Protein AF-A0A285IDX9-F1 (afdb_monomer_lite)

Structure (mmCIF, N/CA/C/O backbone):
data_AF-A0A285IDX9-F1
#
_entry.id   AF-A0A285IDX9-F1
#
loop_
_atom_site.group_PDB
_atom_site.id
_atom_site.type_symbol
_atom_site.label_atom_id
_atom_site.label_alt_id
_atom_site.label_comp_id
_atom_site.label_asym_id
_atom_site.label_entity_id
_atom_site.label_seq_id
_atom_site.pdbx_PDB_ins_code
_atom_site.Cartn_x
_atom_site.Cartn_y
_atom_site.Cartn_z
_atom_site.occupancy
_atom_site.B_iso_or_equiv
_atom_site.auth_seq_id
_atom_site.auth_comp_id
_atom_site.auth_asym_id
_atom_site.auth_atom_id
_atom_site.pdbx_PDB_model_num
ATOM 1 N N . MET A 1 1 ? 6.218 -55.349 55.625 1.00 54.25 1 MET A N 1
ATOM 2 C CA . MET A 1 1 ? 5.734 -53.947 55.551 1.00 54.25 1 MET A CA 1
ATOM 3 C C . MET A 1 1 ? 6.251 -53.168 54.339 1.00 54.25 1 MET A C 1
ATOM 5 O O . MET A 1 1 ? 5.419 -52.663 53.601 1.00 54.25 1 MET A O 1
ATOM 9 N N . LYS A 1 2 ? 7.565 -53.104 54.052 1.00 49.31 2 LYS A N 1
ATOM 10 C CA . LYS A 1 2 ? 8.119 -52.258 52.963 1.00 49.31 2 LYS A CA 1
ATOM 11 C C . LYS A 1 2 ? 7.536 -52.499 51.550 1.00 49.31 2 LYS A C 1
ATOM 13 O O . LYS A 1 2 ? 7.241 -51.537 50.855 1.00 49.31 2 LYS A O 1
ATOM 18 N N . LYS A 1 3 ? 7.269 -53.751 51.144 1.00 48.25 3 LYS A N 1
ATOM 19 C CA . LYS A 1 3 ? 6.671 -54.062 49.820 1.00 48.25 3 LYS A CA 1
ATOM 20 C C . LYS A 1 3 ? 5.210 -53.603 49.656 1.00 48.25 3 LYS A C 1
ATOM 22 O O . LYS A 1 3 ? 4.783 -53.334 48.542 1.00 48.25 3 LYS A O 1
ATOM 27 N N . SER A 1 4 ? 4.448 -53.512 50.750 1.00 48.97 4 SER A N 1
ATOM 28 C CA . SER A 1 4 ? 3.059 -53.026 50.725 1.00 48.97 4 SER A CA 1
ATOM 29 C C . SER A 1 4 ? 2.997 -51.502 50.633 1.00 48.97 4 SER A C 1
ATOM 31 O O . SER A 1 4 ? 2.094 -50.981 49.984 1.00 48.97 4 SER A O 1
ATOM 33 N N . LEU A 1 5 ? 3.962 -50.808 51.244 1.00 49.91 5 LEU A N 1
ATOM 34 C CA . LEU A 1 5 ? 4.073 -49.356 51.164 1.00 49.91 5 LEU A CA 1
ATOM 35 C C . LEU A 1 5 ? 4.472 -48.918 49.748 1.00 49.91 5 LEU A C 1
ATOM 37 O O . LEU A 1 5 ? 3.820 -48.047 49.191 1.00 49.91 5 LEU A O 1
ATOM 41 N N . LEU A 1 6 ? 5.448 -49.595 49.122 1.00 49.50 6 LEU A N 1
ATOM 42 C CA . LEU A 1 6 ? 5.852 -49.293 47.741 1.00 49.50 6 LEU A CA 1
ATOM 43 C C . LEU A 1 6 ? 4.711 -49.468 46.730 1.00 49.50 6 LEU A C 1
ATOM 45 O O . LEU A 1 6 ? 4.564 -48.639 45.844 1.00 49.50 6 LEU A O 1
ATOM 49 N N . LYS A 1 7 ? 3.874 -50.507 46.870 1.00 50.00 7 LYS A N 1
ATOM 50 C CA . LYS A 1 7 ? 2.715 -50.697 45.980 1.00 50.00 7 LYS A CA 1
ATOM 51 C C . LYS A 1 7 ? 1.658 -49.604 46.147 1.00 50.00 7 LYS A C 1
ATOM 53 O O . LYS A 1 7 ? 1.078 -49.184 45.156 1.00 50.00 7 LYS A O 1
ATOM 58 N N . LYS A 1 8 ? 1.423 -49.131 47.377 1.00 46.38 8 LYS A N 1
ATOM 59 C CA . LYS A 1 8 ? 0.486 -48.027 47.640 1.00 46.38 8 LYS A CA 1
ATOM 60 C C . LYS A 1 8 ? 1.027 -46.690 47.131 1.00 46.38 8 LYS A C 1
ATOM 62 O O . LYS A 1 8 ? 0.274 -45.945 46.524 1.00 46.38 8 LYS A O 1
ATOM 67 N N . VAL A 1 9 ? 2.323 -46.425 47.309 1.00 51.09 9 VAL A N 1
ATOM 68 C CA . VAL A 1 9 ? 2.972 -45.209 46.793 1.00 51.09 9 VAL A CA 1
ATOM 69 C C . VAL A 1 9 ? 2.972 -45.198 45.265 1.00 51.09 9 VAL A C 1
ATOM 71 O O . VAL A 1 9 ? 2.568 -44.194 44.692 1.00 51.09 9 VAL A O 1
ATOM 74 N N . ALA A 1 10 ? 3.320 -46.316 44.615 1.00 47.75 10 ALA A N 1
ATOM 75 C CA . ALA A 1 10 ? 3.286 -46.452 43.155 1.00 47.75 10 ALA A CA 1
ATOM 76 C C . ALA A 1 10 ? 1.867 -46.290 42.583 1.00 47.75 10 ALA A C 1
ATOM 78 O O . ALA A 1 10 ? 1.675 -45.652 41.556 1.00 47.75 10 ALA A O 1
ATOM 79 N N . MET A 1 11 ? 0.851 -46.825 43.267 1.00 51.09 11 MET A N 1
ATOM 80 C CA . MET A 1 11 ? -0.544 -46.686 42.843 1.00 51.09 11 MET A CA 1
ATOM 81 C C . MET A 1 11 ? -1.051 -45.242 42.986 1.00 51.09 11 MET A C 1
ATOM 83 O O . MET A 1 11 ? -1.779 -44.777 42.119 1.00 51.09 11 MET A O 1
ATOM 87 N N . VAL A 1 12 ? -0.630 -44.512 44.027 1.00 51.47 12 VAL A N 1
ATOM 88 C CA . VAL A 1 12 ? -0.957 -43.084 44.202 1.00 51.47 12 VAL A CA 1
ATOM 89 C C . VAL A 1 12 ? -0.229 -42.208 43.178 1.00 51.47 12 VAL A C 1
ATOM 91 O O . VAL A 1 12 ? -0.829 -41.272 42.664 1.00 51.47 12 VAL A O 1
ATOM 94 N N . THR A 1 13 ? 1.018 -42.527 42.815 1.00 48.66 13 THR A N 1
ATOM 95 C CA . THR A 1 13 ? 1.752 -41.781 41.771 1.00 48.66 13 THR A CA 1
ATOM 96 C C . THR A 1 13 ? 1.167 -42.006 40.381 1.00 48.66 13 THR A C 1
ATOM 98 O O . THR A 1 13 ? 1.034 -41.050 39.628 1.00 48.66 13 THR A O 1
ATOM 101 N N . VAL A 1 14 ? 0.742 -43.232 40.056 1.00 55.53 14 VAL A N 1
ATOM 102 C CA . VAL A 1 14 ? 0.039 -43.514 38.792 1.00 55.53 14 VAL A CA 1
ATOM 103 C C . VAL A 1 14 ? -1.331 -42.830 38.756 1.00 55.53 14 VAL A C 1
ATOM 105 O O . VAL A 1 14 ? -1.701 -42.280 37.727 1.00 55.53 14 VAL A O 1
ATOM 108 N N . LEU A 1 15 ? -2.067 -42.800 39.874 1.00 46.84 15 LEU A N 1
ATOM 109 C CA . LEU A 1 15 ? -3.360 -42.112 39.942 1.00 46.84 15 LEU A CA 1
ATOM 110 C C . LEU A 1 15 ? -3.209 -40.587 39.799 1.00 46.84 15 LEU A C 1
ATOM 112 O O . LEU A 1 15 ? -3.995 -39.971 39.093 1.00 46.84 15 LEU A O 1
ATOM 116 N N . LEU A 1 16 ? -2.181 -39.987 40.409 1.00 42.69 16 LEU A N 1
ATOM 117 C CA . LEU A 1 16 ? -1.871 -38.559 40.257 1.00 42.69 16 LEU A CA 1
ATOM 118 C C . LEU A 1 16 ? -1.424 -38.209 38.830 1.00 42.69 16 LEU A C 1
ATOM 120 O O . LEU A 1 16 ? -1.845 -37.183 38.312 1.00 42.69 16 LEU A O 1
ATOM 124 N N . ALA A 1 17 ? -0.645 -39.074 38.173 1.00 43.31 17 ALA A N 1
ATOM 125 C CA . ALA A 1 17 ? -0.250 -38.888 36.775 1.00 43.31 17 ALA A CA 1
ATOM 126 C C . ALA A 1 17 ? -1.436 -39.029 35.802 1.00 43.31 17 ALA A C 1
ATOM 128 O O . ALA A 1 17 ? -1.509 -38.313 34.807 1.00 43.31 17 ALA A O 1
ATOM 129 N N . LEU A 1 18 ? -2.394 -39.915 36.100 1.00 44.12 18 LEU A N 1
ATOM 130 C CA . LEU A 1 18 ? -3.635 -40.054 35.328 1.00 44.12 18 LEU A CA 1
ATOM 131 C C . LEU A 1 18 ? -4.586 -38.867 35.537 1.00 44.12 18 LEU A C 1
ATOM 133 O O . LEU A 1 18 ? -5.267 -38.462 34.603 1.00 44.12 18 LEU A O 1
ATOM 137 N N . ILE A 1 19 ? -4.609 -38.280 36.738 1.00 50.59 19 ILE A N 1
ATOM 138 C CA . ILE A 1 19 ? -5.363 -37.049 37.007 1.00 50.59 19 ILE A CA 1
ATOM 139 C C . ILE A 1 19 ? -4.692 -35.852 36.322 1.00 50.59 19 ILE A C 1
ATOM 141 O O . ILE A 1 19 ? -5.399 -35.053 35.725 1.00 50.59 19 ILE A O 1
ATOM 145 N N . SER A 1 20 ? -3.357 -35.739 36.327 1.00 47.72 20 SER A N 1
ATOM 146 C CA . SER A 1 20 ? -2.678 -34.623 35.648 1.00 47.72 20 SER A CA 1
ATOM 147 C C . SER A 1 20 ? -2.801 -34.707 34.127 1.00 47.72 20 SER A C 1
ATOM 149 O O . SER A 1 20 ? -2.985 -33.685 33.481 1.00 47.72 20 SER A O 1
ATOM 151 N N . THR A 1 21 ? -2.767 -35.912 33.550 1.00 45.94 21 THR A N 1
ATOM 152 C CA . THR A 1 21 ? -3.026 -36.106 32.113 1.00 45.94 21 THR A CA 1
ATOM 153 C C . THR A 1 21 ? -4.494 -35.884 31.761 1.00 45.94 21 THR A C 1
ATOM 155 O O . THR A 1 21 ? -4.767 -35.273 30.739 1.00 45.94 21 THR A O 1
ATOM 158 N N . ALA A 1 22 ? -5.447 -36.279 32.611 1.00 45.72 22 ALA A N 1
ATOM 159 C CA . ALA A 1 22 ? -6.861 -35.957 32.404 1.00 45.72 22 ALA A CA 1
ATOM 160 C C . ALA A 1 22 ? -7.156 -34.451 32.540 1.00 45.72 22 ALA A C 1
ATOM 162 O O . ALA A 1 22 ? -7.975 -33.938 31.787 1.00 45.72 22 ALA A O 1
ATOM 163 N N . VAL A 1 23 ? -6.477 -33.737 33.448 1.00 45.19 23 VAL A N 1
ATOM 164 C CA . VAL A 1 23 ? -6.557 -32.270 33.578 1.00 45.19 23 VAL A CA 1
ATOM 165 C C . VAL A 1 23 ? -5.896 -31.578 32.385 1.00 45.19 23 VAL A C 1
ATOM 167 O O . VAL A 1 23 ? -6.488 -30.647 31.865 1.00 45.19 23 VAL A O 1
ATOM 170 N N . MET A 1 24 ? -4.760 -32.071 31.878 1.00 41.41 24 MET A N 1
ATOM 171 C CA . MET A 1 24 ? -4.147 -31.559 30.641 1.00 41.41 24 MET A CA 1
ATOM 172 C C . MET A 1 24 ? -4.995 -31.839 29.396 1.00 41.41 24 MET A C 1
ATOM 174 O O . MET A 1 24 ? -5.008 -31.020 28.490 1.00 41.41 24 MET A O 1
ATOM 178 N N . ILE A 1 25 ? -5.722 -32.961 29.340 1.00 41.41 25 ILE A N 1
ATOM 179 C CA . ILE A 1 25 ? -6.653 -33.251 28.238 1.00 41.41 25 ILE A CA 1
ATOM 180 C C . ILE A 1 25 ? -7.906 -32.376 28.354 1.00 41.41 25 ILE A C 1
ATOM 182 O O . ILE A 1 25 ? -8.351 -31.867 27.338 1.00 41.41 25 ILE A O 1
ATOM 186 N N . LEU A 1 26 ? -8.438 -32.152 29.565 1.00 34.66 26 LEU A N 1
ATOM 187 C CA . LEU A 1 26 ? -9.581 -31.258 29.805 1.00 34.66 26 LEU A CA 1
ATOM 188 C C . LEU A 1 26 ? -9.234 -29.785 29.557 1.00 34.66 26 LEU A C 1
ATOM 190 O O . LEU A 1 26 ? -10.037 -29.093 28.940 1.00 34.66 26 LEU A O 1
ATOM 194 N N . GLN A 1 27 ? -8.044 -29.341 29.975 1.00 37.31 27 GLN A N 1
ATOM 195 C CA . GLN A 1 27 ? -7.498 -28.027 29.641 1.00 37.31 27 GLN A CA 1
ATOM 196 C C . GLN A 1 27 ? -7.237 -27.938 28.133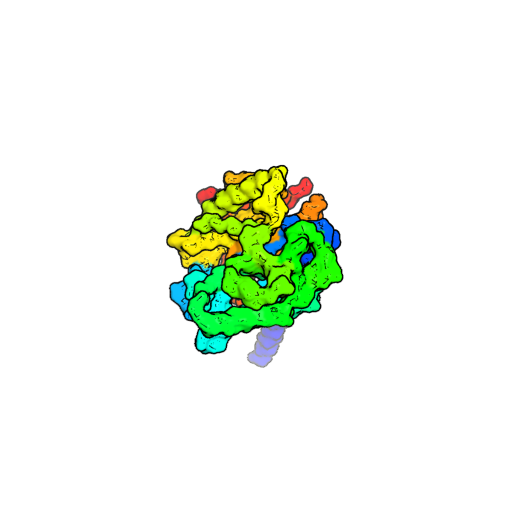 1.00 37.31 27 GLN A C 1
ATOM 198 O O . GLN A 1 27 ? -7.764 -27.052 27.484 1.00 37.31 27 GLN A O 1
ATOM 203 N N . GLY A 1 28 ? -6.559 -28.912 27.525 1.00 32.12 28 GLY A N 1
ATOM 204 C CA . GLY A 1 28 ? -6.325 -28.946 26.075 1.00 32.12 28 GLY A CA 1
ATOM 205 C C . GLY A 1 28 ? -7.604 -28.974 25.227 1.00 32.12 28 GLY A C 1
ATOM 206 O O . GLY A 1 28 ? -7.612 -28.432 24.131 1.00 32.12 28 GLY A O 1
ATOM 207 N N . SER A 1 29 ? -8.703 -29.543 25.736 1.00 32.09 29 SER A N 1
ATOM 208 C CA . SER A 1 29 ? -10.019 -29.495 25.083 1.00 32.09 29 SER A CA 1
ATOM 209 C C . SER A 1 29 ? -10.841 -28.242 25.404 1.00 32.09 29 SER A C 1
ATOM 211 O O . SER A 1 29 ? -11.819 -27.997 24.711 1.00 32.09 29 SER A O 1
ATOM 213 N N . CYS A 1 30 ? -10.477 -27.456 26.425 1.00 28.72 30 CYS A N 1
ATOM 214 C CA . CYS A 1 30 ? -11.030 -26.110 26.631 1.00 28.72 30 CYS A CA 1
ATOM 215 C C . CYS A 1 30 ? -10.152 -25.000 26.026 1.00 28.72 30 CYS A C 1
ATOM 217 O O . CYS A 1 30 ? -10.606 -23.869 25.943 1.00 28.72 30 CYS A O 1
ATOM 219 N N . TYR A 1 31 ? -8.938 -25.330 25.571 1.00 29.55 31 TYR A N 1
ATOM 220 C CA . TYR A 1 31 ? -8.055 -24.470 24.770 1.00 29.55 31 TYR A CA 1
ATOM 221 C C . TYR A 1 31 ? -8.248 -24.646 23.253 1.00 29.55 31 TYR A C 1
ATOM 223 O O . TYR A 1 31 ? -7.585 -23.981 22.469 1.00 29.55 31 TYR A O 1
ATOM 231 N N . ALA A 1 32 ? -9.149 -25.530 22.820 1.00 34.12 32 ALA A N 1
ATOM 232 C CA . ALA A 1 32 ? -9.407 -25.808 21.410 1.00 34.12 32 ALA A CA 1
ATOM 233 C C . ALA A 1 32 ? -10.856 -25.463 21.041 1.00 34.12 32 ALA A C 1
ATOM 235 O O . ALA A 1 32 ? -11.662 -26.361 20.831 1.00 34.12 32 ALA A O 1
ATOM 236 N N . GLU A 1 33 ? -11.173 -24.166 21.035 1.00 31.17 33 GLU A N 1
ATOM 237 C CA . GLU A 1 33 ? -12.187 -23.508 20.183 1.00 31.17 33 GLU A CA 1
ATOM 238 C C . GLU A 1 33 ? -12.220 -21.994 20.494 1.00 31.17 33 GLU A C 1
ATOM 240 O O . GLU A 1 33 ? -13.270 -21.404 20.720 1.00 31.17 33 GLU A O 1
ATOM 245 N N . TYR A 1 34 ? -11.061 -21.330 20.511 1.00 30.77 34 TYR A N 1
ATOM 246 C CA . TYR A 1 34 ? -11.048 -19.971 19.976 1.00 30.77 34 TYR A CA 1
ATOM 247 C C . TYR A 1 34 ? -10.793 -20.182 18.491 1.00 30.77 34 TYR A C 1
ATOM 249 O O . TYR A 1 34 ? -9.709 -20.595 18.083 1.00 30.77 34 TYR A O 1
ATOM 257 N N . VAL A 1 35 ? -11.860 -20.088 17.702 1.00 28.03 35 VAL A N 1
ATOM 258 C CA . VAL A 1 35 ? -11.729 -20.029 16.253 1.00 28.03 35 VAL A CA 1
ATOM 259 C C . VAL A 1 35 ? -10.982 -18.731 16.008 1.00 28.03 35 VAL A C 1
ATOM 261 O O . VAL A 1 35 ? -11.584 -17.663 16.057 1.00 28.03 35 VAL A O 1
ATOM 264 N N . GLU A 1 36 ? -9.669 -18.819 15.810 1.00 31.83 36 GLU A N 1
ATOM 265 C CA . GLU A 1 36 ? -8.950 -17.823 15.035 1.00 31.83 36 GLU A CA 1
ATOM 266 C C . GLU A 1 36 ? -9.712 -17.790 13.713 1.00 31.83 36 GLU A C 1
ATOM 268 O O . GLU A 1 36 ? -9.671 -18.729 12.908 1.00 31.83 36 GLU A O 1
ATOM 273 N N . GLN A 1 37 ? -10.595 -16.807 13.581 1.00 31.00 37 GLN A N 1
ATOM 274 C CA . GLN A 1 37 ? -11.294 -16.563 12.344 1.00 31.00 37 GLN A CA 1
ATOM 275 C C . GLN A 1 37 ? -10.170 -16.123 11.417 1.00 31.00 37 GLN A C 1
ATOM 277 O O . GLN A 1 37 ? -9.758 -14.973 11.443 1.00 31.00 37 GLN A O 1
ATOM 282 N N . THR A 1 38 ? -9.579 -17.084 10.709 1.00 35.41 38 THR A N 1
ATOM 283 C CA . THR A 1 38 ? -8.553 -16.854 9.700 1.00 35.41 38 THR A CA 1
ATOM 284 C C . THR A 1 38 ? -9.264 -16.108 8.585 1.00 35.41 38 THR A C 1
ATOM 286 O O . THR A 1 38 ? -9.835 -16.700 7.669 1.00 35.41 38 THR A O 1
ATOM 289 N N . TYR A 1 39 ? -9.362 -14.788 8.752 1.00 49.09 39 TYR A N 1
ATOM 290 C CA . TYR A 1 39 ? -9.803 -13.878 7.718 1.00 49.09 39 TYR A CA 1
ATOM 291 C C . TYR A 1 39 ? -8.837 -14.097 6.562 1.00 49.09 39 TYR A C 1
ATOM 293 O O . TYR A 1 39 ? -7.645 -13.828 6.682 1.00 49.09 39 TYR A O 1
ATOM 301 N N . ASN A 1 40 ? -9.331 -14.683 5.473 1.00 63.50 40 ASN A N 1
ATOM 302 C CA . ASN A 1 40 ? -8.515 -14.886 4.290 1.00 63.50 40 ASN A CA 1
ATOM 303 C C . ASN A 1 40 ? -8.306 -13.531 3.603 1.00 63.50 40 ASN A C 1
ATOM 305 O O . ASN A 1 40 ? -9.046 -13.158 2.699 1.00 63.50 40 ASN A O 1
ATOM 309 N N . VAL A 1 41 ? -7.322 -12.770 4.074 1.00 80.75 41 VAL A N 1
ATOM 310 C CA . VAL A 1 41 ? -6.956 -11.468 3.503 1.00 80.75 41 VAL A CA 1
ATOM 311 C C . VAL A 1 41 ? -6.246 -11.609 2.152 1.00 80.75 41 VAL A C 1
ATOM 313 O O . VAL A 1 41 ? -6.221 -10.658 1.370 1.00 80.75 41 VAL A O 1
ATOM 316 N N . GLU A 1 42 ? -5.748 -12.808 1.823 1.00 87.75 42 GLU A N 1
ATOM 317 C CA . GLU A 1 42 ? -5.032 -13.101 0.576 1.00 87.75 42 GLU A CA 1
ATOM 318 C C . GLU A 1 42 ? -5.880 -12.822 -0.672 1.00 87.75 42 GLU A C 1
ATOM 320 O O . GLU A 1 42 ? -5.323 -12.457 -1.704 1.00 87.75 42 GLU A O 1
ATOM 325 N N . SER A 1 43 ? -7.208 -12.946 -0.595 1.00 91.62 43 SER A N 1
ATOM 326 C CA . SER A 1 43 ? -8.125 -12.790 -1.739 1.00 91.62 43 SER A CA 1
ATOM 327 C C . SER A 1 43 ? -9.255 -11.791 -1.452 1.00 91.62 43 SER A C 1
ATOM 329 O O . SER A 1 43 ? -10.395 -11.981 -1.879 1.00 91.62 43 SER A O 1
ATOM 331 N N . TRP A 1 44 ? -8.975 -10.730 -0.687 1.00 89.31 44 TRP A N 1
ATOM 332 C CA . TRP A 1 44 ? -10.030 -9.842 -0.191 1.00 89.31 44 TRP A CA 1
ATOM 333 C C . TRP A 1 44 ? -10.830 -9.134 -1.297 1.00 89.31 44 TRP A C 1
ATOM 335 O O . TRP A 1 44 ? -12.014 -8.870 -1.088 1.00 89.31 44 TRP A O 1
ATOM 345 N N . MET A 1 45 ? -10.234 -8.824 -2.459 1.00 94.69 45 MET A N 1
ATOM 346 C CA . MET A 1 45 ? -10.968 -8.207 -3.573 1.00 94.69 45 MET A CA 1
ATOM 347 C C . MET A 1 45 ? -11.908 -9.212 -4.242 1.00 94.69 45 MET A C 1
ATOM 349 O O . MET A 1 45 ? -12.988 -8.835 -4.698 1.00 94.69 45 MET A O 1
ATOM 353 N N . GLU A 1 46 ? -11.520 -10.489 -4.295 1.00 92.75 46 GLU A N 1
ATOM 354 C CA . GLU A 1 46 ? -12.378 -11.584 -4.739 1.00 92.75 46 GLU A CA 1
ATOM 355 C C . GLU A 1 46 ? -13.583 -11.775 -3.817 1.00 92.75 46 GLU A C 1
ATOM 357 O O . GLU A 1 46 ? -14.703 -11.948 -4.317 1.00 92.75 46 GLU A O 1
ATOM 362 N N . ASP A 1 47 ? -13.357 -11.689 -2.505 1.00 86.00 47 ASP A N 1
ATOM 363 C CA . ASP A 1 47 ? -14.388 -11.836 -1.477 1.00 86.00 47 ASP A CA 1
ATOM 364 C C . ASP A 1 47 ? -15.469 -10.753 -1.569 1.00 86.00 47 ASP A C 1
ATOM 366 O O . ASP A 1 47 ? -16.644 -11.046 -1.354 1.00 86.00 47 ASP A O 1
ATOM 370 N N . ILE A 1 48 ? -15.086 -9.519 -1.920 1.00 85.06 48 ILE A N 1
ATOM 371 C CA . ILE A 1 48 ? -16.004 -8.371 -2.048 1.00 85.06 48 ILE A CA 1
ATOM 372 C C . ILE A 1 48 ? -16.285 -7.992 -3.510 1.00 85.06 48 ILE A C 1
ATOM 374 O O . ILE A 1 48 ? -16.610 -6.847 -3.849 1.00 85.06 48 ILE A O 1
ATOM 378 N N . ALA A 1 49 ? -16.090 -8.948 -4.421 1.00 88.06 49 ALA A N 1
ATOM 379 C CA . ALA A 1 49 ? -16.086 -8.666 -5.847 1.00 88.06 49 ALA A CA 1
ATOM 380 C C . ALA A 1 49 ? -17.415 -8.086 -6.350 1.00 88.06 49 ALA A C 1
ATOM 382 O O . ALA A 1 49 ? -17.410 -7.243 -7.248 1.00 88.06 49 ALA A O 1
ATOM 383 N N . ASP A 1 50 ? -18.543 -8.524 -5.789 1.00 82.69 50 ASP A N 1
ATOM 384 C CA . ASP A 1 50 ? -19.872 -8.066 -6.198 1.00 82.69 50 ASP A CA 1
ATOM 385 C C . ASP A 1 50 ? -20.096 -6.586 -5.827 1.00 82.69 50 ASP A C 1
ATOM 387 O O . ASP A 1 50 ? -20.749 -5.844 -6.570 1.00 82.69 50 ASP A O 1
ATOM 391 N N . GLU A 1 51 ? -19.496 -6.134 -4.726 1.00 83.19 51 GLU A N 1
ATOM 392 C CA . GLU A 1 51 ? -19.563 -4.771 -4.204 1.00 83.19 51 GLU A CA 1
ATOM 393 C C . GLU A 1 51 ? -18.642 -3.813 -4.967 1.00 83.19 51 GLU A C 1
ATOM 395 O O . GLU A 1 51 ? -18.995 -2.647 -5.187 1.00 83.19 51 GLU A O 1
ATOM 400 N N . ILE A 1 52 ? -17.470 -4.291 -5.400 1.00 88.94 52 ILE A N 1
ATOM 401 C CA . ILE A 1 52 ? -16.458 -3.437 -6.038 1.00 88.94 52 ILE A CA 1
ATOM 402 C C . ILE A 1 52 ? -16.432 -3.516 -7.564 1.00 88.94 52 ILE A C 1
ATOM 404 O O . ILE A 1 52 ? -15.879 -2.621 -8.198 1.00 88.94 52 ILE A O 1
ATOM 408 N N . ALA A 1 53 ? -17.074 -4.515 -8.183 1.00 85.88 53 ALA A N 1
ATOM 409 C CA . ALA A 1 53 ? -17.060 -4.736 -9.635 1.00 85.88 53 ALA A CA 1
ATOM 410 C C . ALA A 1 53 ? -17.311 -3.459 -10.458 1.00 85.88 53 ALA A C 1
ATOM 412 O O . ALA A 1 53 ? -16.636 -3.211 -11.457 1.00 85.88 53 ALA A O 1
ATOM 413 N N . ASN A 1 54 ? -18.297 -2.651 -10.050 1.00 82.75 54 ASN A N 1
ATOM 414 C CA . ASN A 1 54 ? -18.728 -1.440 -10.758 1.00 82.75 54 ASN A CA 1
ATOM 415 C C . ASN A 1 54 ? -18.064 -0.145 -10.258 1.00 82.75 54 ASN A C 1
ATOM 417 O O . ASN A 1 54 ? -18.431 0.937 -10.731 1.00 82.75 54 ASN A O 1
ATOM 421 N N . ARG A 1 55 ? -17.119 -0.226 -9.316 1.00 87.50 55 ARG A N 1
ATOM 422 C CA . ARG A 1 55 ? -16.321 0.927 -8.879 1.00 87.50 55 ARG A CA 1
ATOM 423 C C . ARG A 1 55 ? -15.275 1.274 -9.931 1.00 87.50 55 ARG A C 1
ATOM 425 O O . ARG A 1 55 ? -14.908 0.431 -10.750 1.00 87.50 55 ARG A O 1
ATOM 432 N N . GLU A 1 56 ? -14.852 2.531 -9.958 1.00 91.12 56 GLU A N 1
ATOM 433 C CA . GLU A 1 56 ? -13.674 2.945 -10.727 1.00 91.12 56 GLU A CA 1
ATOM 434 C C . GLU A 1 56 ? -12.417 2.604 -9.939 1.00 91.12 56 GLU A C 1
ATOM 436 O O . GLU A 1 56 ? -12.456 2.548 -8.713 1.00 91.12 56 GLU A O 1
ATOM 441 N N . LEU A 1 57 ? -11.300 2.414 -10.634 1.00 95.38 57 LEU A N 1
ATOM 442 C CA . LEU A 1 57 ? -9.999 2.182 -10.010 1.00 95.38 57 LEU A CA 1
ATOM 443 C C . LEU A 1 57 ? -9.631 3.260 -8.975 1.00 95.38 57 LEU A C 1
ATOM 445 O O . LEU A 1 57 ? -9.122 2.924 -7.910 1.00 95.38 57 LEU A O 1
ATOM 449 N N . ARG A 1 58 ? -9.934 4.533 -9.254 1.00 91.75 58 ARG A N 1
ATOM 450 C CA . ARG A 1 58 ? -9.732 5.651 -8.309 1.00 91.75 58 ARG A CA 1
ATOM 451 C C . ARG A 1 58 ? -10.653 5.632 -7.081 1.00 91.75 58 ARG A C 1
ATOM 453 O O . ARG A 1 58 ? -10.349 6.296 -6.103 1.00 91.75 58 ARG A O 1
ATOM 460 N N . ASP A 1 59 ? -11.776 4.913 -7.149 1.00 89.19 59 ASP A N 1
ATOM 461 C CA . ASP A 1 59 ? -12.777 4.835 -6.072 1.00 89.19 59 ASP A CA 1
ATOM 462 C C . ASP A 1 59 ? -12.587 3.572 -5.200 1.00 89.19 59 ASP A C 1
ATOM 464 O O . ASP A 1 59 ? -13.404 3.282 -4.319 1.00 89.19 59 ASP A O 1
ATOM 468 N N . LEU A 1 60 ? -11.548 2.777 -5.479 1.00 94.25 60 LEU A N 1
ATOM 469 C CA . LEU A 1 60 ? -11.114 1.684 -4.615 1.00 94.25 60 LEU A CA 1
ATOM 470 C C . LEU A 1 60 ? -10.157 2.207 -3.559 1.00 94.25 60 LEU A C 1
ATOM 472 O O . LEU A 1 60 ? -9.230 2.930 -3.901 1.00 94.25 60 LEU A O 1
ATOM 476 N N . VAL A 1 61 ? -10.318 1.760 -2.318 1.00 95.69 61 VAL A N 1
ATOM 477 C CA . VAL A 1 61 ? -9.319 1.954 -1.262 1.00 95.69 61 VAL A CA 1
ATOM 478 C C . VAL A 1 61 ? -8.390 0.738 -1.229 1.00 95.69 61 VAL A C 1
ATOM 480 O O . VAL A 1 61 ? -8.856 -0.386 -1.078 1.00 95.69 61 VAL A O 1
ATOM 483 N N . ILE A 1 62 ? -7.093 0.925 -1.431 1.00 98.19 62 ILE A N 1
ATOM 484 C CA . ILE A 1 62 ? -6.126 -0.130 -1.732 1.00 98.19 62 ILE A CA 1
ATOM 485 C C . ILE A 1 62 ? -4.983 -0.054 -0.711 1.00 98.19 62 ILE A C 1
ATOM 487 O O . ILE A 1 62 ? -4.351 1.002 -0.604 1.00 98.19 62 ILE A O 1
ATOM 491 N N . PRO A 1 63 ? -4.689 -1.156 0.003 1.00 98.00 63 PRO A N 1
ATOM 492 C CA . PRO A 1 63 ? -3.573 -1.212 0.931 1.00 98.00 63 PRO A CA 1
ATOM 493 C C . PRO A 1 63 ? -2.257 -1.368 0.163 1.00 98.00 63 PRO A C 1
ATOM 495 O O . PRO A 1 63 ? -2.145 -2.173 -0.776 1.00 98.00 63 PRO A O 1
ATOM 498 N N . GLY A 1 64 ? -1.256 -0.603 0.574 1.00 98.44 64 GLY A N 1
ATOM 499 C CA . GLY A 1 64 ? 0.069 -0.601 -0.014 1.00 98.44 64 GLY A CA 1
ATOM 500 C C . GLY A 1 64 ? 1.180 -0.534 1.021 1.00 98.44 64 GLY A C 1
ATOM 501 O O . GLY A 1 64 ? 0.954 -0.220 2.187 1.00 98.44 64 GLY A O 1
ATOM 502 N N . THR A 1 65 ? 2.395 -0.815 0.571 1.00 98.44 65 THR A N 1
ATOM 503 C CA . THR A 1 65 ? 3.608 -0.729 1.389 1.00 98.44 65 THR A CA 1
ATOM 504 C C . THR A 1 65 ? 4.566 0.290 0.789 1.00 98.44 65 THR A C 1
ATOM 506 O O . THR A 1 65 ? 4.779 0.312 -0.427 1.00 98.44 65 THR A O 1
ATOM 509 N N . HIS A 1 66 ? 5.123 1.154 1.634 1.00 97.38 66 HIS A N 1
ATOM 510 C CA . HIS A 1 66 ? 6.193 2.071 1.249 1.00 97.38 66 HIS A CA 1
ATOM 511 C C . HIS A 1 66 ? 7.531 1.321 1.211 1.00 97.38 66 HIS A C 1
ATOM 513 O O . HIS A 1 66 ? 7.776 0.436 2.037 1.00 97.38 66 HIS A O 1
ATOM 519 N N . ASP A 1 67 ? 8.378 1.635 0.221 1.00 96.50 67 ASP A N 1
ATOM 520 C CA . ASP A 1 67 ? 9.665 0.960 0.018 1.00 96.50 67 ASP A CA 1
ATOM 521 C C . ASP A 1 67 ? 9.537 -0.578 0.098 1.00 96.50 67 ASP A C 1
ATOM 523 O O . ASP A 1 67 ? 10.259 -1.250 0.829 1.00 96.50 67 ASP A O 1
ATOM 527 N N . SER A 1 68 ? 8.576 -1.163 -0.625 1.00 97.94 68 SER A N 1
ATOM 528 C CA . SER A 1 68 ? 8.061 -2.518 -0.373 1.00 97.94 68 SER A CA 1
ATOM 529 C C . SER A 1 68 ? 9.121 -3.620 -0.309 1.00 97.94 68 SER A C 1
ATOM 531 O O . SER A 1 68 ? 8.906 -4.642 0.333 1.00 97.94 68 SER A O 1
ATOM 533 N N . GLY A 1 69 ? 10.241 -3.470 -1.012 1.00 95.94 69 GLY A N 1
ATOM 534 C CA . GLY A 1 69 ? 11.322 -4.457 -1.027 1.00 95.94 69 GLY A CA 1
ATOM 535 C C . GLY A 1 69 ? 12.406 -4.258 0.035 1.00 95.94 69 GLY A C 1
ATOM 536 O O . GLY A 1 69 ? 13.387 -5.005 0.043 1.00 95.94 69 GLY A O 1
ATOM 537 N N . SER A 1 70 ? 12.253 -3.275 0.919 1.00 93.75 70 SER A N 1
ATOM 538 C CA . SER A 1 70 ? 13.251 -2.882 1.917 1.00 93.75 70 SER A CA 1
ATOM 539 C C . SER A 1 70 ? 13.069 -3.644 3.221 1.00 93.75 70 SER A C 1
ATOM 541 O O . SER A 1 70 ? 12.844 -3.075 4.286 1.00 93.75 70 SER A O 1
ATOM 543 N N . ARG A 1 71 ? 13.145 -4.975 3.110 1.00 89.88 71 ARG A N 1
ATOM 544 C CA . ARG A 1 71 ? 13.009 -5.896 4.241 1.00 89.88 71 ARG A CA 1
ATOM 545 C C . ARG A 1 71 ? 14.315 -6.167 4.967 1.00 89.88 71 ARG A C 1
ATOM 547 O O . ARG A 1 71 ? 14.351 -6.303 6.178 1.00 89.88 71 ARG A O 1
ATOM 554 N N . GLU A 1 72 ? 15.389 -6.351 4.218 1.00 85.81 72 GLU A N 1
ATOM 555 C CA . GLU A 1 72 ? 16.645 -6.829 4.782 1.00 85.81 72 GLU A CA 1
ATOM 556 C C . GLU A 1 72 ? 17.806 -6.215 4.012 1.00 85.81 72 GLU A C 1
ATOM 558 O O . GLU A 1 72 ? 17.808 -6.220 2.778 1.00 85.81 72 GLU A O 1
ATOM 563 N N . LEU A 1 73 ? 18.802 -5.714 4.741 1.00 82.81 73 LEU A N 1
ATOM 564 C CA . LEU A 1 73 ? 20.018 -5.134 4.180 1.00 82.81 73 LEU A CA 1
ATOM 565 C C . LEU A 1 73 ? 21.223 -6.048 4.353 1.00 82.81 73 LEU A C 1
ATOM 567 O O . LEU A 1 73 ? 21.314 -6.831 5.298 1.00 82.81 73 LEU A O 1
ATOM 571 N N . ASP A 1 74 ? 22.218 -5.855 3.490 1.00 68.50 74 ASP A N 1
ATOM 572 C CA . ASP A 1 74 ? 23.551 -6.438 3.661 1.00 68.50 74 ASP A CA 1
ATOM 573 C C . ASP A 1 74 ? 24.340 -5.683 4.762 1.00 68.50 74 ASP A C 1
ATOM 575 O O . ASP A 1 74 ? 25.270 -4.920 4.491 1.00 68.50 74 ASP A O 1
ATOM 579 N N . GLY A 1 75 ? 23.935 -5.835 6.031 1.00 65.31 75 GLY A N 1
ATOM 580 C CA . GLY A 1 75 ? 24.616 -5.259 7.200 1.00 65.31 75 GLY A CA 1
ATOM 581 C C . GLY A 1 75 ? 23.691 -4.616 8.243 1.00 65.31 75 GLY A C 1
ATOM 582 O O . GLY A 1 75 ? 22.544 -4.298 7.970 1.00 65.31 75 GLY A O 1
ATOM 583 N N . TRP A 1 76 ? 24.211 -4.411 9.461 1.00 61.28 76 TRP A N 1
ATOM 584 C CA . TRP A 1 76 ? 23.400 -4.043 10.638 1.00 61.28 76 TRP A CA 1
ATOM 585 C C . TRP A 1 76 ? 23.408 -2.552 11.008 1.00 61.28 76 TRP A C 1
ATOM 587 O O . TRP A 1 76 ? 22.546 -2.107 11.748 1.00 61.28 76 TRP A O 1
ATOM 597 N N . LEU A 1 77 ? 24.392 -1.769 10.546 1.00 60.16 77 LEU A N 1
ATOM 598 C CA . LEU A 1 77 ? 24.683 -0.453 11.142 1.00 60.16 77 LEU A CA 1
ATOM 599 C C . LEU A 1 77 ? 23.626 0.628 10.834 1.00 60.16 77 LEU A C 1
ATOM 601 O O . LEU A 1 77 ? 23.662 1.686 11.452 1.00 60.16 77 LEU A O 1
ATOM 605 N N . LEU A 1 78 ? 22.730 0.388 9.873 1.00 72.19 78 LEU A N 1
ATOM 606 C CA . LEU A 1 78 ? 21.708 1.347 9.434 1.00 72.19 78 LEU A CA 1
ATOM 607 C C . LEU A 1 78 ? 20.327 0.706 9.233 1.00 72.19 78 LEU A C 1
ATOM 609 O O . LEU A 1 78 ? 19.439 1.378 8.713 1.00 72.19 78 LEU A O 1
ATOM 613 N N . ALA A 1 79 ? 20.151 -0.563 9.626 1.00 73.44 79 ALA A N 1
ATOM 614 C CA . ALA A 1 79 ? 18.907 -1.307 9.413 1.00 73.44 79 ALA A CA 1
ATOM 615 C C . ALA A 1 79 ? 17.696 -0.562 9.984 1.00 73.44 79 ALA A C 1
ATOM 617 O O . ALA A 1 79 ? 16.729 -0.342 9.263 1.00 73.44 79 ALA A O 1
ATOM 618 N N . ASP A 1 80 ? 17.844 -0.020 11.191 1.00 81.75 80 ASP A N 1
ATOM 619 C CA . ASP A 1 80 ? 16.818 0.747 11.903 1.00 81.75 80 ASP A CA 1
ATOM 620 C C . ASP A 1 80 ? 16.272 1.952 11.112 1.00 81.75 80 ASP A C 1
ATOM 622 O O . ASP A 1 80 ? 15.152 2.384 11.351 1.00 81.75 80 ASP A O 1
ATOM 626 N N . PHE A 1 81 ? 17.024 2.490 10.144 1.00 83.81 81 PHE A N 1
ATOM 627 C CA . PHE A 1 81 ? 16.624 3.656 9.340 1.00 83.81 81 PHE A CA 1
ATOM 628 C C . PHE A 1 81 ? 16.490 3.367 7.843 1.00 83.81 81 PHE A C 1
ATOM 630 O O . PHE A 1 81 ? 16.372 4.293 7.040 1.00 83.81 81 PHE A O 1
ATOM 637 N N . THR A 1 82 ? 16.570 2.100 7.445 1.00 85.56 82 THR A N 1
ATOM 638 C CA . THR A 1 82 ? 16.523 1.693 6.032 1.00 85.56 82 THR A CA 1
ATOM 639 C C . THR A 1 82 ? 15.622 0.491 5.784 1.00 85.56 82 THR A C 1
ATOM 641 O O . THR A 1 82 ? 15.190 0.287 4.653 1.00 85.56 82 THR A O 1
ATOM 644 N N . GLN A 1 83 ? 15.292 -0.286 6.809 1.00 91.50 83 GLN A N 1
ATOM 645 C CA . GLN A 1 83 ? 14.246 -1.288 6.732 1.00 91.50 83 GLN A CA 1
ATOM 646 C C . GLN A 1 83 ? 12.881 -0.614 6.896 1.00 91.50 83 GLN A C 1
ATOM 648 O O . GLN A 1 83 ? 12.691 0.178 7.815 1.00 91.50 83 GLN A O 1
ATOM 653 N N . THR A 1 84 ? 11.940 -0.937 6.013 1.00 93.62 84 THR A N 1
ATOM 654 C CA . THR A 1 84 ? 10.561 -0.424 6.062 1.00 93.62 84 THR A CA 1
ATOM 655 C C . THR A 1 84 ? 9.520 -1.530 6.118 1.00 93.62 84 THR A C 1
ATOM 657 O O . THR A 1 84 ? 8.349 -1.244 6.321 1.00 93.62 84 THR A O 1
ATOM 660 N N . GLN A 1 85 ? 9.908 -2.792 5.916 1.00 94.75 85 GLN A N 1
ATOM 661 C CA . GLN A 1 85 ? 9.002 -3.942 5.937 1.00 94.75 85 GLN A CA 1
ATOM 662 C C . GLN A 1 85 ? 9.673 -5.134 6.640 1.00 94.75 85 GLN A C 1
ATOM 664 O O . GLN A 1 85 ? 10.893 -5.263 6.608 1.00 94.75 85 GLN A O 1
ATOM 669 N N . ASN A 1 86 ? 8.903 -6.062 7.214 1.00 90.50 86 ASN A N 1
ATOM 670 C CA . ASN A 1 86 ? 9.418 -7.377 7.653 1.00 90.50 86 ASN A CA 1
ATOM 671 C C . ASN A 1 86 ? 9.167 -8.486 6.624 1.00 90.50 86 ASN A C 1
ATOM 673 O O . ASN A 1 86 ? 9.646 -9.613 6.746 1.00 90.50 86 ASN A O 1
ATOM 677 N N . HIS A 1 87 ? 8.475 -8.141 5.540 1.00 91.19 87 HIS A N 1
ATOM 678 C CA . HIS A 1 87 ? 7.846 -9.092 4.641 1.00 91.19 87 HIS A CA 1
ATOM 679 C C . HIS A 1 87 ? 8.441 -9.107 3.250 1.00 91.19 87 HIS A C 1
ATOM 681 O O . HIS A 1 87 ? 8.653 -8.064 2.639 1.00 91.19 87 HIS A O 1
ATOM 687 N N . THR A 1 88 ? 8.633 -10.303 2.692 1.00 95.69 88 THR A N 1
ATOM 688 C CA . THR A 1 88 ? 8.925 -10.428 1.254 1.00 95.69 88 THR A CA 1
ATOM 689 C C . THR A 1 88 ? 7.709 -9.986 0.437 1.00 95.69 88 THR A C 1
ATOM 691 O O . THR A 1 88 ? 6.578 -10.122 0.899 1.00 95.69 88 THR A O 1
ATOM 694 N N . ILE A 1 89 ? 7.895 -9.577 -0.823 1.00 98.25 89 ILE A N 1
ATOM 695 C CA . ILE A 1 89 ? 6.769 -9.234 -1.722 1.00 98.25 89 ILE A CA 1
ATOM 696 C C . ILE A 1 89 ? 5.719 -10.355 -1.807 1.00 98.25 89 ILE A C 1
ATOM 698 O O . ILE A 1 89 ? 4.524 -10.083 -1.875 1.00 98.25 89 ILE A O 1
ATOM 702 N N . LYS A 1 90 ? 6.147 -11.626 -1.771 1.00 97.50 90 LYS A N 1
ATOM 703 C CA . LYS A 1 90 ? 5.224 -12.769 -1.741 1.00 97.50 90 LYS A CA 1
ATOM 704 C C . LYS A 1 90 ? 4.350 -12.739 -0.488 1.00 97.50 90 LYS A C 1
ATOM 706 O O . LYS A 1 90 ? 3.138 -12.835 -0.607 1.00 97.50 90 LYS A O 1
ATOM 711 N N . SER A 1 91 ? 4.979 -12.577 0.674 1.00 95.25 91 SER A N 1
ATOM 712 C CA . SER A 1 91 ? 4.272 -12.499 1.952 1.00 95.25 91 SER A CA 1
ATOM 713 C C . SER A 1 91 ? 3.323 -11.303 1.979 1.00 95.25 91 SER A C 1
ATOM 715 O O . SER A 1 91 ? 2.173 -11.444 2.365 1.00 95.25 91 SER A O 1
ATOM 717 N N . GLN A 1 92 ? 3.738 -10.144 1.462 1.00 97.50 92 GLN A N 1
ATOM 718 C CA . GLN A 1 92 ? 2.869 -8.967 1.391 1.00 97.50 92 GLN A CA 1
ATOM 719 C C . GLN A 1 92 ? 1.614 -9.206 0.535 1.00 97.50 92 GLN A C 1
ATOM 721 O O . GLN A 1 92 ? 0.517 -8.812 0.925 1.00 97.50 92 GLN A O 1
ATOM 726 N N . LEU A 1 93 ? 1.745 -9.894 -0.608 1.00 98.06 93 LEU A N 1
ATOM 727 C CA . LEU A 1 93 ? 0.590 -10.310 -1.416 1.00 98.06 93 LEU A CA 1
ATOM 728 C C . LEU A 1 93 ? -0.339 -11.246 -0.631 1.00 98.06 93 LEU A C 1
ATOM 730 O O . LEU A 1 93 ? -1.556 -11.052 -0.650 1.00 98.06 93 LEU A O 1
ATOM 734 N N . GLU A 1 94 ? 0.239 -12.229 0.062 1.00 93.06 94 GLU A N 1
ATOM 735 C CA . GLU A 1 94 ? -0.480 -13.207 0.890 1.00 93.06 94 GLU A CA 1
ATOM 736 C C . GLU A 1 94 ? -1.225 -12.535 2.058 1.00 93.06 94 GLU A C 1
ATOM 738 O O . GLU A 1 94 ? -2.325 -12.953 2.404 1.00 93.06 94 GLU A O 1
ATOM 743 N N . HIS A 1 95 ? -0.705 -11.415 2.565 1.00 91.50 95 HIS A N 1
ATOM 744 C CA . HIS A 1 95 ? -1.355 -10.588 3.584 1.00 91.50 95 HIS A CA 1
ATOM 745 C C . HIS A 1 95 ? -2.317 -9.533 3.018 1.00 91.50 95 HIS A C 1
ATOM 747 O O . HIS A 1 95 ? -2.925 -8.802 3.785 1.00 91.50 95 HIS A O 1
ATOM 753 N N . GLY A 1 96 ? -2.522 -9.466 1.698 1.00 95.75 96 GLY A N 1
ATOM 754 C CA . GLY A 1 96 ? -3.555 -8.624 1.080 1.00 95.75 96 GLY A CA 1
ATOM 755 C C . GLY A 1 96 ? -3.086 -7.272 0.528 1.00 95.75 96 GLY A C 1
ATOM 756 O O . GLY A 1 96 ? -3.912 -6.521 0.000 1.00 95.75 96 GLY A O 1
ATOM 757 N N . ILE A 1 97 ? -1.782 -6.974 0.565 1.00 98.50 97 ILE A N 1
ATOM 758 C CA . ILE A 1 97 ? -1.193 -5.779 -0.063 1.00 98.50 97 ILE A CA 1
ATOM 759 C C . ILE A 1 97 ? -1.336 -5.857 -1.587 1.00 98.50 97 ILE A C 1
ATOM 761 O O . ILE A 1 97 ? -1.097 -6.906 -2.197 1.00 98.50 97 ILE A O 1
ATOM 765 N N . ARG A 1 98 ? -1.731 -4.744 -2.219 1.00 98.75 98 ARG A N 1
ATOM 766 C CA . ARG A 1 98 ? -1.944 -4.655 -3.679 1.00 98.75 98 ARG A CA 1
ATOM 767 C C . ARG A 1 98 ? -1.253 -3.475 -4.350 1.00 98.75 98 ARG A C 1
ATOM 769 O O . ARG A 1 98 ? -1.210 -3.452 -5.578 1.00 98.75 98 ARG A O 1
ATOM 776 N N . TYR A 1 99 ? -0.703 -2.535 -3.589 1.00 98.88 99 TYR A N 1
ATOM 777 C CA . TYR A 1 99 ? 0.165 -1.482 -4.108 1.00 98.88 99 TYR A CA 1
ATOM 778 C C . TYR A 1 99 ? 1.583 -1.656 -3.573 1.00 98.88 99 TYR A C 1
ATOM 780 O O . TYR A 1 99 ? 1.772 -1.788 -2.366 1.00 98.88 99 TYR A O 1
ATOM 788 N N . PHE A 1 100 ? 2.568 -1.622 -4.465 1.00 98.81 100 PHE A N 1
ATOM 789 C CA . PHE A 1 100 ? 3.965 -1.797 -4.100 1.00 98.81 100 PHE A CA 1
ATOM 790 C C . PHE A 1 100 ? 4.834 -0.650 -4.615 1.00 98.81 100 PHE A C 1
ATOM 792 O O . PHE A 1 100 ? 4.888 -0.421 -5.823 1.00 98.81 100 PHE A O 1
ATOM 799 N N . ASP A 1 101 ? 5.547 0.021 -3.712 1.00 98.44 101 ASP A N 1
ATOM 800 C CA . ASP A 1 101 ? 6.612 0.973 -4.032 1.00 98.44 101 ASP A CA 1
ATOM 801 C C . ASP A 1 101 ? 7.918 0.210 -4.308 1.00 98.44 101 ASP A C 1
ATOM 803 O O . ASP A 1 101 ? 8.602 -0.267 -3.400 1.00 98.44 101 ASP A O 1
ATOM 807 N N . PHE A 1 102 ? 8.241 0.027 -5.587 1.00 98.06 102 PHE A N 1
ATOM 808 C CA . PHE A 1 102 ? 9.419 -0.701 -6.045 1.00 98.06 102 PHE A CA 1
ATOM 809 C C . PHE A 1 102 ? 10.552 0.266 -6.374 1.00 98.06 102 PHE A C 1
ATOM 811 O O . PHE A 1 102 ? 10.540 0.945 -7.399 1.00 98.06 102 PHE A O 1
ATOM 818 N N . ARG A 1 103 ? 11.607 0.239 -5.563 1.00 95.94 103 ARG A N 1
ATOM 819 C CA . ARG A 1 103 ? 12.853 0.960 -5.837 1.00 95.94 103 ARG A CA 1
ATOM 820 C C . ARG A 1 103 ? 13.930 -0.029 -6.233 1.00 95.94 103 ARG A C 1
ATOM 822 O O . ARG A 1 103 ? 14.321 -0.872 -5.432 1.00 95.94 103 ARG A O 1
ATOM 829 N N . ALA A 1 104 ? 14.323 0.000 -7.502 1.00 94.62 104 ALA A N 1
ATOM 830 C CA . ALA A 1 104 ? 15.144 -1.037 -8.114 1.00 94.62 104 ALA A CA 1
ATOM 831 C C . ALA A 1 104 ? 16.530 -0.509 -8.496 1.00 94.62 104 ALA A C 1
ATOM 833 O O . ALA A 1 104 ? 16.658 0.540 -9.126 1.00 94.62 104 ALA A O 1
ATOM 834 N N . THR A 1 105 ? 17.563 -1.292 -8.187 1.00 93.12 105 THR A N 1
ATOM 835 C CA . THR A 1 105 ? 18.943 -1.048 -8.620 1.00 93.12 105 THR A CA 1
ATOM 836 C C . THR A 1 105 ? 19.578 -2.334 -9.144 1.00 93.12 105 THR A C 1
ATOM 838 O O . THR A 1 105 ? 19.114 -3.439 -8.846 1.00 93.12 105 THR A O 1
ATOM 841 N N . TYR A 1 106 ? 20.639 -2.200 -9.935 1.00 92.88 106 TYR A N 1
ATOM 842 C CA . TYR A 1 106 ? 21.402 -3.328 -10.455 1.00 92.88 106 TYR A CA 1
ATOM 843 C C . TYR A 1 106 ? 22.768 -3.417 -9.772 1.00 92.88 106 TYR A C 1
ATOM 845 O O . TYR A 1 106 ? 23.483 -2.421 -9.676 1.00 92.88 106 TYR A O 1
ATOM 853 N N . THR A 1 107 ? 23.170 -4.621 -9.352 1.00 89.00 107 THR A N 1
ATOM 854 C CA . THR A 1 107 ? 24.498 -4.862 -8.772 1.00 89.00 107 THR A CA 1
ATOM 855 C C . THR A 1 107 ? 25.375 -5.756 -9.649 1.00 89.00 107 THR A C 1
ATOM 857 O O . THR A 1 107 ? 24.987 -6.834 -10.113 1.00 89.00 107 THR A O 1
ATOM 860 N N . SER A 1 108 ? 26.639 -5.355 -9.809 1.00 83.62 108 SER A N 1
ATOM 861 C CA . SER A 1 108 ? 27.647 -6.111 -10.568 1.00 83.62 108 SER A CA 1
ATOM 862 C C . SER A 1 108 ? 28.293 -7.260 -9.773 1.00 83.62 108 SER A C 1
ATOM 864 O O . SER A 1 108 ? 29.116 -7.997 -10.315 1.00 83.62 108 SER A O 1
ATOM 866 N N . ASP A 1 109 ? 27.940 -7.440 -8.494 1.00 82.00 109 ASP A N 1
ATOM 867 C CA . ASP A 1 109 ? 28.456 -8.499 -7.607 1.00 82.00 109 ASP A CA 1
ATOM 868 C C . ASP A 1 109 ? 27.829 -9.887 -7.865 1.00 82.00 109 ASP A C 1
ATOM 870 O O . ASP A 1 109 ? 28.157 -10.870 -7.196 1.00 82.00 109 ASP A O 1
ATOM 874 N N . GLY A 1 110 ? 26.951 -9.980 -8.869 1.00 79.94 110 GLY A N 1
ATOM 875 C CA . GLY A 1 110 ? 26.275 -11.205 -9.285 1.00 79.94 110 GLY A CA 1
ATOM 876 C C . GLY A 1 110 ? 24.901 -11.420 -8.646 1.00 79.94 110 GLY A C 1
ATOM 877 O O . GLY A 1 110 ? 24.279 -12.453 -8.916 1.00 79.94 110 GLY A O 1
ATOM 878 N N . LYS A 1 111 ? 24.400 -10.484 -7.822 1.00 84.94 111 LYS A N 1
ATOM 879 C CA . LYS A 1 111 ? 23.007 -10.518 -7.339 1.00 84.94 111 LYS A CA 1
ATOM 880 C C . LYS A 1 111 ? 22.015 -10.045 -8.415 1.00 84.94 111 LYS A C 1
ATOM 882 O O . LYS A 1 111 ? 20.921 -10.613 -8.477 1.00 84.94 111 LYS A O 1
ATOM 887 N N . GLY A 1 112 ? 22.426 -9.129 -9.299 1.00 92.94 112 GLY A N 1
ATOM 888 C CA . GLY A 1 112 ? 21.620 -8.610 -10.409 1.00 92.94 112 GLY A CA 1
ATOM 889 C C . GLY A 1 112 ? 20.669 -7.504 -9.949 1.00 92.94 112 GLY A C 1
ATOM 890 O O . GLY A 1 112 ? 21.055 -6.662 -9.146 1.00 92.94 112 GLY A O 1
ATOM 891 N N . TRP A 1 113 ? 19.425 -7.512 -10.437 1.00 95.62 113 TRP A N 1
ATOM 892 C CA . TRP A 1 113 ? 18.398 -6.554 -10.014 1.00 95.62 113 TRP A CA 1
ATOM 893 C C . TRP A 1 113 ? 17.875 -6.844 -8.599 1.00 95.62 113 TRP A C 1
ATOM 895 O O . TRP A 1 113 ? 17.224 -7.871 -8.356 1.00 95.62 113 TRP A O 1
ATOM 905 N N . ILE A 1 114 ? 18.112 -5.903 -7.691 1.00 95.44 114 ILE A N 1
ATOM 906 C CA . ILE A 1 114 ? 17.699 -5.928 -6.283 1.00 95.44 114 ILE A CA 1
ATOM 907 C C . ILE A 1 114 ? 16.872 -4.690 -5.934 1.00 95.44 114 ILE A C 1
ATOM 909 O O . ILE A 1 114 ? 16.794 -3.743 -6.721 1.00 95.44 114 ILE A O 1
ATOM 913 N N . PHE A 1 115 ? 16.260 -4.705 -4.754 1.00 95.75 115 PHE A N 1
ATOM 914 C CA . PHE A 1 115 ? 15.666 -3.498 -4.191 1.00 95.75 115 PHE A CA 1
ATOM 915 C C . PHE A 1 115 ? 16.730 -2.569 -3.591 1.00 95.75 115 PHE A C 1
ATOM 917 O O . PHE A 1 115 ? 17.808 -3.020 -3.197 1.00 95.75 115 PHE A O 1
ATOM 924 N N . SER A 1 116 ? 16.425 -1.276 -3.506 1.00 92.94 116 SER A N 1
ATOM 925 C CA . SER A 1 116 ? 17.252 -0.281 -2.825 1.00 92.94 116 SER A CA 1
ATOM 926 C C . SER A 1 116 ? 16.417 0.703 -2.014 1.00 92.94 116 SER A C 1
ATOM 928 O O . SER A 1 116 ? 15.288 1.011 -2.370 1.00 92.94 116 SER A O 1
ATOM 930 N N . HIS A 1 117 ? 16.994 1.248 -0.947 1.00 91.62 117 HIS A N 1
ATOM 931 C CA . HIS A 1 117 ? 16.379 2.319 -0.164 1.00 91.62 117 HIS A CA 1
ATOM 932 C C . HIS A 1 117 ? 17.462 3.257 0.352 1.00 91.62 117 HIS A C 1
ATOM 934 O O . HIS A 1 117 ? 18.477 2.813 0.884 1.00 91.62 117 HIS A O 1
ATOM 940 N N . GLY A 1 118 ? 17.311 4.561 0.103 1.00 83.62 118 GLY A N 1
ATOM 941 C CA . GLY A 1 118 ? 18.302 5.566 0.505 1.00 83.62 118 GLY A CA 1
ATOM 942 C C . GLY A 1 118 ? 19.698 5.367 -0.108 1.00 83.62 118 GLY A C 1
ATOM 943 O O . GLY A 1 118 ? 20.680 5.855 0.445 1.00 83.62 118 GLY A O 1
ATOM 944 N N . GLY A 1 119 ? 19.802 4.638 -1.227 1.00 84.62 119 GLY A N 1
ATOM 945 C CA . GLY A 1 119 ? 21.075 4.264 -1.856 1.00 84.62 119 GLY A CA 1
ATOM 946 C C . GLY A 1 119 ? 21.750 3.021 -1.262 1.00 84.62 119 GLY A C 1
ATOM 947 O O . GLY A 1 119 ? 22.877 2.714 -1.643 1.00 84.62 119 GLY A O 1
ATOM 948 N N . PHE A 1 120 ? 21.087 2.312 -0.347 1.00 88.44 120 PHE A N 1
ATOM 949 C CA . PHE A 1 120 ? 21.554 1.036 0.188 1.00 88.44 120 PHE A CA 1
ATOM 950 C C . PHE A 1 120 ? 20.963 -0.138 -0.588 1.00 88.44 120 PHE A C 1
ATOM 952 O O . PHE A 1 120 ? 19.803 -0.099 -0.993 1.00 88.44 120 PHE A O 1
ATOM 959 N N . ASP A 1 121 ? 21.765 -1.186 -0.755 1.00 91.31 121 ASP A N 1
ATOM 960 C CA . ASP A 1 121 ? 21.386 -2.427 -1.426 1.00 91.31 121 ASP A CA 1
ATOM 961 C C . ASP A 1 121 ? 20.589 -3.330 -0.475 1.00 91.31 121 ASP A C 1
ATOM 963 O O . ASP A 1 121 ? 21.085 -3.723 0.588 1.00 91.31 121 ASP A O 1
ATOM 967 N N . MET A 1 122 ? 19.369 -3.695 -0.871 1.00 92.38 122 MET A N 1
ATOM 968 C CA . MET A 1 122 ? 18.564 -4.688 -0.158 1.00 92.38 122 MET A CA 1
ATOM 969 C C . MET A 1 122 ? 18.935 -6.110 -0.596 1.00 92.38 122 MET A C 1
ATOM 971 O O . MET A 1 122 ? 19.457 -6.355 -1.686 1.00 92.38 122 MET A O 1
ATOM 975 N N . MET A 1 123 ? 18.641 -7.090 0.253 1.00 91.12 123 MET A N 1
ATOM 976 C CA . MET A 1 123 ? 18.877 -8.509 -0.032 1.00 91.12 123 MET A CA 1
ATOM 977 C C . MET A 1 123 ? 17.862 -9.087 -1.029 1.00 91.12 123 MET A C 1
ATOM 979 O O . MET A 1 123 ? 18.191 -9.999 -1.800 1.00 91.12 123 MET A O 1
ATOM 983 N N . ASP A 1 124 ? 16.632 -8.571 -1.014 1.00 93.31 124 ASP A N 1
ATOM 984 C CA . ASP A 1 124 ? 15.535 -9.076 -1.832 1.00 93.31 124 ASP A CA 1
ATOM 985 C C . ASP A 1 124 ? 15.710 -8.670 -3.309 1.00 93.31 124 ASP A C 1
ATOM 987 O O . ASP A 1 124 ? 16.209 -7.596 -3.654 1.00 93.31 124 ASP A O 1
ATOM 991 N N . ARG A 1 125 ? 15.308 -9.570 -4.214 1.00 95.94 125 ARG A N 1
ATOM 992 C CA . ARG A 1 125 ? 15.545 -9.444 -5.661 1.00 95.94 125 ARG A CA 1
ATOM 993 C C . ARG A 1 125 ? 14.268 -9.100 -6.421 1.00 95.94 125 ARG A C 1
ATOM 995 O O . ARG A 1 125 ? 13.229 -9.724 -6.195 1.00 95.94 125 ARG A O 1
ATOM 1002 N N . ILE A 1 126 ? 14.382 -8.224 -7.422 1.00 97.88 126 ILE A N 1
ATOM 1003 C CA . ILE A 1 126 ? 13.249 -7.775 -8.252 1.00 97.88 126 ILE A CA 1
ATOM 1004 C C . ILE A 1 126 ? 12.640 -8.938 -9.042 1.00 97.88 126 ILE A C 1
ATOM 1006 O O . ILE A 1 126 ? 11.427 -9.107 -9.099 1.00 97.88 126 ILE A O 1
ATOM 1010 N N . PHE A 1 127 ? 13.472 -9.777 -9.659 1.00 98.00 127 PHE A N 1
ATOM 1011 C CA . PHE A 1 127 ? 12.987 -10.795 -10.598 1.00 98.00 127 PHE A CA 1
ATOM 1012 C C . PHE A 1 127 ? 12.118 -11.872 -9.924 1.00 98.00 127 PHE A C 1
ATOM 1014 O O . PHE A 1 127 ? 11.024 -12.129 -10.430 1.00 98.00 127 PHE A O 1
ATOM 1021 N N . PRO A 1 128 ? 12.529 -12.458 -8.779 1.00 98.00 128 PRO A N 1
ATOM 1022 C CA . PRO A 1 128 ? 11.651 -13.303 -7.975 1.00 98.00 128 PRO A CA 1
ATOM 1023 C C . PRO A 1 128 ? 10.373 -12.599 -7.512 1.00 98.00 128 PRO A C 1
ATOM 1025 O O . PRO A 1 128 ? 9.322 -13.231 -7.502 1.00 98.00 128 PRO A O 1
ATOM 1028 N N . ALA A 1 129 ? 10.423 -11.308 -7.163 1.00 98.50 129 ALA A N 1
ATOM 1029 C CA . ALA A 1 129 ? 9.223 -10.559 -6.789 1.00 98.50 129 ALA A CA 1
ATOM 1030 C C . ALA A 1 129 ? 8.203 -10.493 -7.942 1.00 98.50 129 ALA A C 1
ATOM 1032 O O . ALA A 1 129 ? 7.029 -10.796 -7.735 1.00 98.50 129 ALA A O 1
ATOM 1033 N N . LEU A 1 130 ? 8.650 -10.211 -9.172 1.00 98.81 130 LEU A N 1
ATOM 1034 C CA . LEU A 1 130 ? 7.789 -10.233 -10.364 1.00 98.81 130 LEU A CA 1
ATOM 1035 C C . LEU A 1 130 ? 7.203 -11.633 -10.633 1.00 98.81 130 LEU A C 1
ATOM 1037 O O . LEU A 1 130 ? 6.027 -11.755 -10.980 1.00 98.81 130 LEU A O 1
ATOM 1041 N N . ASP A 1 131 ? 7.994 -12.695 -10.443 1.00 98.81 131 ASP A N 1
ATOM 1042 C CA . ASP A 1 131 ? 7.522 -14.082 -10.585 1.00 98.81 131 ASP A CA 1
ATOM 1043 C C . ASP A 1 131 ? 6.474 -14.451 -9.520 1.00 98.81 131 ASP A C 1
ATOM 1045 O O . ASP A 1 131 ? 5.493 -15.142 -9.820 1.00 98.81 131 ASP A O 1
ATOM 1049 N N . ASN A 1 132 ? 6.648 -13.966 -8.288 1.00 98.69 132 ASN A N 1
ATOM 1050 C CA . ASN A 1 132 ? 5.685 -14.147 -7.203 1.00 98.69 132 ASN A CA 1
ATOM 1051 C C . ASN A 1 132 ? 4.372 -13.411 -7.497 1.00 98.69 132 ASN A C 1
ATOM 1053 O O . ASN A 1 132 ? 3.314 -14.016 -7.355 1.00 98.69 132 ASN A O 1
ATOM 1057 N N . ILE A 1 133 ? 4.424 -12.169 -7.998 1.00 98.88 133 ILE A N 1
ATOM 1058 C CA . ILE A 1 133 ? 3.231 -11.416 -8.430 1.00 98.88 133 ILE A CA 1
ATOM 1059 C C . ILE A 1 133 ? 2.484 -12.171 -9.531 1.00 98.88 133 ILE A C 1
ATOM 1061 O O . ILE A 1 133 ? 1.268 -12.342 -9.458 1.00 98.88 133 ILE A O 1
ATOM 1065 N N . LYS A 1 134 ? 3.200 -12.685 -10.538 1.00 98.75 134 LYS A N 1
ATOM 1066 C CA . LYS A 1 134 ? 2.579 -13.492 -11.595 1.00 98.75 134 LYS A CA 1
ATOM 1067 C C . LYS A 1 134 ? 1.889 -14.734 -11.022 1.00 98.75 134 LYS A C 1
ATOM 1069 O O . LYS A 1 134 ? 0.746 -15.018 -11.371 1.00 98.75 134 LYS A O 1
ATOM 1074 N N . THR A 1 135 ? 2.585 -15.466 -10.153 1.00 98.75 135 THR A N 1
ATOM 1075 C CA . THR A 1 135 ? 2.062 -16.687 -9.520 1.00 98.75 135 THR A CA 1
ATOM 1076 C C . THR A 1 135 ? 0.823 -16.387 -8.678 1.00 98.75 135 THR A C 1
ATOM 1078 O O . THR A 1 135 ? -0.150 -17.134 -8.726 1.00 98.75 135 THR A O 1
ATOM 1081 N N . PHE A 1 136 ? 0.832 -15.275 -7.947 1.00 98.69 136 PHE A N 1
ATOM 1082 C CA . PHE A 1 136 ? -0.312 -14.796 -7.186 1.00 98.69 136 PHE A CA 1
ATOM 1083 C C . PHE A 1 136 ? -1.514 -14.520 -8.104 1.00 98.69 136 PHE A C 1
ATOM 1085 O O . PHE A 1 136 ? -2.588 -15.084 -7.910 1.00 98.69 136 PHE A O 1
ATOM 1092 N N . LEU A 1 137 ? -1.326 -13.757 -9.184 1.00 98.56 137 LEU A N 1
ATOM 1093 C CA . LEU A 1 137 ? -2.402 -13.440 -10.132 1.00 98.56 137 LEU A CA 1
ATOM 1094 C C . LEU A 1 137 ? -2.947 -14.668 -10.874 1.00 98.56 137 LEU A C 1
ATOM 1096 O O . LEU A 1 137 ? -4.125 -14.681 -11.235 1.00 98.56 137 LEU A O 1
ATOM 1100 N N . ASP A 1 138 ? -2.117 -15.687 -11.111 1.00 98.25 138 ASP A N 1
ATOM 1101 C CA . ASP A 1 138 ? -2.550 -16.971 -11.676 1.00 98.25 138 ASP A CA 1
ATOM 1102 C C . ASP A 1 138 ? -3.531 -17.710 -10.756 1.00 98.25 138 ASP A C 1
ATOM 1104 O O . ASP A 1 138 ? -4.455 -18.365 -11.245 1.00 98.25 138 ASP A O 1
ATOM 1108 N N . ASN A 1 139 ? -3.339 -17.599 -9.440 1.00 97.56 139 ASN A N 1
ATOM 1109 C CA . ASN A 1 139 ? -4.154 -18.285 -8.439 1.00 97.56 139 ASN A CA 1
ATOM 1110 C C . ASN A 1 139 ? -5.365 -17.463 -7.979 1.00 97.56 139 ASN A C 1
ATOM 1112 O O . ASN A 1 139 ? -6.350 -18.051 -7.542 1.00 97.56 139 ASN A O 1
ATOM 1116 N N . HIS A 1 140 ? -5.317 -16.138 -8.140 1.00 97.00 140 HIS A N 1
ATOM 1117 C CA . HIS A 1 140 ? -6.323 -15.209 -7.622 1.00 97.00 140 HIS A CA 1
ATOM 1118 C C . HIS A 1 140 ? -6.886 -14.322 -8.740 1.00 97.00 140 HIS A C 1
ATOM 1120 O O . HIS A 1 140 ? -6.413 -13.201 -8.939 1.00 97.00 140 HIS A O 1
ATOM 1126 N N . PRO A 1 141 ? -7.859 -14.802 -9.541 1.00 96.81 141 PRO A N 1
ATOM 1127 C CA . PRO A 1 141 ? -8.289 -14.168 -10.793 1.00 96.81 141 PRO A CA 1
ATOM 1128 C C . PRO A 1 141 ? -9.021 -12.826 -10.633 1.00 96.81 141 PRO A C 1
ATOM 1130 O O . PRO A 1 141 ? -9.187 -12.114 -11.629 1.00 96.81 141 PRO A O 1
ATOM 1133 N N . LYS A 1 142 ? -9.457 -12.468 -9.419 1.00 96.69 142 LYS A N 1
ATOM 1134 C CA . LYS A 1 142 ? -10.104 -11.175 -9.136 1.00 96.69 142 LYS A CA 1
ATOM 1135 C C . LYS A 1 142 ? -9.236 -10.191 -8.349 1.00 96.69 142 LYS A C 1
ATOM 1137 O O . LYS A 1 142 ? -9.676 -9.082 -8.066 1.00 96.69 142 LYS A O 1
ATOM 1142 N N . GLU A 1 143 ? -7.985 -10.531 -8.082 1.00 98.25 143 GLU A N 1
ATOM 1143 C CA . GLU A 1 143 ? -7.047 -9.595 -7.465 1.00 98.25 143 GLU A CA 1
ATOM 1144 C C . GLU A 1 143 ? -6.364 -8.736 -8.538 1.00 98.25 143 GLU A C 1
ATOM 1146 O O . GLU A 1 143 ? -6.175 -9.184 -9.678 1.00 98.25 143 GLU A O 1
ATOM 1151 N N . LEU A 1 144 ? -6.006 -7.501 -8.181 1.00 97.88 144 LEU A N 1
ATOM 1152 C CA . LEU A 1 144 ? -5.245 -6.567 -9.019 1.00 97.88 144 LEU A CA 1
ATOM 1153 C C . LEU A 1 144 ? -3.976 -6.125 -8.297 1.00 97.88 144 LEU A C 1
ATOM 1155 O O . LEU A 1 144 ? -3.996 -5.990 -7.085 1.00 97.88 144 LEU A O 1
ATOM 1159 N N . VAL A 1 145 ? -2.896 -5.847 -9.019 1.00 98.88 145 VAL A N 1
ATOM 1160 C CA . VAL A 1 145 ? -1.636 -5.370 -8.429 1.00 98.88 145 VAL A CA 1
ATOM 1161 C C . VAL A 1 145 ? -1.191 -4.083 -9.115 1.00 98.88 145 VAL A C 1
ATOM 1163 O O . VAL A 1 145 ? -1.191 -3.992 -10.342 1.00 98.88 145 VAL A O 1
ATOM 1166 N N . ILE A 1 146 ? -0.793 -3.090 -8.327 1.00 98.94 146 ILE A N 1
ATOM 1167 C CA . ILE A 1 146 ? -0.172 -1.851 -8.789 1.00 98.94 146 ILE A CA 1
ATOM 1168 C C . ILE A 1 146 ? 1.292 -1.883 -8.352 1.00 98.94 146 ILE A C 1
ATOM 1170 O O . ILE A 1 146 ? 1.584 -2.047 -7.170 1.00 98.94 146 ILE A O 1
ATOM 1174 N N . ILE A 1 147 ? 2.205 -1.748 -9.310 1.00 98.88 147 ILE A N 1
ATOM 1175 C CA . ILE A 1 147 ? 3.643 -1.655 -9.057 1.00 98.88 147 ILE A CA 1
ATOM 1176 C C . ILE A 1 147 ? 4.081 -0.246 -9.444 1.00 98.88 147 ILE A C 1
ATOM 1178 O O . ILE A 1 147 ? 3.992 0.125 -10.616 1.00 98.88 147 ILE A O 1
ATOM 1182 N N . ASP A 1 148 ? 4.536 0.526 -8.464 1.00 98.44 148 ASP A N 1
ATOM 1183 C CA . ASP A 1 148 ? 5.088 1.863 -8.652 1.00 98.44 148 ASP A CA 1
ATOM 1184 C C . ASP A 1 148 ? 6.610 1.809 -8.646 1.00 98.44 148 ASP A C 1
ATOM 1186 O O . ASP A 1 148 ? 7.225 1.689 -7.592 1.00 98.44 148 ASP A O 1
ATOM 1190 N N . PHE A 1 149 ? 7.225 1.855 -9.830 1.00 97.00 149 PHE A N 1
ATOM 1191 C CA . PHE A 1 149 ? 8.677 1.908 -9.936 1.00 97.00 149 PHE A CA 1
ATOM 1192 C C . PHE A 1 149 ? 9.180 3.332 -9.703 1.00 97.00 149 PHE A C 1
ATOM 1194 O O . PHE A 1 149 ? 8.927 4.236 -10.506 1.00 97.00 149 PHE A O 1
ATOM 1201 N N . GLN A 1 150 ? 9.956 3.509 -8.636 1.00 91.75 150 GLN A N 1
ATOM 1202 C CA . GLN A 1 150 ? 10.495 4.798 -8.217 1.00 91.75 150 GLN A CA 1
ATOM 1203 C C . GLN A 1 150 ? 12.015 4.768 -8.047 1.00 91.75 150 GLN A C 1
ATOM 1205 O O . GLN A 1 150 ? 12.626 3.711 -7.903 1.00 91.75 150 GLN A O 1
ATOM 1210 N N . HIS A 1 151 ? 12.618 5.961 -8.035 1.00 86.56 151 HIS A N 1
ATOM 1211 C CA . HIS A 1 151 ? 14.016 6.182 -7.650 1.00 86.56 151 HIS A CA 1
ATOM 1212 C C . HIS A 1 151 ? 15.031 5.258 -8.342 1.00 86.56 151 HIS A C 1
ATOM 1214 O O . HIS A 1 151 ? 15.985 4.796 -7.714 1.00 86.56 151 HIS A O 1
ATOM 1220 N N . PHE A 1 152 ? 14.849 5.011 -9.643 1.00 88.12 152 PHE A N 1
ATOM 1221 C CA . PHE A 1 152 ? 15.912 4.399 -10.434 1.00 88.12 152 PHE A CA 1
ATOM 1222 C C . PHE A 1 152 ? 17.205 5.223 -10.300 1.00 88.12 152 PHE A C 1
ATOM 1224 O O . PHE A 1 152 ? 17.136 6.457 -10.238 1.00 88.12 152 PHE A O 1
ATOM 1231 N N . PRO A 1 153 ? 18.376 4.566 -10.236 1.00 83.50 153 PRO A N 1
ATOM 1232 C CA . PRO A 1 153 ? 19.645 5.274 -10.258 1.00 83.50 153 PRO A CA 1
ATOM 1233 C C . PRO A 1 153 ? 19.847 5.971 -11.610 1.00 83.50 153 PRO A C 1
ATOM 1235 O O . PRO A 1 153 ? 19.265 5.579 -12.621 1.00 83.50 153 PRO A O 1
ATOM 1238 N N . GLU A 1 154 ? 20.695 6.998 -11.626 1.00 80.25 154 GLU A N 1
ATOM 1239 C CA . GLU A 1 154 ? 21.150 7.606 -12.879 1.00 80.25 154 GLU A CA 1
ATOM 1240 C C . GLU A 1 154 ? 22.001 6.589 -13.662 1.00 80.25 154 GLU A C 1
ATOM 1242 O O . GLU A 1 154 ? 22.849 5.909 -13.080 1.00 80.25 154 GLU A O 1
ATOM 1247 N N . TRP A 1 155 ? 21.755 6.482 -14.971 1.00 78.94 155 TRP A N 1
ATOM 1248 C CA . TRP A 1 155 ? 22.440 5.559 -15.882 1.00 78.94 155 TRP A CA 1
ATOM 1249 C C . TRP A 1 155 ? 23.217 6.343 -16.932 1.00 78.94 155 TRP A C 1
ATOM 1251 O O . TRP A 1 155 ? 22.629 7.155 -17.650 1.00 78.94 155 TRP A O 1
ATOM 1261 N N . ASP A 1 156 ? 24.515 6.074 -17.043 1.00 66.62 156 ASP A N 1
ATOM 1262 C CA . ASP A 1 156 ? 25.444 6.901 -17.820 1.00 66.62 156 ASP A CA 1
ATOM 1263 C C . ASP A 1 156 ? 26.256 6.107 -18.863 1.00 66.62 156 ASP A C 1
ATOM 1265 O O . ASP A 1 156 ? 26.985 6.720 -19.656 1.00 66.62 156 ASP A O 1
ATOM 1269 N N . ASP A 1 157 ? 26.153 4.770 -18.910 1.00 71.25 157 ASP A N 1
ATOM 1270 C CA . ASP A 1 157 ? 26.969 3.951 -19.817 1.00 71.25 157 ASP A CA 1
ATOM 1271 C C . ASP A 1 157 ? 26.250 2.791 -20.549 1.00 71.25 157 ASP A C 1
ATOM 1273 O O . ASP A 1 157 ? 25.045 2.570 -20.442 1.00 71.25 157 ASP A O 1
ATOM 1277 N N . GLU A 1 158 ? 26.998 2.096 -21.420 1.00 67.94 158 GLU A N 1
ATOM 1278 C CA . GLU A 1 158 ? 26.485 0.985 -22.240 1.00 67.94 158 GLU A CA 1
ATOM 1279 C C . GLU A 1 158 ? 26.143 -0.270 -21.416 1.00 67.94 158 GLU A C 1
ATOM 1281 O O . GLU A 1 158 ? 25.308 -1.063 -21.861 1.00 67.94 158 GLU A O 1
ATOM 1286 N N . ASP A 1 159 ? 26.767 -0.472 -20.249 1.00 74.25 159 ASP A N 1
ATOM 1287 C CA . ASP A 1 159 ? 26.471 -1.622 -19.389 1.00 74.25 159 ASP A CA 1
ATOM 1288 C C . ASP A 1 159 ? 25.095 -1.425 -18.730 1.00 74.25 159 ASP A C 1
ATOM 1290 O O . ASP A 1 159 ? 24.274 -2.350 -18.733 1.00 74.25 159 ASP A O 1
ATOM 1294 N N . ASP A 1 160 ? 24.771 -0.196 -18.308 1.00 83.38 160 ASP A N 1
ATOM 1295 C CA . ASP A 1 160 ? 23.433 0.164 -17.823 1.00 83.38 160 ASP A CA 1
ATOM 1296 C C . ASP A 1 160 ? 22.345 -0.178 -18.854 1.00 83.38 160 ASP A C 1
ATOM 1298 O O . ASP A 1 160 ? 21.317 -0.771 -18.520 1.00 83.38 160 ASP A O 1
ATOM 1302 N N . GLN A 1 161 ? 22.593 0.092 -20.141 1.00 87.69 161 GLN A N 1
ATOM 1303 C CA . GLN A 1 161 ? 21.641 -0.182 -21.223 1.00 87.69 161 GLN A CA 1
ATOM 1304 C C . GLN A 1 161 ? 21.233 -1.661 -21.319 1.00 87.69 161 GLN A C 1
ATOM 1306 O O . GLN A 1 161 ? 20.063 -1.994 -21.564 1.00 87.69 161 GLN A O 1
ATOM 1311 N N . ALA A 1 162 ? 22.196 -2.566 -21.130 1.00 90.81 162 ALA A N 1
ATOM 1312 C CA . ALA A 1 162 ? 21.941 -4.000 -21.137 1.00 90.81 162 ALA A CA 1
ATOM 1313 C C . ALA A 1 162 ? 21.083 -4.417 -19.933 1.00 90.81 162 ALA A C 1
ATOM 1315 O O . ALA A 1 162 ? 20.160 -5.220 -20.088 1.00 90.81 162 ALA A O 1
ATOM 1316 N N . HIS A 1 163 ? 21.338 -3.839 -18.758 1.00 91.62 163 HIS A N 1
ATOM 1317 C CA . HIS A 1 163 ? 20.585 -4.120 -17.535 1.00 91.62 163 HIS A CA 1
ATOM 1318 C C . HIS A 1 163 ? 19.156 -3.575 -17.593 1.00 91.62 163 HIS A C 1
ATOM 1320 O O . HIS A 1 163 ? 18.218 -4.276 -17.208 1.00 91.62 163 HIS A O 1
ATOM 1326 N N . ILE A 1 164 ? 18.961 -2.373 -18.139 1.00 92.31 164 ILE A N 1
ATOM 1327 C CA . ILE A 1 164 ? 17.638 -1.787 -18.405 1.00 92.31 164 ILE A CA 1
ATOM 1328 C C . ILE A 1 164 ? 16.835 -2.707 -19.327 1.00 92.31 164 ILE A C 1
ATOM 1330 O O . ILE A 1 164 ? 15.691 -3.055 -19.026 1.00 92.31 164 ILE A O 1
ATOM 1334 N N . THR A 1 165 ? 17.457 -3.160 -20.422 1.00 94.44 165 THR A N 1
ATOM 1335 C CA . THR A 1 165 ? 16.835 -4.107 -21.358 1.00 94.44 165 THR A CA 1
ATOM 1336 C C . THR A 1 165 ? 16.445 -5.404 -20.652 1.00 94.44 165 THR A C 1
ATOM 1338 O O . THR A 1 165 ? 15.356 -5.924 -20.889 1.00 94.44 165 THR A O 1
ATOM 1341 N N . GLU A 1 166 ? 17.300 -5.908 -19.758 1.00 95.75 166 GLU A N 1
ATOM 1342 C CA . GLU A 1 166 ? 17.041 -7.114 -18.970 1.00 95.75 166 GLU A CA 1
ATOM 1343 C C . GLU A 1 166 ? 15.809 -6.960 -18.064 1.00 95.75 166 GLU A C 1
ATOM 1345 O O . GLU A 1 166 ? 14.935 -7.831 -18.073 1.00 95.75 166 GLU A O 1
ATOM 1350 N N . LEU A 1 167 ? 15.700 -5.854 -17.316 1.00 95.88 167 LEU A N 1
ATOM 1351 C CA . LEU A 1 167 ? 14.541 -5.584 -16.458 1.00 95.88 167 LEU A CA 1
ATOM 1352 C C . LEU A 1 167 ? 13.263 -5.424 -17.286 1.00 95.88 167 LEU A C 1
ATOM 1354 O O . LEU A 1 167 ? 12.243 -6.041 -16.968 1.00 95.88 167 LEU A O 1
ATOM 1358 N N . LYS A 1 168 ? 13.332 -4.656 -18.377 1.00 96.31 168 LYS A N 1
ATOM 1359 C CA . LYS A 1 168 ? 12.225 -4.455 -19.317 1.00 96.31 168 LYS A CA 1
ATOM 1360 C C . LYS A 1 168 ? 11.734 -5.791 -19.883 1.00 96.31 168 LYS A C 1
ATOM 1362 O O . LYS A 1 168 ? 10.551 -6.110 -19.766 1.00 96.31 168 LYS A O 1
ATOM 1367 N N . ASP A 1 169 ? 12.631 -6.612 -20.431 1.00 98.00 169 ASP A N 1
ATOM 1368 C CA . ASP A 1 169 ? 12.286 -7.927 -20.983 1.00 98.00 169 ASP A CA 1
ATOM 1369 C C . ASP A 1 169 ? 11.717 -8.849 -19.897 1.00 98.00 169 ASP A C 1
ATOM 1371 O O . ASP A 1 169 ? 10.726 -9.545 -20.134 1.00 98.00 169 ASP A O 1
ATOM 1375 N N . LYS A 1 170 ? 12.298 -8.863 -18.691 1.00 98.25 170 LYS A N 1
ATOM 1376 C CA . LYS A 1 170 ? 11.771 -9.657 -17.575 1.00 98.25 170 LYS A CA 1
ATOM 1377 C C . LYS A 1 170 ? 10.346 -9.238 -17.221 1.00 98.25 170 LYS A C 1
ATOM 1379 O O . LYS A 1 170 ? 9.489 -10.114 -17.089 1.00 98.25 170 LYS A O 1
ATOM 1384 N N . MET A 1 171 ? 10.081 -7.940 -17.089 1.00 98.00 171 MET A N 1
ATOM 1385 C CA . MET A 1 171 ? 8.759 -7.412 -16.759 1.00 98.00 171 MET A CA 1
ATOM 1386 C C . MET A 1 171 ? 7.732 -7.771 -17.837 1.00 98.00 171 MET A C 1
ATOM 1388 O O . MET A 1 171 ? 6.709 -8.381 -17.522 1.00 98.00 171 MET A O 1
ATOM 1392 N N . MET A 1 172 ? 8.032 -7.493 -19.109 1.00 98.06 172 MET A N 1
ATOM 1393 C CA . MET A 1 172 ? 7.114 -7.768 -20.219 1.00 98.06 172 MET A CA 1
ATOM 1394 C C . MET A 1 172 ? 6.831 -9.267 -20.380 1.00 98.06 172 MET A C 1
ATOM 1396 O O . MET A 1 172 ? 5.679 -9.662 -20.560 1.00 98.06 172 MET A O 1
ATOM 1400 N N . ASN A 1 173 ? 7.849 -10.125 -20.250 1.00 98.50 173 ASN A N 1
ATOM 1401 C CA . ASN A 1 173 ? 7.675 -11.577 -20.357 1.00 98.50 173 ASN A CA 1
ATOM 1402 C C . ASN A 1 173 ? 6.894 -12.180 -19.179 1.00 98.50 173 ASN A C 1
ATOM 1404 O O . ASN A 1 173 ? 6.210 -13.190 -19.349 1.00 98.50 173 ASN A O 1
ATOM 1408 N N . THR A 1 174 ? 7.015 -11.592 -17.987 1.00 98.75 174 THR A N 1
ATOM 1409 C CA . THR A 1 174 ? 6.418 -12.137 -16.757 1.00 98.75 174 THR A CA 1
ATOM 1410 C C . THR A 1 174 ? 4.994 -11.624 -16.552 1.00 98.75 174 THR A C 1
ATOM 1412 O O . THR A 1 174 ? 4.094 -12.414 -16.270 1.00 98.75 174 THR A O 1
ATOM 1415 N N . LEU A 1 175 ? 4.780 -10.316 -16.729 1.00 98.75 175 LEU A N 1
ATOM 1416 C CA . LEU A 1 175 ? 3.538 -9.626 -16.376 1.00 98.75 175 LEU A CA 1
ATOM 1417 C C . LEU A 1 175 ? 2.768 -9.075 -17.581 1.00 98.75 175 LEU A C 1
ATOM 1419 O O . LEU A 1 175 ? 1.590 -8.769 -17.427 1.00 98.75 175 LEU A O 1
ATOM 1423 N N . GLY A 1 176 ? 3.360 -9.001 -18.779 1.00 98.38 176 GLY A N 1
ATOM 1424 C CA . GLY A 1 176 ? 2.757 -8.330 -19.941 1.00 98.38 176 GLY A CA 1
ATOM 1425 C C . GLY A 1 176 ? 1.351 -8.816 -20.312 1.00 98.38 176 GLY A C 1
ATOM 1426 O O . GLY A 1 176 ? 0.508 -8.019 -20.709 1.00 98.38 176 GLY A O 1
ATOM 1427 N N . ALA A 1 177 ? 1.050 -10.102 -20.106 1.00 98.06 177 ALA A N 1
ATOM 1428 C CA . ALA A 1 177 ? -0.285 -10.661 -20.347 1.00 98.06 177 ALA A CA 1
ATOM 1429 C C . ALA A 1 177 ? -1.368 -10.158 -19.369 1.00 98.06 177 ALA A C 1
ATOM 1431 O O . ALA A 1 177 ? -2.554 -10.292 -19.666 1.00 98.06 177 ALA A O 1
ATOM 1432 N N . TYR A 1 178 ? -0.963 -9.598 -18.227 1.00 98.81 178 TYR A N 1
ATOM 1433 C CA . TYR A 1 178 ? -1.837 -9.020 -17.208 1.00 98.81 178 TYR A CA 1
ATOM 1434 C C . TYR A 1 178 ? -1.779 -7.491 -17.199 1.00 98.81 178 TYR A C 1
ATOM 1436 O O . TYR A 1 178 ? -2.531 -6.881 -16.450 1.00 98.81 178 TYR A O 1
ATOM 1444 N N . MET A 1 179 ? -0.905 -6.846 -17.974 1.00 98.81 179 MET A N 1
ATOM 1445 C CA . MET A 1 179 ? -0.736 -5.396 -17.882 1.00 98.81 179 MET A CA 1
ATOM 1446 C C . MET A 1 179 ? -1.952 -4.638 -18.433 1.00 98.81 179 MET A C 1
ATOM 1448 O O . MET A 1 179 ? -2.515 -4.977 -19.482 1.00 98.81 179 MET A O 1
ATOM 1452 N N . VAL A 1 180 ? -2.354 -3.599 -17.704 1.00 98.69 180 VAL A N 1
ATOM 1453 C CA . VAL A 1 180 ? -3.447 -2.690 -18.055 1.00 98.69 180 VAL A CA 1
ATOM 1454 C C . VAL A 1 180 ? -2.890 -1.546 -18.907 1.00 98.69 180 VAL A C 1
ATOM 1456 O O . VAL A 1 180 ? -1.951 -0.884 -18.468 1.00 98.69 180 VAL A O 1
ATOM 1459 N N . PRO A 1 181 ? -3.449 -1.267 -20.096 1.00 98.12 181 PRO A N 1
ATOM 1460 C CA . PRO A 1 181 ? -3.020 -0.137 -20.913 1.00 98.12 181 PRO A CA 1
ATOM 1461 C C . PRO A 1 181 ? -3.289 1.209 -20.226 1.00 98.12 181 PRO A C 1
ATOM 1463 O O . PRO A 1 181 ? -4.335 1.386 -19.606 1.00 98.12 181 PRO A O 1
ATOM 1466 N N . GLU A 1 182 ? -2.402 2.188 -20.386 1.00 97.38 182 GLU A N 1
ATOM 1467 C CA . GLU A 1 182 ? -2.530 3.529 -19.791 1.00 97.38 182 GLU A CA 1
ATOM 1468 C C . GLU A 1 182 ? -3.815 4.241 -20.232 1.00 97.38 182 GLU A C 1
ATOM 1470 O O . GLU A 1 182 ? -4.489 4.893 -19.436 1.00 97.38 182 GLU A O 1
ATOM 1475 N N . ASN A 1 183 ? -4.227 4.058 -21.490 1.00 96.62 183 ASN A N 1
ATOM 1476 C CA . ASN A 1 183 ? -5.426 4.701 -22.033 1.00 96.62 183 ASN A CA 1
ATOM 1477 C C . ASN A 1 183 ? -6.752 4.188 -21.434 1.00 96.62 183 ASN A C 1
ATOM 1479 O O . ASN A 1 183 ? -7.803 4.760 -21.728 1.00 96.62 183 ASN A O 1
ATOM 1483 N N . TRP A 1 184 ? -6.721 3.132 -20.615 1.00 97.62 184 TRP A N 1
ATOM 1484 C CA . TRP A 1 184 ? -7.869 2.707 -19.813 1.00 97.62 184 TRP A CA 1
ATOM 1485 C C . TRP A 1 184 ? -8.126 3.704 -18.677 1.00 97.62 184 TRP A C 1
ATOM 1487 O O . TRP A 1 184 ? -9.282 4.017 -18.380 1.00 97.62 184 TRP A O 1
ATOM 1497 N N . GLY A 1 185 ? -7.059 4.254 -18.091 1.00 95.88 185 GLY A N 1
ATOM 1498 C CA . GLY A 1 185 ? -7.111 5.297 -17.074 1.00 95.88 185 GLY A CA 1
ATOM 1499 C C . GLY A 1 185 ? -7.810 4.893 -15.772 1.00 95.88 185 GLY A C 1
ATOM 1500 O O . GLY A 1 185 ? -8.394 3.816 -15.625 1.00 95.88 185 GLY A O 1
ATOM 1501 N N . VAL A 1 186 ? -7.785 5.809 -14.805 1.00 94.94 186 VAL A N 1
ATOM 1502 C CA . VAL A 1 186 ? -8.277 5.572 -13.436 1.00 94.94 186 VAL A CA 1
ATOM 1503 C C . VAL A 1 186 ? -9.807 5.469 -13.319 1.00 94.94 186 VAL A C 1
ATOM 1505 O O . VAL A 1 186 ? -10.325 5.040 -12.290 1.00 94.94 186 VAL A O 1
ATOM 1508 N N . HIS A 1 187 ? -10.541 5.817 -14.381 1.00 90.44 187 HIS A N 1
ATOM 1509 C CA . HIS A 1 187 ? -12.003 5.679 -14.470 1.00 90.44 187 HIS A CA 1
ATOM 1510 C C . HIS A 1 187 ? -12.462 4.290 -14.927 1.00 90.44 187 HIS A C 1
ATOM 1512 O O . HIS A 1 187 ? -13.665 4.013 -14.978 1.00 90.44 187 HIS A O 1
ATOM 1518 N N . THR A 1 188 ? -11.526 3.409 -15.289 1.00 95.81 188 THR A N 1
ATOM 1519 C CA . THR A 1 188 ? -11.861 2.037 -15.664 1.00 95.81 188 THR A CA 1
ATOM 1520 C C . THR A 1 188 ? -12.542 1.313 -14.514 1.00 95.81 188 THR A C 1
ATOM 1522 O O . THR A 1 188 ? -12.133 1.421 -13.357 1.00 95.81 188 THR A O 1
ATOM 1525 N N . LYS A 1 189 ? -13.595 0.561 -14.847 1.00 91.06 189 LYS A N 1
ATOM 1526 C CA . LYS A 1 189 ? -14.346 -0.234 -13.881 1.00 91.06 189 LYS A CA 1
ATOM 1527 C C . LYS A 1 189 ? -13.625 -1.535 -13.572 1.00 91.06 189 LYS A C 1
ATOM 1529 O O . LYS A 1 189 ? -13.126 -2.194 -14.485 1.00 91.06 189 LYS A O 1
ATOM 1534 N N . VAL A 1 190 ? -13.651 -1.953 -12.310 1.00 96.06 190 VAL A N 1
ATOM 1535 C CA . VAL A 1 190 ? -12.922 -3.145 -11.847 1.00 96.06 190 VAL A CA 1
ATOM 1536 C C . VAL A 1 190 ? -13.297 -4.404 -12.638 1.00 96.06 190 VAL A C 1
ATOM 1538 O O . VAL A 1 190 ? -12.424 -5.149 -13.077 1.00 96.06 190 VAL A O 1
ATOM 1541 N N . TYR A 1 191 ? -14.582 -4.607 -12.943 1.00 93.94 191 TYR A N 1
ATOM 1542 C CA . TYR A 1 191 ? -15.021 -5.777 -13.711 1.00 93.94 191 TYR A CA 1
ATOM 1543 C C . TYR A 1 191 ? -14.388 -5.863 -15.113 1.00 93.94 191 TYR A C 1
ATOM 1545 O O . TYR A 1 191 ? -14.284 -6.955 -15.676 1.00 93.94 191 TYR A O 1
ATOM 1553 N N . GLN A 1 192 ? -13.987 -4.731 -15.709 1.00 97.12 192 GLN A N 1
ATOM 1554 C CA . GLN A 1 192 ? -13.344 -4.709 -17.027 1.00 97.12 192 GLN A CA 1
ATOM 1555 C C . GLN A 1 192 ? -11.941 -5.322 -16.959 1.00 97.12 192 GLN A C 1
ATOM 1557 O O . GLN A 1 192 ? -11.551 -6.047 -17.875 1.00 97.12 192 GLN A O 1
ATOM 1562 N N . LEU 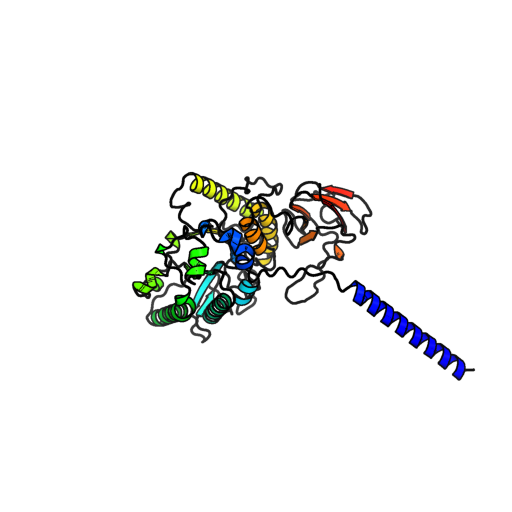A 1 193 ? -11.226 -5.091 -15.855 1.00 98.25 193 LEU A N 1
ATOM 1563 C CA . LEU A 1 193 ? -9.911 -5.667 -15.564 1.00 98.25 193 LEU A CA 1
ATOM 1564 C C . LEU A 1 193 ? -10.012 -7.189 -15.424 1.00 98.25 193 LEU A C 1
ATOM 1566 O O . LEU A 1 193 ? -9.296 -7.938 -16.087 1.00 98.25 193 LEU A O 1
ATOM 1570 N N . TRP A 1 194 ? -10.983 -7.669 -14.641 1.00 97.25 194 TRP A N 1
ATOM 1571 C CA . TRP A 1 194 ? -11.206 -9.105 -14.447 1.00 97.25 194 TRP A CA 1
ATOM 1572 C C . TRP A 1 194 ? -11.612 -9.819 -15.736 1.00 97.25 194 TRP A C 1
ATOM 1574 O O . TRP A 1 194 ? -11.034 -10.845 -16.087 1.00 97.25 194 TRP A O 1
ATOM 1584 N N . ASN A 1 195 ? -12.560 -9.256 -16.492 1.00 97.75 195 ASN A N 1
ATOM 1585 C CA . ASN A 1 195 ? -13.049 -9.869 -17.731 1.00 97.75 195 ASN A CA 1
ATOM 1586 C C . ASN A 1 195 ? -11.990 -9.934 -18.840 1.00 97.75 195 ASN A C 1
ATOM 1588 O O . ASN A 1 195 ? -12.080 -10.787 -19.724 1.00 97.75 195 ASN A O 1
ATOM 1592 N N . SER A 1 196 ? -11.021 -9.020 -18.822 1.00 97.50 196 SER A N 1
ATOM 1593 C CA . SER A 1 196 ? -9.912 -8.976 -19.782 1.00 97.50 196 SER A CA 1
ATOM 1594 C C . SER A 1 196 ? -8.661 -9.709 -19.298 1.00 97.50 196 SER A C 1
ATOM 1596 O O . SER A 1 196 ? -7.737 -9.903 -20.085 1.00 97.50 196 SER A O 1
ATOM 1598 N N . ASN A 1 197 ? -8.629 -10.124 -18.026 1.00 98.00 197 ASN A N 1
ATOM 1599 C CA . ASN A 1 197 ? -7.437 -10.585 -17.317 1.00 98.00 197 ASN A CA 1
ATOM 1600 C C . ASN A 1 197 ? -6.277 -9.563 -17.321 1.00 98.00 197 ASN A C 1
ATOM 1602 O O . ASN A 1 197 ? -5.129 -9.944 -17.108 1.00 98.00 197 ASN A O 1
ATOM 1606 N N . GLN A 1 198 ? -6.567 -8.274 -17.525 1.00 98.56 198 GLN A N 1
ATOM 1607 C CA . GLN A 1 198 ? -5.600 -7.181 -17.410 1.00 98.56 198 GLN A CA 1
ATOM 1608 C C . GLN A 1 198 ? -5.738 -6.576 -16.012 1.00 98.56 198 GLN A C 1
ATOM 1610 O O . GLN A 1 198 ? -6.686 -5.849 -15.744 1.00 98.56 198 GLN A O 1
ATOM 1615 N N . ARG A 1 199 ? -4.851 -6.965 -15.095 1.00 98.31 199 ARG A N 1
ATOM 1616 C CA . ARG A 1 199 ? -4.953 -6.750 -13.642 1.00 98.31 199 ARG A CA 1
ATOM 1617 C C . ARG A 1 199 ? -3.645 -6.264 -12.998 1.00 98.31 199 ARG A C 1
ATOM 1619 O O . ARG A 1 199 ? -3.549 -6.246 -11.778 1.00 98.31 199 ARG A O 1
ATOM 1626 N N . VAL A 1 200 ? -2.647 -5.882 -13.798 1.00 98.88 200 VAL A N 1
ATOM 1627 C CA . VAL A 1 200 ? -1.383 -5.286 -13.338 1.00 98.88 200 VAL A CA 1
ATOM 1628 C C . VAL A 1 200 ? -1.236 -3.882 -13.898 1.00 98.88 200 VAL A C 1
ATOM 1630 O O . VAL A 1 200 ? -1.245 -3.701 -15.113 1.00 98.88 200 VAL A O 1
ATOM 1633 N N . ILE A 1 201 ? -1.055 -2.894 -13.032 1.00 98.88 201 ILE A N 1
ATOM 1634 C CA . ILE A 1 201 ? -0.726 -1.524 -13.431 1.00 98.88 201 ILE A CA 1
ATOM 1635 C C . ILE A 1 201 ? 0.743 -1.289 -13.102 1.00 98.88 201 ILE A C 1
ATOM 1637 O O . ILE A 1 201 ? 1.158 -1.499 -11.966 1.00 98.88 201 ILE A O 1
ATOM 1641 N N . ILE A 1 202 ? 1.521 -0.868 -14.099 1.00 98.56 202 ILE A N 1
ATOM 1642 C CA . ILE A 1 202 ? 2.919 -0.471 -13.922 1.00 98.56 202 ILE A CA 1
ATOM 1643 C C . ILE A 1 202 ? 2.988 1.046 -14.026 1.00 98.56 202 ILE A C 1
ATOM 1645 O O . ILE A 1 202 ? 2.712 1.598 -15.093 1.00 98.56 202 ILE A O 1
ATOM 1649 N N . LEU A 1 203 ? 3.356 1.699 -12.929 1.00 98.25 203 LEU A N 1
ATOM 1650 C CA . LEU A 1 203 ? 3.614 3.133 -12.869 1.00 98.25 203 LEU A CA 1
ATOM 1651 C C . LEU A 1 203 ? 5.121 3.364 -12.944 1.00 98.25 203 LEU A C 1
ATOM 1653 O O . LEU A 1 203 ? 5.902 2.658 -12.306 1.00 98.25 203 LEU A O 1
ATOM 1657 N N . MET A 1 204 ? 5.529 4.338 -13.752 1.00 94.50 204 MET A N 1
ATOM 1658 C CA . MET A 1 204 ? 6.934 4.701 -13.904 1.00 94.50 204 MET A CA 1
ATOM 1659 C C . MET A 1 204 ? 7.075 6.120 -14.456 1.00 94.50 204 MET A C 1
ATOM 1661 O O . MET A 1 204 ? 6.294 6.544 -15.308 1.00 94.50 204 MET A O 1
ATOM 1665 N N . ASP A 1 205 ? 8.094 6.850 -14.010 1.00 89.19 205 ASP A N 1
ATOM 1666 C CA . ASP A 1 205 ? 8.508 8.118 -14.621 1.00 89.19 205 ASP A CA 1
ATOM 1667 C C . ASP A 1 205 ? 10.036 8.199 -14.664 1.00 89.19 205 ASP A C 1
ATOM 1669 O O . ASP A 1 205 ? 10.680 8.808 -13.815 1.00 89.19 205 ASP A O 1
ATOM 1673 N N . HIS A 1 206 ? 10.624 7.485 -15.628 1.00 88.50 206 HIS A N 1
ATOM 1674 C CA . HIS A 1 206 ? 12.065 7.470 -15.861 1.00 88.50 206 HIS A CA 1
ATOM 1675 C C . HIS A 1 206 ? 12.359 7.435 -17.363 1.00 88.50 206 HIS A C 1
ATOM 1677 O O . HIS A 1 206 ? 12.129 6.417 -18.019 1.00 88.50 206 HIS A O 1
ATOM 1683 N N . GLU A 1 207 ? 12.860 8.545 -17.912 1.00 87.69 207 GLU A N 1
ATOM 1684 C CA . GLU A 1 207 ? 12.983 8.768 -19.362 1.00 87.69 207 GLU A CA 1
ATOM 1685 C C . GLU A 1 207 ? 13.788 7.665 -20.063 1.00 87.69 207 GLU A C 1
ATOM 1687 O O . GLU A 1 207 ? 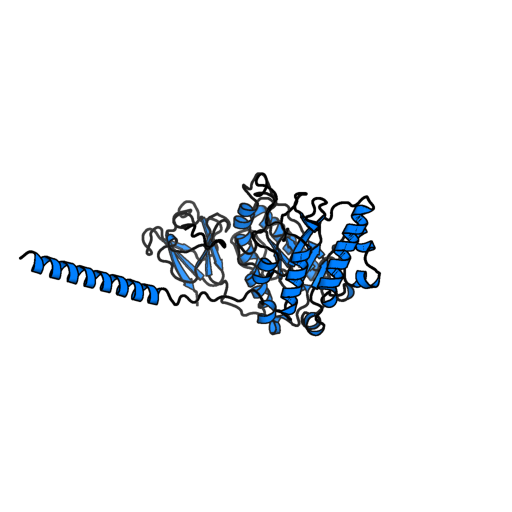13.308 7.082 -21.035 1.00 87.69 207 GLU A O 1
ATOM 1692 N N . THR A 1 208 ? 14.960 7.311 -19.528 1.00 88.00 208 THR A N 1
ATOM 1693 C CA . THR A 1 208 ? 15.837 6.289 -20.122 1.00 88.00 208 THR A CA 1
ATOM 1694 C C . THR A 1 208 ? 15.193 4.902 -20.121 1.00 88.00 208 THR A C 1
ATOM 1696 O O . THR A 1 208 ? 15.290 4.168 -21.102 1.00 88.00 208 THR A O 1
ATOM 1699 N N . MET A 1 209 ? 14.472 4.547 -19.051 1.00 88.12 209 MET A N 1
ATOM 1700 C CA . MET A 1 209 ? 13.776 3.255 -18.969 1.00 88.12 209 MET A CA 1
ATOM 1701 C C . MET A 1 209 ? 12.599 3.247 -19.947 1.00 88.12 209 MET A C 1
ATOM 1703 O O . MET A 1 209 ? 12.425 2.304 -20.713 1.00 88.12 209 MET A O 1
ATOM 1707 N N . TYR A 1 210 ? 11.831 4.340 -19.982 1.00 88.69 210 TYR A N 1
ATOM 1708 C CA . TYR A 1 210 ? 10.695 4.509 -20.882 1.00 88.69 210 TYR A CA 1
ATOM 1709 C C . TYR A 1 210 ? 11.098 4.432 -22.365 1.00 88.69 210 TYR A C 1
ATOM 1711 O O . TYR A 1 210 ? 10.368 3.857 -23.178 1.00 88.69 210 TYR A O 1
ATOM 1719 N N . SER A 1 211 ? 12.271 4.963 -22.733 1.00 90.69 211 SER A N 1
ATOM 1720 C CA . SER A 1 211 ? 12.764 4.933 -24.117 1.00 90.69 211 SER A CA 1
ATOM 1721 C C . SER A 1 211 ? 13.139 3.540 -24.632 1.00 90.69 211 SER A C 1
ATOM 1723 O O . SER A 1 211 ? 13.179 3.349 -25.847 1.00 90.69 211 SER A O 1
ATOM 1725 N N . GLU A 1 212 ? 13.350 2.566 -23.741 1.00 91.88 212 GLU A N 1
ATOM 1726 C CA . GLU A 1 212 ? 13.659 1.181 -24.124 1.00 91.88 212 GLU A CA 1
ATOM 1727 C C . GLU A 1 212 ? 12.444 0.341 -24.502 1.00 91.88 212 GLU A C 1
ATOM 1729 O O . GLU A 1 212 ? 12.571 -0.698 -25.160 1.00 91.88 212 GLU A O 1
ATOM 1734 N N . PHE A 1 213 ? 11.252 0.777 -24.108 1.00 93.88 213 PHE A N 1
ATOM 1735 C CA . PHE A 1 213 ? 10.018 0.137 -24.533 1.00 93.88 213 PHE A CA 1
ATOM 1736 C C . PHE A 1 213 ? 9.727 0.491 -25.991 1.00 93.88 213 PHE A C 1
ATOM 1738 O O . PHE A 1 213 ? 9.809 1.645 -26.416 1.00 93.88 213 PHE A O 1
ATOM 1745 N N . SER A 1 214 ? 9.324 -0.504 -26.780 1.00 96.25 214 SER A N 1
ATOM 1746 C CA . SER A 1 214 ? 8.750 -0.242 -28.097 1.00 96.25 214 SER A CA 1
ATOM 1747 C C . SER A 1 214 ? 7.449 0.553 -27.966 1.00 96.25 214 SER A C 1
ATOM 1749 O O . SER A 1 214 ? 6.776 0.505 -26.939 1.00 96.25 214 SER A O 1
ATOM 1751 N N . ALA A 1 215 ? 7.031 1.228 -29.040 1.00 94.88 215 ALA A N 1
ATOM 1752 C CA . ALA A 1 215 ? 5.804 2.030 -29.036 1.00 94.88 215 ALA A CA 1
ATOM 1753 C C . ALA A 1 215 ? 4.556 1.251 -28.569 1.00 94.88 215 ALA A C 1
ATOM 1755 O O . ALA A 1 215 ? 3.674 1.832 -27.954 1.00 94.88 215 ALA A O 1
ATOM 1756 N N . THR A 1 216 ? 4.486 -0.058 -28.836 1.00 95.75 216 THR A N 1
ATOM 1757 C CA . THR A 1 216 ? 3.387 -0.918 -28.367 1.00 95.75 216 THR A CA 1
ATOM 1758 C C . THR A 1 216 ? 3.495 -1.287 -26.894 1.00 95.75 216 THR A C 1
ATOM 1760 O O . THR A 1 216 ? 2.479 -1.509 -26.251 1.00 95.75 216 THR A O 1
ATOM 1763 N N . GLU A 1 217 ? 4.708 -1.393 -26.353 1.00 97.31 217 GLU A N 1
ATOM 1764 C CA . GLU A 1 217 ? 4.915 -1.707 -24.936 1.00 97.31 217 GLU A CA 1
ATOM 1765 C C . GLU A 1 217 ? 4.716 -0.462 -24.065 1.00 97.31 217 GLU A C 1
ATOM 1767 O O . GLU A 1 217 ? 4.166 -0.567 -22.974 1.00 97.31 217 GLU A O 1
ATOM 1772 N N . GLN A 1 218 ? 5.067 0.721 -24.583 1.00 96.00 218 GLN A N 1
ATOM 1773 C CA . GLN A 1 218 ? 4.822 2.012 -23.933 1.00 96.00 218 GLN A CA 1
ATOM 1774 C C . GLN A 1 218 ? 3.340 2.248 -23.614 1.00 96.00 218 GLN A C 1
ATOM 1776 O O . GLN A 1 218 ? 3.042 2.902 -22.624 1.00 96.00 218 GLN A O 1
ATOM 1781 N N . GLU A 1 219 ? 2.406 1.671 -24.383 1.00 96.62 219 GLU A N 1
ATOM 1782 C CA . GLU A 1 219 ? 0.965 1.747 -24.091 1.00 96.62 219 GLU A CA 1
ATOM 1783 C C . GLU A 1 219 ? 0.581 1.106 -22.745 1.00 96.62 219 GLU A C 1
ATOM 1785 O O . GLU A 1 219 ? -0.507 1.374 -22.242 1.00 96.62 219 GLU A O 1
ATOM 1790 N N . TYR A 1 220 ? 1.441 0.263 -22.167 1.00 98.00 220 TYR A N 1
ATOM 1791 C CA . TYR A 1 220 ? 1.210 -0.454 -20.908 1.00 98.00 220 TYR A CA 1
ATOM 1792 C C . TYR A 1 220 ? 2.007 0.108 -19.725 1.00 98.00 220 TYR A C 1
ATOM 1794 O O . TYR A 1 220 ? 1.884 -0.406 -18.612 1.00 98.00 220 TYR A O 1
ATOM 1802 N N . ILE A 1 221 ? 2.818 1.144 -19.949 1.00 97.62 221 ILE A N 1
ATOM 1803 C CA . ILE A 1 221 ? 3.583 1.825 -18.905 1.00 97.62 221 ILE A CA 1
ATOM 1804 C C . ILE A 1 221 ? 2.888 3.145 -18.610 1.00 97.62 221 ILE A C 1
ATOM 1806 O O . ILE A 1 221 ? 2.912 4.061 -19.426 1.00 97.62 221 ILE A O 1
ATOM 1810 N N . TRP A 1 222 ? 2.250 3.232 -17.447 1.00 98.00 222 TRP A N 1
ATOM 1811 C CA . TRP A 1 222 ? 1.531 4.430 -17.040 1.00 98.00 222 TRP A CA 1
ATOM 1812 C C . TRP A 1 222 ? 2.547 5.474 -16.591 1.00 98.00 222 TRP A C 1
ATOM 1814 O O . TRP A 1 222 ? 3.344 5.220 -15.682 1.00 98.00 222 TRP A O 1
ATOM 1824 N N . ASN A 1 223 ? 2.519 6.658 -17.206 1.00 95.44 223 ASN A N 1
ATOM 1825 C CA . ASN A 1 223 ? 3.393 7.742 -16.791 1.00 95.44 223 ASN A CA 1
ATOM 1826 C C . ASN A 1 223 ? 2.996 8.190 -15.380 1.00 95.44 223 ASN A C 1
ATOM 1828 O O . ASN A 1 223 ? 1.916 8.749 -15.171 1.00 95.44 223 ASN A O 1
ATOM 1832 N N . ARG A 1 224 ? 3.881 7.962 -14.409 1.00 94.94 224 ARG A N 1
ATOM 1833 C CA . ARG A 1 224 ? 3.593 8.190 -12.989 1.00 94.94 224 ARG A CA 1
ATOM 1834 C C . ARG A 1 224 ? 3.183 9.637 -12.701 1.00 94.94 224 ARG A C 1
ATOM 1836 O O . ARG A 1 224 ? 2.195 9.855 -12.004 1.00 94.94 224 ARG A O 1
ATOM 1843 N N . ALA A 1 225 ? 3.877 10.620 -13.282 1.00 91.88 225 ALA A N 1
ATOM 1844 C CA . ALA A 1 225 ? 3.586 12.041 -13.077 1.00 91.88 225 ALA A CA 1
ATOM 1845 C C . ALA A 1 225 ? 2.173 12.443 -13.542 1.00 91.88 225 ALA A C 1
ATOM 1847 O O . ALA A 1 225 ? 1.556 13.346 -12.965 1.00 91.88 225 ALA A O 1
ATOM 1848 N N . ASN A 1 226 ? 1.633 11.758 -14.552 1.00 92.38 226 ASN A N 1
ATOM 1849 C CA . ASN A 1 226 ? 0.272 11.972 -15.041 1.00 92.38 226 ASN A CA 1
ATOM 1850 C C . ASN A 1 226 ? -0.759 11.123 -14.294 1.00 92.38 226 ASN A C 1
ATOM 1852 O O . ASN A 1 226 ? -1.851 11.611 -14.018 1.00 92.38 226 ASN A O 1
ATOM 1856 N N . ALA A 1 227 ? -0.418 9.878 -13.967 1.00 95.31 227 ALA A N 1
ATOM 1857 C CA . ALA A 1 227 ? -1.346 8.903 -13.413 1.00 95.31 227 ALA A CA 1
ATOM 1858 C C . ALA A 1 227 ? -1.600 9.074 -11.914 1.00 95.31 227 ALA A C 1
ATOM 1860 O O . ALA A 1 227 ? -2.675 8.695 -11.448 1.00 95.31 227 ALA A O 1
ATOM 1861 N N . ILE A 1 228 ? -0.638 9.614 -11.155 1.00 95.69 228 ILE A N 1
ATOM 1862 C CA . ILE A 1 228 ? -0.723 9.640 -9.691 1.00 95.69 228 ILE A CA 1
ATOM 1863 C C . ILE A 1 228 ? -0.484 11.025 -9.097 1.00 95.69 228 ILE A C 1
ATOM 1865 O O . ILE A 1 228 ? 0.207 11.884 -9.661 1.00 95.69 228 ILE A O 1
ATOM 1869 N N . ARG A 1 229 ? -1.068 11.224 -7.920 1.00 94.06 229 ARG A N 1
ATOM 1870 C CA . ARG A 1 229 ? -0.703 12.232 -6.934 1.00 94.06 229 ARG A CA 1
ATOM 1871 C C . ARG A 1 229 ? -0.230 11.479 -5.693 1.00 94.06 229 ARG A C 1
ATOM 1873 O O . ARG A 1 229 ? -1.000 10.729 -5.110 1.00 94.06 229 ARG A O 1
ATOM 1880 N N . SER A 1 230 ? 1.034 11.660 -5.327 1.00 94.25 230 SER A N 1
ATOM 1881 C CA . SER A 1 230 ? 1.659 10.997 -4.179 1.00 94.25 230 SER A CA 1
ATOM 1882 C C . SER A 1 230 ? 2.310 12.061 -3.312 1.00 94.25 230 SER A C 1
ATOM 1884 O O . SER A 1 230 ? 3.460 12.433 -3.543 1.00 94.25 230 SER A O 1
ATOM 1886 N N . TYR A 1 231 ? 1.544 12.622 -2.377 1.00 91.44 231 TYR A N 1
ATOM 1887 C CA . TYR A 1 231 ? 2.066 13.618 -1.443 1.00 91.44 231 TYR A CA 1
ATOM 1888 C C . TYR A 1 231 ? 2.943 12.918 -0.407 1.00 91.44 231 TYR A C 1
ATOM 1890 O O . TYR A 1 231 ? 2.566 11.866 0.098 1.00 91.44 231 TYR A O 1
ATOM 1898 N N . TRP A 1 232 ? 4.126 13.460 -0.131 1.00 91.94 232 TRP A N 1
ATOM 1899 C CA . TRP A 1 232 ? 5.014 12.963 0.917 1.00 91.94 232 TRP A CA 1
ATOM 1900 C C . TRP A 1 232 ? 5.066 14.019 2.013 1.00 91.94 232 TRP A C 1
ATOM 1902 O O . TRP A 1 232 ? 5.606 15.099 1.777 1.00 91.94 232 TRP A O 1
ATOM 1912 N N . ALA A 1 233 ? 4.489 13.706 3.176 1.00 90.88 233 ALA A N 1
ATOM 1913 C CA . ALA A 1 233 ? 4.455 14.616 4.321 1.00 90.88 233 ALA A CA 1
ATOM 1914 C C . ALA A 1 233 ? 5.869 14.974 4.800 1.00 90.88 233 ALA A C 1
ATOM 1916 O O . ALA A 1 233 ? 6.134 16.113 5.160 1.00 90.88 233 ALA A O 1
ATOM 1917 N N . ASN A 1 234 ? 6.802 14.019 4.705 1.00 90.75 234 ASN A N 1
ATOM 1918 C CA . ASN A 1 234 ? 8.186 14.179 5.137 1.00 90.75 234 ASN A CA 1
ATOM 1919 C C . ASN A 1 234 ? 8.315 14.589 6.620 1.00 90.75 234 ASN A C 1
ATOM 1921 O O . ASN A 1 234 ? 9.145 15.428 6.973 1.00 90.75 234 ASN A O 1
ATOM 1925 N N . GLU A 1 235 ? 7.510 13.965 7.477 1.00 89.81 235 GLU A N 1
ATOM 1926 C CA . GLU A 1 235 ? 7.481 14.235 8.913 1.00 89.81 235 GLU A CA 1
ATOM 1927 C C . GLU A 1 235 ? 8.001 13.043 9.711 1.00 89.81 235 GLU A C 1
ATOM 1929 O O . GLU A 1 235 ? 7.685 11.896 9.412 1.00 89.81 235 GLU A O 1
ATOM 1934 N N . GLY A 1 236 ? 8.833 13.316 10.716 1.00 85.38 236 GLY A N 1
ATOM 1935 C CA . GLY A 1 236 ? 9.404 12.301 11.610 1.00 85.38 236 GLY A CA 1
ATOM 1936 C C . GLY A 1 236 ? 8.740 12.249 12.984 1.00 85.38 236 GLY A C 1
ATOM 1937 O O . GLY A 1 236 ? 9.345 11.719 13.909 1.00 85.38 236 GLY A O 1
ATOM 1938 N N . ASP A 1 237 ? 7.572 12.875 13.111 1.00 86.56 237 ASP A N 1
ATOM 1939 C CA . ASP A 1 237 ? 6.735 12.951 14.305 1.00 86.56 237 ASP A CA 1
ATOM 1940 C C . ASP A 1 237 ? 5.303 12.564 13.916 1.00 86.56 237 ASP A C 1
ATOM 1942 O O . ASP A 1 237 ? 4.841 12.902 12.824 1.00 86.56 237 ASP A O 1
ATOM 1946 N N . GLU A 1 238 ? 4.626 11.826 14.790 1.00 85.38 238 GLU A N 1
ATOM 1947 C CA . GLU A 1 238 ? 3.299 11.272 14.525 1.00 85.38 238 GLU A CA 1
ATOM 1948 C C . GLU A 1 238 ? 2.222 12.353 14.387 1.00 85.38 238 GLU A C 1
ATOM 1950 O O . GLU A 1 238 ? 1.446 12.332 13.430 1.00 85.38 238 GLU A O 1
ATOM 1955 N N . GLU A 1 239 ? 2.164 13.305 15.320 1.00 85.44 239 GLU A N 1
ATOM 1956 C CA . GLU A 1 239 ? 1.127 14.339 15.322 1.00 85.44 239 GLU A CA 1
ATOM 1957 C C . GLU A 1 239 ? 1.303 15.253 14.102 1.00 85.44 239 GLU A C 1
ATOM 1959 O O . GLU A 1 239 ? 0.338 15.523 13.385 1.00 85.44 239 GLU A O 1
ATOM 1964 N N . ALA A 1 240 ? 2.549 15.623 13.784 1.00 89.56 240 ALA A N 1
ATOM 1965 C CA . ALA A 1 240 ? 2.876 16.366 12.569 1.00 89.56 240 ALA A CA 1
ATOM 1966 C C . ALA A 1 240 ? 2.510 15.596 11.287 1.00 89.56 240 ALA A C 1
ATOM 1968 O O . ALA A 1 240 ? 1.966 16.181 10.347 1.00 89.56 240 ALA A O 1
ATOM 1969 N N . LEU A 1 241 ? 2.759 14.281 11.245 1.00 91.69 241 LEU A N 1
ATOM 1970 C CA . LEU A 1 241 ? 2.333 13.437 10.128 1.00 91.69 241 LEU A CA 1
ATOM 1971 C C . LEU A 1 241 ? 0.806 13.476 9.976 1.00 91.69 241 LEU A C 1
ATOM 1973 O O . LEU A 1 241 ? 0.313 13.703 8.872 1.00 91.69 241 LEU A O 1
ATOM 1977 N N . ILE A 1 242 ? 0.052 13.307 11.064 1.00 90.69 242 ILE A N 1
ATOM 1978 C CA . ILE A 1 242 ? -1.417 13.362 11.045 1.00 90.69 242 ILE A CA 1
ATOM 1979 C C . ILE A 1 242 ? -1.915 14.721 10.531 1.00 90.69 242 ILE A C 1
ATOM 1981 O O . ILE A 1 242 ? -2.815 14.755 9.686 1.00 90.69 242 ILE A O 1
ATOM 1985 N N . GLU A 1 243 ? -1.326 15.831 10.983 1.00 92.31 243 GLU A N 1
ATOM 1986 C CA . GLU A 1 243 ? -1.675 17.184 10.528 1.00 92.31 243 GLU A CA 1
ATOM 1987 C C . GLU A 1 243 ? -1.451 17.369 9.016 1.00 92.31 243 GLU A C 1
ATOM 1989 O O . GLU A 1 243 ? -2.324 17.880 8.303 1.00 92.31 243 GLU A O 1
ATOM 1994 N N . GLU A 1 244 ? -0.306 16.922 8.497 1.00 95.06 244 GLU A N 1
ATOM 1995 C CA . GLU A 1 244 ? 0.021 17.020 7.071 1.00 95.06 244 GLU A CA 1
ATOM 1996 C C . GLU A 1 244 ? -0.886 16.131 6.207 1.00 95.06 244 GLU A C 1
ATOM 1998 O O . GLU A 1 244 ? -1.363 16.558 5.147 1.00 95.06 244 GLU A O 1
ATOM 2003 N N . LEU A 1 245 ? -1.198 14.916 6.668 1.00 94.44 245 LEU A N 1
ATOM 2004 C CA . LEU A 1 245 ? -2.144 14.035 5.982 1.00 94.44 245 LEU A CA 1
ATOM 2005 C C . LEU A 1 245 ? -3.568 14.611 5.998 1.00 94.44 245 LEU A C 1
ATOM 2007 O O . LEU A 1 245 ? -4.270 14.524 4.987 1.00 94.44 245 LEU A O 1
ATOM 2011 N N . ASP A 1 246 ? -3.995 15.244 7.095 1.00 93.88 246 ASP A N 1
ATOM 2012 C CA . ASP A 1 246 ? -5.292 15.925 7.179 1.00 93.88 246 ASP A CA 1
ATOM 2013 C C . ASP A 1 246 ? -5.389 17.079 6.173 1.00 93.88 246 ASP A C 1
ATOM 2015 O O . ASP A 1 246 ? -6.359 17.178 5.410 1.00 93.88 246 ASP A O 1
ATOM 2019 N N . SER A 1 247 ? -4.343 17.906 6.109 1.00 94.38 247 SER A N 1
ATOM 2020 C CA . SER A 1 247 ? -4.214 19.008 5.152 1.00 94.38 247 SER A CA 1
ATOM 2021 C C . SER A 1 247 ? -4.294 18.520 3.699 1.00 94.38 247 SER A C 1
ATOM 2023 O O . SER A 1 247 ? -5.032 19.080 2.872 1.00 94.38 247 SER A O 1
ATOM 2025 N N . GLU A 1 248 ? -3.599 17.427 3.380 1.00 93.94 248 GLU A N 1
ATOM 2026 C CA . GLU A 1 248 ? -3.651 16.816 2.055 1.00 93.94 248 GLU A CA 1
ATOM 2027 C C . GLU A 1 248 ? -5.048 16.259 1.748 1.00 93.94 248 GLU A C 1
ATOM 2029 O O . GLU A 1 248 ? -5.602 16.531 0.681 1.00 93.94 248 GLU A O 1
ATOM 2034 N N . VAL A 1 249 ? -5.693 15.570 2.694 1.00 92.12 249 VAL A N 1
ATOM 2035 C CA . VAL A 1 249 ? -7.073 15.081 2.538 1.00 92.12 249 VAL A CA 1
ATOM 2036 C C . VAL A 1 249 ? -8.058 16.221 2.276 1.00 92.12 249 VAL A C 1
ATOM 2038 O O . VAL A 1 249 ? -8.951 16.085 1.430 1.00 92.12 249 VAL A O 1
ATOM 2041 N N . GLN A 1 250 ? -7.909 17.368 2.939 1.00 91.25 250 GLN A N 1
ATOM 2042 C CA . GLN A 1 250 ? -8.729 18.554 2.669 1.00 91.25 250 GLN A CA 1
ATOM 2043 C C . GLN A 1 250 ? -8.485 19.138 1.276 1.00 91.25 250 GLN A C 1
ATOM 2045 O O . GLN A 1 250 ? -9.432 19.539 0.578 1.00 91.25 250 GLN A O 1
ATOM 2050 N N . THR A 1 251 ? -7.227 19.142 0.844 1.00 91.31 251 THR A N 1
ATOM 2051 C CA . THR A 1 251 ? -6.842 19.558 -0.505 1.00 91.31 251 THR A CA 1
ATOM 2052 C C . THR A 1 251 ? -7.469 18.630 -1.547 1.00 91.31 251 THR A C 1
ATOM 2054 O O . THR A 1 251 ? -8.128 19.105 -2.480 1.00 91.31 251 THR A O 1
ATOM 2057 N N . MET A 1 252 ? -7.395 17.313 -1.334 1.00 89.75 252 MET A N 1
ATOM 2058 C CA . MET A 1 252 ? -8.031 16.316 -2.191 1.00 89.75 252 MET A CA 1
ATOM 2059 C C . MET A 1 252 ? -9.551 16.483 -2.242 1.00 89.75 252 MET A C 1
ATOM 2061 O O . MET A 1 252 ? -10.111 16.536 -3.335 1.00 89.75 252 MET A O 1
ATOM 2065 N N . LYS A 1 253 ? -10.241 16.649 -1.104 1.00 87.31 253 LYS A N 1
ATOM 2066 C CA . LYS A 1 253 ? -11.700 16.892 -1.076 1.00 87.31 253 LYS A CA 1
ATOM 2067 C C . LYS A 1 253 ? -12.096 18.084 -1.942 1.00 87.31 253 LYS A C 1
ATOM 2069 O O . LYS A 1 253 ? -13.029 17.993 -2.743 1.00 87.31 253 LYS A O 1
ATOM 2074 N N . SER A 1 254 ? -11.364 19.187 -1.814 1.00 86.25 254 SER A N 1
ATOM 2075 C CA . SER A 1 254 ? -11.603 20.403 -2.594 1.00 86.25 254 SER A CA 1
ATOM 2076 C C . SER A 1 254 ? -11.359 20.177 -4.094 1.00 86.25 254 SER A C 1
ATOM 2078 O O . SER A 1 254 ? -12.156 20.605 -4.938 1.00 86.25 254 SER A O 1
ATOM 2080 N N . GLY A 1 255 ? -10.287 19.459 -4.442 1.00 85.38 255 GLY A N 1
ATOM 2081 C CA . GLY A 1 255 ? -9.965 19.072 -5.816 1.00 85.38 255 GLY A CA 1
ATOM 2082 C C . GLY A 1 255 ? -11.020 18.158 -6.449 1.00 85.38 255 GLY A C 1
ATOM 2083 O O . GLY A 1 255 ? -11.492 18.424 -7.554 1.00 85.38 255 GLY A O 1
ATOM 2084 N N . TYR A 1 256 ? -11.482 17.141 -5.718 1.00 80.25 256 TYR A N 1
ATOM 2085 C CA . TYR A 1 256 ? -12.544 16.230 -6.157 1.00 80.25 256 TYR A CA 1
ATOM 2086 C C . TYR A 1 256 ? -13.872 16.953 -6.393 1.00 80.25 256 TYR A C 1
ATOM 2088 O O . TYR A 1 256 ? -14.513 16.745 -7.424 1.00 80.25 256 TYR A O 1
ATOM 2096 N N . GLN A 1 257 ? -14.280 17.836 -5.475 1.00 79.25 257 GLN A N 1
ATOM 2097 C CA . GLN A 1 257 ? -15.511 18.624 -5.618 1.00 79.25 257 GLN A CA 1
ATOM 2098 C C . GLN A 1 257 ? -15.477 19.550 -6.838 1.00 79.25 257 GLN A C 1
ATOM 2100 O O . GLN A 1 257 ? -16.507 19.776 -7.477 1.00 79.25 257 GLN A O 1
ATOM 2105 N N . SER A 1 258 ? -14.300 20.086 -7.165 1.00 84.06 258 SER A N 1
ATOM 2106 C CA . SER A 1 258 ? -14.102 20.973 -8.314 1.00 84.06 258 SER A CA 1
ATOM 2107 C C . SER A 1 258 ? -13.781 20.240 -9.623 1.00 84.06 258 SER A C 1
ATOM 2109 O O . SER A 1 258 ? -13.760 20.885 -10.672 1.00 84.06 258 SER A O 1
ATOM 2111 N N . GLN A 1 259 ? -13.597 18.914 -9.579 1.00 80.31 259 GLN A N 1
ATOM 2112 C CA . GLN A 1 259 ? -13.253 18.051 -10.718 1.00 80.31 259 GLN A CA 1
ATOM 2113 C C . GLN A 1 259 ? -12.038 18.550 -11.516 1.00 80.31 259 GLN A C 1
ATOM 2115 O O . GLN A 1 259 ? -12.016 18.516 -12.747 1.00 80.31 259 GLN A O 1
ATOM 2120 N N . THR A 1 260 ? -11.022 19.067 -10.830 1.00 83.69 260 THR A N 1
ATOM 2121 C CA . THR A 1 260 ? -9.764 19.443 -11.480 1.00 83.69 260 THR A CA 1
ATOM 2122 C C . THR A 1 260 ? -8.990 18.182 -11.863 1.00 83.69 260 THR A C 1
ATOM 2124 O O . THR A 1 260 ? -8.892 17.260 -11.062 1.00 83.69 260 THR A O 1
ATOM 2127 N N . ALA A 1 261 ? -8.411 18.131 -13.068 1.00 81.44 261 ALA A N 1
ATOM 2128 C CA . ALA A 1 261 ? -7.720 16.932 -13.569 1.00 81.44 261 ALA A CA 1
ATOM 2129 C C . ALA A 1 261 ? -6.593 16.439 -12.639 1.00 81.44 261 ALA A C 1
ATOM 2131 O O . ALA A 1 261 ? -6.374 15.243 -12.505 1.00 81.44 261 ALA A O 1
ATOM 2132 N N . GLU A 1 262 ? -5.921 17.359 -11.936 1.00 85.38 262 GLU A N 1
ATOM 2133 C CA . GLU A 1 262 ? -4.894 17.047 -10.931 1.00 85.38 262 GLU A CA 1
ATOM 2134 C C . GLU A 1 262 ? -5.411 16.168 -9.778 1.00 85.38 262 GLU A C 1
ATOM 2136 O O . GLU A 1 262 ? -4.623 15.464 -9.154 1.00 85.38 262 GLU A O 1
ATOM 2141 N N . TYR A 1 263 ? -6.719 16.184 -9.512 1.00 84.81 263 TYR A N 1
ATOM 2142 C CA . TYR A 1 263 ? -7.332 15.435 -8.418 1.00 84.81 263 TYR A CA 1
ATOM 2143 C C . TYR A 1 263 ? -8.378 14.430 -8.892 1.00 84.81 263 TYR A C 1
ATOM 2145 O O . TYR A 1 263 ? -8.546 13.386 -8.285 1.00 84.81 263 TYR A O 1
ATOM 2153 N N . TYR A 1 264 ? -9.104 14.704 -9.967 1.00 84.00 264 TYR A N 1
ATOM 2154 C CA . TYR A 1 264 ? -10.210 13.847 -10.375 1.00 84.00 264 TYR A CA 1
ATOM 2155 C C . TYR A 1 264 ? -9.770 12.664 -11.249 1.00 84.00 264 TYR A C 1
ATOM 2157 O O . TYR A 1 264 ? -10.373 11.593 -11.150 1.00 84.00 264 TYR A O 1
ATOM 2165 N N . ASP A 1 265 ? -8.706 12.854 -12.038 1.00 90.44 265 ASP A N 1
ATOM 2166 C CA . ASP A 1 265 ? -8.246 11.926 -13.081 1.00 90.44 265 ASP A CA 1
ATOM 2167 C C . ASP A 1 265 ? -6.963 11.172 -12.673 1.00 90.44 265 ASP A C 1
ATOM 2169 O O . ASP A 1 265 ? -6.212 10.700 -13.528 1.00 90.44 265 ASP A O 1
ATOM 2173 N N . LYS A 1 266 ? -6.690 11.067 -11.365 1.00 93.38 266 LYS A N 1
ATOM 2174 C CA . LYS A 1 266 ? -5.473 10.458 -10.815 1.00 93.38 266 LYS A CA 1
ATOM 2175 C C . LYS A 1 266 ? -5.760 9.417 -9.740 1.00 93.38 266 LYS A C 1
ATOM 2177 O O . LYS A 1 266 ? -6.768 9.493 -9.041 1.00 93.38 266 LYS A O 1
ATOM 2182 N N . PHE A 1 267 ? -4.822 8.492 -9.580 1.00 96.44 267 PHE A N 1
ATOM 2183 C CA . PHE A 1 267 ? -4.659 7.750 -8.339 1.00 96.44 267 PHE A CA 1
ATOM 2184 C C . PHE A 1 267 ? -4.141 8.687 -7.247 1.00 96.44 267 PHE A C 1
ATOM 2186 O O . PHE A 1 267 ? -3.270 9.520 -7.510 1.00 96.44 267 PHE A O 1
ATOM 2193 N N . HIS A 1 268 ? -4.649 8.536 -6.028 1.00 94.88 268 HIS A N 1
ATOM 2194 C CA . HIS A 1 268 ? -4.176 9.288 -4.863 1.00 94.88 268 HIS A CA 1
ATOM 2195 C C . HIS A 1 268 ? -3.482 8.342 -3.916 1.00 94.88 268 HIS A C 1
ATOM 2197 O O . HIS A 1 268 ? -4.115 7.432 -3.390 1.00 94.88 268 HIS A O 1
ATOM 2203 N N . VAL A 1 269 ? -2.192 8.569 -3.719 1.00 97.00 269 VAL A N 1
ATOM 2204 C CA . VAL A 1 269 ? -1.356 7.808 -2.803 1.00 97.00 269 VAL A CA 1
ATOM 2205 C C . VAL A 1 269 ? -1.148 8.658 -1.560 1.00 97.00 269 VAL A C 1
ATOM 2207 O O . VAL A 1 269 ? -0.462 9.683 -1.598 1.00 97.00 269 VAL A O 1
ATOM 2210 N N . LEU A 1 270 ? -1.773 8.234 -0.468 1.00 95.88 270 LEU A N 1
ATOM 2211 C CA . LEU A 1 270 ? -1.545 8.772 0.860 1.00 95.88 270 LEU A CA 1
ATOM 2212 C C . LEU A 1 270 ? -0.337 8.047 1.459 1.00 95.88 270 LEU A C 1
ATOM 2214 O O . LEU A 1 270 ? -0.402 6.848 1.733 1.00 95.88 270 LEU A O 1
ATOM 2218 N N . GLN A 1 271 ? 0.766 8.773 1.608 1.00 96.12 271 GLN A N 1
ATOM 2219 C CA . GLN A 1 271 ? 2.005 8.256 2.183 1.00 96.12 271 GLN A CA 1
ATOM 2220 C C . GLN A 1 271 ? 1.966 8.398 3.701 1.00 96.12 271 GLN A C 1
ATOM 2222 O O . GLN A 1 271 ? 2.361 9.425 4.246 1.00 96.12 271 GLN A O 1
ATOM 2227 N N . ALA A 1 272 ? 1.415 7.380 4.352 1.00 93.38 272 ALA A N 1
ATOM 2228 C CA . ALA A 1 272 ? 1.135 7.317 5.778 1.00 93.38 272 ALA A CA 1
ATOM 2229 C C . ALA A 1 272 ? 2.305 6.711 6.569 1.00 93.38 272 ALA A C 1
ATOM 2231 O O . ALA A 1 272 ? 2.098 5.929 7.487 1.00 93.38 272 ALA A O 1
ATOM 2232 N N . GLN A 1 273 ? 3.536 7.060 6.197 1.00 93.12 273 GLN A N 1
ATOM 2233 C CA . GLN A 1 273 ? 4.746 6.646 6.895 1.00 93.12 273 GLN A CA 1
ATOM 2234 C C . GLN A 1 273 ? 5.525 7.859 7.410 1.00 93.12 273 GLN A C 1
ATOM 2236 O O . GLN A 1 273 ? 5.601 8.896 6.742 1.00 93.12 273 GLN A O 1
ATOM 2241 N N . THR A 1 274 ? 6.142 7.718 8.582 1.00 90.06 274 THR A N 1
ATOM 2242 C CA . THR A 1 274 ? 7.077 8.710 9.125 1.00 90.06 274 THR A CA 1
ATOM 2243 C C . THR A 1 274 ? 8.428 8.657 8.410 1.00 90.06 274 THR A C 1
ATOM 2245 O O . THR A 1 274 ? 8.896 7.592 8.018 1.00 90.06 274 THR A O 1
ATOM 2248 N N . THR A 1 275 ? 9.114 9.792 8.304 1.00 87.06 275 THR A N 1
ATOM 2249 C CA . THR A 1 275 ? 10.485 9.869 7.789 1.00 87.06 275 THR A CA 1
ATOM 2250 C C . THR A 1 275 ? 11.507 9.724 8.916 1.00 87.06 275 THR A C 1
ATOM 2252 O O . THR A 1 275 ? 11.378 10.343 9.974 1.00 87.06 275 THR A O 1
ATOM 2255 N N . ALA A 1 276 ? 12.593 8.991 8.649 1.00 81.00 276 ALA A N 1
ATOM 2256 C CA . ALA A 1 276 ? 13.747 8.896 9.541 1.00 81.00 276 ALA A CA 1
ATOM 2257 C C . ALA A 1 276 ? 14.209 10.285 10.017 1.00 81.00 276 ALA A C 1
ATOM 2259 O O . ALA A 1 276 ? 14.562 11.163 9.223 1.00 81.00 276 ALA A O 1
ATOM 2260 N N . SER A 1 277 ? 14.236 10.481 11.331 1.00 80.31 277 SER A N 1
ATOM 2261 C CA . SER A 1 277 ? 14.596 11.755 11.945 1.00 80.31 277 SER A CA 1
ATOM 2262 C C . SER A 1 277 ? 15.293 11.527 13.284 1.00 80.31 277 SER A C 1
ATOM 2264 O O . SER A 1 277 ? 15.285 10.425 13.819 1.00 80.31 277 SER A O 1
ATOM 2266 N N . SER A 1 278 ? 15.874 12.578 13.869 1.00 75.19 278 SER A N 1
ATOM 2267 C CA . SER A 1 278 ? 16.448 12.490 15.220 1.00 75.19 278 SER A CA 1
ATOM 2268 C C . SER A 1 278 ? 15.409 12.279 16.329 1.00 75.19 278 SER A C 1
ATOM 2270 O O . SER A 1 278 ? 15.794 12.243 17.494 1.00 75.19 278 SER A O 1
ATOM 2272 N N . GLN A 1 279 ? 14.118 12.267 15.987 1.00 73.12 279 GLN A N 1
ATOM 2273 C CA . GLN A 1 279 ? 13.011 12.025 16.912 1.00 73.12 279 GLN A CA 1
ATOM 2274 C C . GLN A 1 279 ? 12.641 10.539 16.991 1.00 73.12 279 GLN A C 1
ATOM 2276 O O . GLN A 1 279 ? 11.945 10.155 17.920 1.00 73.12 279 GLN A O 1
ATOM 2281 N N . LEU A 1 280 ? 13.132 9.723 16.052 1.00 76.69 280 LEU A N 1
ATOM 2282 C CA . LEU A 1 280 ? 12.854 8.294 15.973 1.00 76.69 280 LEU A CA 1
ATOM 2283 C C . LEU A 1 280 ? 14.106 7.492 16.323 1.00 76.69 280 LEU A C 1
ATOM 2285 O O . LEU A 1 280 ? 15.201 7.800 15.840 1.00 76.69 280 LEU A O 1
ATOM 2289 N N . ASP A 1 281 ? 13.929 6.444 17.123 1.00 82.62 281 ASP A N 1
ATOM 2290 C CA . ASP A 1 281 ? 14.974 5.448 17.366 1.00 82.62 281 ASP A CA 1
ATOM 2291 C C . ASP A 1 281 ? 15.111 4.496 16.160 1.00 82.62 281 ASP A C 1
ATOM 2293 O O . ASP A 1 281 ? 16.223 4.080 15.829 1.00 82.62 281 ASP A O 1
ATOM 2297 N N . SER A 1 282 ? 14.010 4.243 15.441 1.00 85.88 282 SER A N 1
ATOM 2298 C CA . SER A 1 282 ? 13.959 3.500 14.178 1.00 85.88 282 SER A CA 1
ATOM 2299 C C . SER A 1 282 ? 12.716 3.862 13.343 1.00 85.88 282 SER A C 1
ATOM 2301 O O . SER A 1 282 ? 11.768 4.469 13.841 1.00 85.88 282 SER A O 1
ATOM 2303 N N . LEU A 1 283 ? 12.686 3.472 12.063 1.00 87.69 283 LEU A N 1
ATOM 2304 C CA . LEU A 1 283 ? 11.475 3.536 11.230 1.00 87.69 283 LEU A CA 1
ATOM 2305 C C . LEU A 1 283 ? 10.377 2.595 11.742 1.00 87.69 283 LEU A C 1
ATOM 2307 O O . LEU A 1 283 ? 9.198 2.893 11.572 1.00 87.69 283 LEU A O 1
ATOM 2311 N N . TRP A 1 284 ? 10.760 1.491 12.392 1.00 87.81 284 TRP A N 1
ATOM 2312 C CA . TRP A 1 284 ? 9.815 0.604 13.065 1.00 87.81 284 TRP A CA 1
ATOM 2313 C C . TRP A 1 284 ? 9.059 1.343 14.166 1.00 87.81 284 TRP A C 1
ATOM 2315 O O . TRP A 1 284 ? 7.836 1.282 14.193 1.00 87.81 284 TRP A O 1
ATOM 2325 N N . ASP A 1 285 ? 9.762 2.087 15.023 1.00 82.81 285 ASP A N 1
ATOM 2326 C CA . ASP A 1 285 ? 9.124 2.839 16.108 1.00 82.81 285 ASP A CA 1
ATOM 2327 C C . ASP A 1 285 ? 8.156 3.887 15.551 1.00 82.81 285 ASP A C 1
ATOM 2329 O O . ASP A 1 285 ? 7.014 3.970 15.993 1.00 82.81 285 ASP A O 1
ATOM 2333 N N . GLY A 1 286 ? 8.567 4.607 14.501 1.00 85.81 286 GLY A N 1
ATOM 2334 C CA . GLY A 1 286 ? 7.697 5.568 13.824 1.00 85.81 286 GLY A CA 1
ATOM 2335 C C . GLY A 1 286 ? 6.432 4.936 13.230 1.00 85.81 286 GLY A C 1
ATOM 2336 O O . GLY A 1 286 ? 5.347 5.504 13.352 1.00 85.81 286 GLY A O 1
ATOM 2337 N N . ALA A 1 287 ? 6.535 3.747 12.629 1.00 87.44 287 ALA A N 1
ATOM 2338 C CA . ALA A 1 287 ? 5.383 3.011 12.102 1.00 87.44 287 ALA A CA 1
ATOM 2339 C C . ALA A 1 287 ? 4.491 2.430 13.210 1.00 87.44 287 ALA A C 1
ATOM 2341 O O . ALA A 1 287 ? 3.268 2.490 13.111 1.00 87.44 287 ALA A O 1
ATOM 2342 N N . ASN A 1 288 ? 5.097 1.886 14.266 1.00 82.00 288 ASN A N 1
ATOM 2343 C CA . ASN A 1 288 ? 4.398 1.321 15.418 1.00 82.00 288 ASN A CA 1
ATOM 2344 C C . ASN A 1 288 ? 3.620 2.395 16.189 1.00 82.00 288 ASN A C 1
ATOM 2346 O O . ASN A 1 288 ? 2.566 2.105 16.743 1.00 82.00 288 ASN A O 1
ATOM 2350 N N . ASP A 1 289 ? 4.111 3.634 16.182 1.00 78.88 289 ASP A N 1
ATOM 2351 C CA . ASP A 1 289 ? 3.390 4.782 16.718 1.00 78.88 289 ASP A CA 1
ATOM 2352 C C . ASP A 1 289 ? 2.300 5.268 15.748 1.00 78.88 289 ASP A C 1
ATOM 2354 O O . ASP A 1 289 ? 1.106 5.217 16.040 1.00 78.88 289 ASP A O 1
ATOM 2358 N N . SER A 1 290 ? 2.682 5.645 14.529 1.00 86.19 290 SER A N 1
ATOM 2359 C CA . SER A 1 290 ? 1.759 6.354 13.639 1.00 86.19 290 SER A CA 1
ATOM 2360 C C . SER A 1 290 ? 0.679 5.499 12.982 1.00 86.19 290 SER A C 1
ATOM 2362 O O . SER A 1 290 ? -0.443 5.979 12.784 1.00 86.19 290 SER A O 1
ATOM 2364 N N . ASN A 1 291 ? 0.961 4.244 12.627 1.00 86.25 291 ASN A N 1
ATOM 2365 C CA . ASN A 1 291 ? 0.008 3.454 11.851 1.00 86.25 291 ASN A CA 1
ATOM 2366 C C . ASN A 1 291 ? -1.309 3.236 12.603 1.00 86.25 291 ASN A C 1
ATOM 2368 O O . ASN A 1 291 ? -2.365 3.527 12.025 1.00 86.25 291 ASN A O 1
ATOM 2372 N N . PRO A 1 292 ? -1.318 2.775 13.867 1.00 77.75 292 PRO A N 1
ATOM 2373 C CA . PRO A 1 292 ? -2.575 2.526 14.555 1.00 77.75 292 PRO A CA 1
ATOM 2374 C C . PRO A 1 292 ? -3.380 3.797 14.867 1.00 77.75 292 PRO A C 1
ATOM 2376 O O . PRO A 1 292 ? -4.615 3.745 14.890 1.00 77.75 292 PRO A O 1
ATOM 2379 N N . ALA A 1 293 ? -2.712 4.944 15.016 1.00 79.38 293 ALA A N 1
ATOM 2380 C CA . ALA A 1 293 ? -3.345 6.255 15.138 1.00 79.38 293 ALA A CA 1
ATOM 2381 C C . ALA A 1 293 ? -4.093 6.695 13.873 1.00 79.38 293 ALA A C 1
ATOM 2383 O O . ALA A 1 293 ? -5.106 7.399 13.951 1.00 79.38 293 ALA A O 1
ATOM 2384 N N . LEU A 1 294 ? -3.641 6.244 12.701 1.00 85.94 294 LEU A N 1
ATOM 2385 C CA . LEU A 1 294 ? -4.216 6.613 11.408 1.00 85.94 294 LEU A CA 1
ATOM 2386 C C . LEU A 1 294 ? -5.430 5.767 11.011 1.00 85.94 294 LEU A C 1
ATOM 2388 O O . LEU A 1 294 ? -6.319 6.255 10.313 1.00 85.94 294 LEU A O 1
ATOM 2392 N N . LEU A 1 295 ? -5.528 4.514 11.455 1.00 81.94 295 LEU A N 1
ATOM 2393 C CA . LEU A 1 295 ? -6.642 3.617 11.102 1.00 81.94 295 LEU A CA 1
ATOM 2394 C C . LEU A 1 295 ? -8.043 4.196 11.350 1.00 81.94 295 LEU A C 1
ATOM 2396 O O . LEU A 1 295 ? -8.906 4.096 10.473 1.00 81.94 295 LEU A O 1
ATOM 2400 N N . PRO A 1 296 ? -8.317 4.817 12.503 1.00 76.25 296 PRO A N 1
ATOM 2401 C CA . PRO A 1 296 ? -9.653 5.298 12.813 1.00 76.25 296 PRO A CA 1
ATOM 2402 C C . PRO A 1 296 ? -9.963 6.562 12.021 1.00 76.25 296 PRO A C 1
ATOM 2404 O O . PRO A 1 296 ? -11.094 6.718 11.565 1.00 76.25 296 PRO A O 1
ATOM 2407 N N . LEU A 1 297 ? -8.958 7.406 11.762 1.00 84.31 297 LEU A N 1
ATOM 2408 C CA . LEU A 1 297 ? -9.076 8.520 10.820 1.00 84.31 297 LEU A CA 1
ATOM 2409 C C . LEU A 1 297 ? -9.452 8.020 9.426 1.00 84.31 297 LEU A C 1
ATOM 2411 O O . LEU A 1 297 ? -10.394 8.533 8.825 1.00 84.31 297 LEU A O 1
ATOM 2415 N N . LEU A 1 298 ? -8.801 6.964 8.929 1.00 86.94 298 LEU A N 1
ATOM 2416 C CA . LEU A 1 298 ? -9.139 6.342 7.641 1.00 86.94 298 LEU A CA 1
ATOM 2417 C C . LEU A 1 298 ? -10.584 5.813 7.611 1.00 86.94 298 LEU A C 1
ATOM 2419 O O . LEU A 1 298 ? -11.259 5.879 6.577 1.00 86.94 298 LEU A O 1
ATOM 2423 N N . LEU A 1 299 ? -11.095 5.350 8.755 1.00 82.38 299 LEU A N 1
ATOM 2424 C CA . LEU A 1 299 ? -12.492 4.950 8.946 1.00 82.38 299 LEU A CA 1
ATOM 2425 C C . LEU A 1 299 ? -13.455 6.133 9.168 1.00 82.38 299 LEU A C 1
ATOM 2427 O O . LEU A 1 299 ? -14.666 5.923 9.216 1.00 82.38 299 LEU A O 1
ATOM 2431 N N . GLY A 1 300 ? -12.960 7.371 9.229 1.00 77.12 300 GLY A N 1
ATOM 2432 C CA . GLY A 1 300 ? -13.761 8.576 9.454 1.00 77.12 300 GLY A CA 1
ATOM 2433 C C . GLY A 1 300 ? -14.212 8.756 10.905 1.00 77.12 300 GLY A C 1
ATOM 2434 O O . GLY A 1 300 ? -15.256 9.357 11.150 1.00 77.12 300 GLY A O 1
ATOM 2435 N N . GLN A 1 301 ? -13.473 8.194 11.857 1.00 78.00 301 GLN A N 1
ATOM 2436 C CA . GLN A 1 301 ? -13.779 8.272 13.280 1.00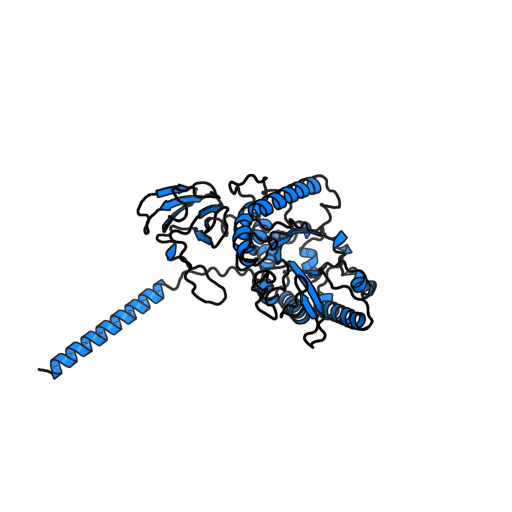 78.00 301 GLN A CA 1
ATOM 2437 C C . GLN A 1 301 ? -13.100 9.468 13.930 1.00 78.00 301 GLN A C 1
ATOM 2439 O O . GLN A 1 301 ? -12.005 9.871 13.545 1.00 78.00 301 GLN A O 1
ATOM 2444 N N . ASP A 1 302 ? -13.763 10.014 14.947 1.00 75.06 302 ASP A N 1
ATOM 2445 C CA . ASP A 1 302 ? -13.175 11.033 15.803 1.00 75.06 302 ASP A CA 1
ATOM 2446 C C . ASP A 1 302 ? -12.132 10.381 16.720 1.00 75.06 302 ASP A C 1
ATOM 2448 O O . ASP A 1 302 ? -12.436 9.484 17.518 1.00 75.06 302 ASP A O 1
ATOM 2452 N N . ILE A 1 303 ? -10.892 10.835 16.579 1.00 72.88 303 ILE A N 1
ATOM 2453 C CA . ILE A 1 303 ? -9.751 10.367 17.361 1.00 72.88 303 ILE A CA 1
ATOM 2454 C C . ILE A 1 303 ? -9.355 11.354 18.465 1.00 72.88 303 ILE A C 1
ATOM 2456 O O . ILE A 1 303 ? -8.327 11.177 19.110 1.00 72.88 303 ILE A O 1
ATOM 2460 N N . GLY A 1 304 ? -10.135 12.407 18.713 1.00 69.25 304 GLY A N 1
ATOM 2461 C CA . GLY A 1 304 ? -9.843 13.381 19.766 1.00 69.25 304 GLY A CA 1
ATOM 2462 C C . GLY A 1 304 ? -8.634 14.288 19.494 1.00 69.25 304 GLY A C 1
ATOM 2463 O O . GLY A 1 304 ? -8.242 15.029 20.394 1.00 69.25 304 GLY A O 1
ATOM 2464 N N . LEU A 1 305 ? -8.072 14.248 18.282 1.00 74.81 305 LEU A N 1
ATOM 2465 C CA . LEU A 1 305 ? -7.123 15.233 17.752 1.00 74.81 305 LEU A CA 1
ATOM 2466 C C . LEU A 1 305 ? -7.870 16.258 16.881 1.00 74.81 305 LEU A C 1
ATOM 2468 O O . LEU A 1 305 ? -8.937 15.949 16.343 1.00 74.81 305 LEU A O 1
ATOM 2472 N N . GLU A 1 306 ? -7.324 17.471 16.724 1.00 80.50 306 GLU A N 1
ATOM 2473 C CA . GLU A 1 306 ? -7.895 18.514 15.850 1.00 80.50 306 GLU A CA 1
ATOM 2474 C C . GLU A 1 306 ? -7.720 18.151 14.363 1.00 80.50 306 GLU A C 1
ATOM 2476 O O . GLU A 1 306 ? -6.914 18.729 13.645 1.00 80.50 306 GLU A O 1
ATOM 2481 N N . THR A 1 307 ? -8.512 17.190 13.893 1.00 81.00 307 THR A N 1
ATOM 2482 C CA . THR A 1 307 ? -8.530 16.722 12.503 1.00 81.00 307 THR A CA 1
ATOM 2483 C C . THR A 1 307 ? -9.856 17.057 11.833 1.00 81.00 307 THR A C 1
ATOM 2485 O O . THR A 1 307 ? -10.881 17.332 12.467 1.00 81.00 307 THR A O 1
ATOM 2488 N N . SER A 1 308 ? -9.841 17.083 10.508 1.00 83.12 308 SER A N 1
ATOM 2489 C CA . SER A 1 308 ? -11.040 17.266 9.712 1.00 83.12 308 SER A CA 1
ATOM 2490 C C . SER A 1 308 ? -11.920 16.007 9.688 1.00 83.12 308 SER A C 1
ATOM 2492 O O . SER A 1 308 ? -11.530 14.929 10.116 1.00 83.12 308 SER A O 1
ATOM 2494 N N . ASP A 1 309 ? -13.138 16.107 9.150 1.00 81.56 309 ASP A N 1
ATOM 2495 C CA . ASP A 1 309 ? -14.023 14.944 9.001 1.00 81.56 309 ASP A CA 1
ATOM 2496 C C . ASP A 1 309 ? -13.591 14.060 7.819 1.00 81.56 309 ASP A C 1
ATOM 2498 O O . ASP A 1 309 ? -13.839 14.409 6.661 1.00 81.56 309 ASP A O 1
ATOM 2502 N N . TRP A 1 310 ? -12.974 12.908 8.086 1.00 86.12 310 TRP A N 1
ATOM 2503 C CA . TRP A 1 310 ? -12.497 11.961 7.068 1.00 86.12 310 TRP A CA 1
ATOM 2504 C C . TRP A 1 310 ? -13.567 11.012 6.512 1.00 86.12 310 TRP A C 1
ATOM 2506 O O . TRP A 1 310 ? -13.282 10.272 5.570 1.00 86.12 310 TRP A O 1
ATOM 2516 N N . THR A 1 311 ? -14.820 11.064 6.979 1.00 80.06 311 THR A N 1
ATOM 2517 C CA . THR A 1 311 ? -15.891 10.171 6.480 1.00 80.06 311 THR A CA 1
ATOM 2518 C C . THR A 1 311 ? -16.081 10.260 4.963 1.00 80.06 311 THR A C 1
ATOM 2520 O O . THR A 1 311 ? -16.361 9.258 4.304 1.00 80.06 311 THR A O 1
ATOM 2523 N N . THR A 1 312 ? -15.864 11.450 4.397 1.00 77.38 312 THR A N 1
ATOM 2524 C CA . THR A 1 312 ? -15.981 11.754 2.961 1.00 77.38 312 THR A CA 1
ATOM 2525 C C . THR A 1 312 ? -14.632 11.932 2.261 1.00 77.38 312 THR A C 1
ATOM 2527 O O . THR A 1 312 ? -14.572 12.492 1.164 1.00 77.38 312 THR A O 1
ATOM 2530 N N . ALA A 1 313 ? -13.531 11.504 2.887 1.00 83.25 313 ALA A N 1
ATOM 2531 C CA . ALA A 1 313 ? -12.212 11.568 2.273 1.00 83.25 313 ALA A CA 1
ATOM 2532 C C . ALA A 1 313 ? -12.173 10.728 0.980 1.00 83.25 313 ALA A C 1
ATOM 2534 O O . ALA A 1 313 ? -12.605 9.572 0.996 1.00 83.25 313 ALA A O 1
ATOM 2535 N N . PRO A 1 314 ? -11.666 11.279 -0.139 1.00 85.50 314 PRO A N 1
ATOM 2536 C CA . PRO A 1 314 ? -11.533 10.550 -1.395 1.00 85.50 314 PRO A CA 1
ATOM 2537 C C . PRO A 1 314 ? -10.285 9.651 -1.358 1.00 85.50 314 PRO A C 1
ATOM 2539 O O . PRO A 1 314 ? -9.322 9.863 -2.092 1.00 85.50 314 PRO A O 1
ATOM 2542 N N . LEU A 1 315 ? -10.284 8.690 -0.434 1.00 91.94 315 LEU A N 1
ATOM 2543 C CA . LEU A 1 315 ? -9.186 7.747 -0.237 1.00 91.94 315 LEU A CA 1
ATOM 2544 C C . LEU A 1 315 ? -9.072 6.808 -1.438 1.00 91.94 315 LEU A C 1
ATOM 2546 O O . LEU A 1 315 ? -10.088 6.373 -1.981 1.00 91.94 315 LEU A O 1
ATOM 2550 N N . ASN A 1 316 ? -7.837 6.465 -1.808 1.00 95.25 316 ASN A N 1
ATOM 2551 C CA . ASN A 1 316 ? -7.584 5.544 -2.906 1.00 95.25 316 ASN A CA 1
ATOM 2552 C C . ASN A 1 316 ? -6.444 4.562 -2.622 1.00 95.25 316 ASN A C 1
ATOM 2554 O O . ASN A 1 316 ? -6.708 3.391 -2.430 1.00 95.25 316 ASN A O 1
ATOM 2558 N N . ILE A 1 317 ? -5.192 4.989 -2.553 1.00 98.31 317 ILE A N 1
ATOM 2559 C CA . ILE A 1 317 ? -4.071 4.127 -2.164 1.00 98.31 317 ILE A CA 1
ATOM 2560 C C . ILE A 1 317 ? -3.516 4.669 -0.856 1.00 98.31 317 ILE A C 1
ATOM 2562 O O . ILE A 1 317 ? -3.288 5.870 -0.734 1.00 98.31 317 ILE A O 1
ATOM 2566 N N . ILE A 1 318 ? -3.313 3.794 0.120 1.00 97.88 318 ILE A N 1
ATOM 2567 C CA . ILE A 1 318 ? -2.693 4.141 1.400 1.00 97.88 318 ILE A CA 1
ATOM 2568 C C . ILE A 1 318 ? -1.456 3.270 1.522 1.00 97.88 318 ILE A C 1
ATOM 2570 O O . ILE A 1 318 ? -1.573 2.047 1.453 1.00 97.88 318 ILE A O 1
ATOM 2574 N N . ILE A 1 319 ? -0.288 3.890 1.661 1.00 98.06 319 ILE A N 1
ATOM 2575 C CA . ILE A 1 319 ? 0.965 3.170 1.883 1.00 98.06 319 ILE A CA 1
ATOM 2576 C C . ILE A 1 319 ? 1.490 3.463 3.280 1.00 98.06 319 ILE A C 1
ATOM 2578 O O . ILE A 1 319 ? 1.393 4.597 3.737 1.00 98.06 319 ILE A O 1
ATOM 2582 N N . MET A 1 320 ? 2.028 2.442 3.939 1.00 96.31 320 MET A N 1
ATOM 2583 C CA . MET A 1 320 ? 2.628 2.530 5.271 1.00 96.31 320 MET A CA 1
ATOM 2584 C C . MET A 1 320 ? 3.936 1.727 5.305 1.00 96.31 320 MET A C 1
ATOM 2586 O O . MET A 1 320 ? 4.125 0.783 4.522 1.00 96.31 320 MET A O 1
ATOM 2590 N N . ASP A 1 321 ? 4.824 2.086 6.227 1.00 95.75 321 ASP A N 1
ATOM 2591 C CA . ASP A 1 321 ? 5.922 1.215 6.654 1.00 95.75 321 ASP A CA 1
ATOM 2592 C C . ASP A 1 321 ? 5.360 0.147 7.597 1.00 95.75 321 ASP A C 1
ATOM 2594 O O . ASP A 1 321 ? 4.437 0.425 8.356 1.00 95.75 321 ASP A O 1
ATOM 2598 N N . PHE A 1 322 ? 5.866 -1.084 7.520 1.00 92.75 322 PHE A N 1
ATOM 2599 C CA . PHE A 1 322 ? 5.477 -2.213 8.376 1.00 92.75 322 PHE A CA 1
ATOM 2600 C C . PHE A 1 322 ? 3.956 -2.418 8.467 1.00 92.75 322 PHE A C 1
ATOM 2602 O O . PHE A 1 322 ? 3.412 -2.744 9.523 1.00 92.75 322 PHE A O 1
ATOM 2609 N N . ALA A 1 323 ? 3.260 -2.210 7.343 1.00 88.56 323 ALA A N 1
ATOM 2610 C CA . ALA A 1 323 ? 1.798 -2.121 7.268 1.00 88.56 323 ALA A CA 1
ATOM 2611 C C . ALA A 1 323 ? 1.063 -3.405 7.691 1.00 88.56 323 ALA A C 1
ATOM 2613 O O . ALA A 1 323 ? -0.135 -3.361 7.960 1.00 88.56 323 ALA A O 1
ATOM 2614 N N . ILE A 1 324 ? 1.766 -4.541 7.673 1.00 85.31 324 ILE A N 1
ATOM 2615 C CA . ILE A 1 324 ? 1.249 -5.860 8.059 1.00 85.31 324 ILE A CA 1
ATOM 2616 C C . ILE A 1 324 ? 1.482 -6.109 9.549 1.00 85.31 324 ILE A C 1
ATOM 2618 O O . ILE A 1 324 ? 0.638 -6.695 10.215 1.00 85.31 324 ILE A O 1
ATOM 2622 N N . ASP A 1 325 ? 2.623 -5.659 10.068 1.00 82.44 325 ASP A N 1
ATOM 2623 C CA . ASP A 1 325 ? 3.071 -5.985 11.418 1.00 82.44 325 ASP A CA 1
ATOM 2624 C C . ASP A 1 325 ? 2.496 -5.038 12.477 1.00 82.44 325 ASP A C 1
ATOM 2626 O O . ASP A 1 325 ? 2.199 -5.430 13.601 1.00 82.44 325 ASP A O 1
ATOM 2630 N N . THR A 1 326 ? 2.357 -3.764 12.124 1.00 73.19 326 THR A N 1
ATOM 2631 C CA . THR A 1 326 ? 2.006 -2.698 13.076 1.00 73.19 326 THR A CA 1
ATOM 2632 C C . THR A 1 326 ? 0.526 -2.355 13.044 1.00 73.19 326 THR A C 1
ATOM 2634 O O . THR A 1 326 ? 0.054 -1.573 13.863 1.00 73.19 326 THR A O 1
ATOM 2637 N N . THR A 1 327 ? -0.233 -2.898 12.089 1.00 76.19 327 THR A N 1
ATOM 2638 C CA . THR A 1 327 ? -1.633 -2.535 11.902 1.00 76.19 327 THR A CA 1
ATOM 2639 C C . THR A 1 327 ? -2.399 -3.511 11.004 1.00 76.19 327 THR A C 1
ATOM 2641 O O . THR A 1 327 ? -1.821 -4.398 10.391 1.00 76.19 327 THR A O 1
ATOM 2644 N N . ASP A 1 328 ? -3.716 -3.333 10.899 1.00 80.88 328 ASP A N 1
ATOM 2645 C CA . ASP A 1 328 ? -4.591 -4.089 9.999 1.00 80.88 328 ASP A CA 1
ATOM 2646 C C . ASP A 1 328 ? -5.112 -3.181 8.869 1.00 80.88 328 ASP A C 1
ATOM 2648 O O . ASP A 1 328 ? -6.301 -2.887 8.739 1.00 80.88 328 ASP A O 1
ATOM 2652 N N . LEU A 1 329 ? -4.187 -2.660 8.058 1.00 88.06 329 LEU A N 1
ATOM 2653 C CA . LEU A 1 329 ? -4.509 -1.737 6.964 1.00 88.06 329 LEU A CA 1
ATOM 2654 C C . LEU A 1 329 ? -5.441 -2.380 5.924 1.00 88.06 329 LEU A C 1
ATOM 2656 O O . LEU A 1 329 ? -6.317 -1.722 5.355 1.00 88.06 329 LEU A O 1
ATOM 2660 N N . VAL A 1 330 ? -5.247 -3.671 5.653 1.00 88.25 330 VAL A N 1
ATOM 2661 C CA . VAL A 1 330 ? -5.904 -4.380 4.550 1.00 88.25 330 VAL A CA 1
ATOM 2662 C C . VAL A 1 330 ? -7.400 -4.450 4.754 1.00 88.25 330 VAL A C 1
ATOM 2664 O O . VAL A 1 330 ? -8.170 -4.097 3.853 1.00 88.25 330 VAL A O 1
ATOM 2667 N N . GLU A 1 331 ? -7.839 -4.873 5.930 1.00 81.69 331 GLU A N 1
ATOM 2668 C CA . GLU A 1 331 ? -9.262 -4.968 6.168 1.00 81.69 331 GLU A CA 1
ATOM 2669 C C . GLU A 1 331 ? -9.872 -3.542 6.343 1.00 81.69 331 GLU A C 1
ATOM 2671 O O . GLU A 1 331 ? -11.043 -3.361 6.001 1.00 81.69 331 GLU A O 1
ATOM 2676 N N . VAL A 1 332 ? -9.119 -2.482 6.722 1.00 85.62 332 VAL A N 1
ATOM 2677 C CA . VAL A 1 332 ? -9.601 -1.080 6.756 1.00 85.62 332 VAL A CA 1
ATOM 2678 C C . VAL A 1 332 ? -9.911 -0.634 5.337 1.00 85.62 332 VAL A C 1
ATOM 2680 O O . VAL A 1 332 ? -11.011 -0.145 5.061 1.00 85.62 332 VAL A O 1
ATOM 2683 N N . CYS A 1 333 ? -8.991 -0.885 4.406 1.00 91.44 333 CYS A N 1
ATOM 2684 C CA . CYS A 1 333 ? -9.216 -0.660 2.983 1.00 91.44 333 CYS A CA 1
ATOM 2685 C C . CYS A 1 333 ? -10.428 -1.456 2.468 1.00 91.44 333 CYS A C 1
ATOM 2687 O O . CYS A 1 333 ? -11.305 -0.897 1.802 1.00 91.44 333 CYS A O 1
ATOM 2689 N N . LYS A 1 334 ? -10.546 -2.740 2.826 1.00 86.38 334 LYS A N 1
ATOM 2690 C CA . LYS A 1 334 ? -11.707 -3.582 2.485 1.00 86.38 334 LYS A CA 1
ATOM 2691 C C . LYS A 1 334 ? -13.014 -3.022 3.053 1.00 86.38 334 LYS A C 1
ATOM 2693 O O . LYS A 1 334 ? -14.005 -2.948 2.332 1.00 86.38 334 LYS A O 1
ATOM 2698 N N . THR A 1 335 ? -13.016 -2.554 4.298 1.00 81.19 335 THR A N 1
ATOM 2699 C CA . THR A 1 335 ? -14.176 -1.952 4.972 1.00 81.19 335 THR A CA 1
ATOM 2700 C C . THR A 1 335 ? -14.625 -0.691 4.246 1.00 81.19 335 THR A C 1
ATOM 2702 O O . THR A 1 335 ? -15.806 -0.546 3.930 1.00 81.19 335 THR A O 1
ATOM 2705 N N . LYS A 1 336 ? -13.692 0.189 3.864 1.00 84.38 336 LYS A N 1
ATOM 2706 C CA . LYS A 1 336 ? -14.008 1.372 3.046 1.00 84.38 336 LYS A CA 1
ATOM 2707 C C . LYS A 1 336 ? -14.555 1.009 1.663 1.00 84.38 336 LYS A C 1
ATOM 2709 O O . LYS A 1 336 ? -15.394 1.728 1.115 1.00 84.38 336 LYS A O 1
ATOM 2714 N N . ASN A 1 337 ? -14.148 -0.129 1.110 1.00 87.25 337 ASN A N 1
ATOM 2715 C CA . ASN A 1 337 ? -14.720 -0.657 -0.127 1.00 87.25 337 ASN A CA 1
ATOM 2716 C C . ASN A 1 337 ? -16.081 -1.345 0.047 1.00 87.25 337 ASN A C 1
ATOM 2718 O O . ASN A 1 337 ? -16.829 -1.460 -0.923 1.00 87.25 337 ASN A O 1
ATOM 2722 N N . LEU A 1 338 ? -16.435 -1.765 1.258 1.00 79.19 338 LEU A N 1
ATOM 2723 C CA . LEU A 1 338 ? -17.745 -2.323 1.587 1.00 79.19 338 LEU A CA 1
ATOM 2724 C C . LEU A 1 338 ? -18.758 -1.268 2.023 1.00 79.19 338 LEU A C 1
ATOM 2726 O O . LEU A 1 338 ? -19.951 -1.569 2.019 1.00 79.19 338 LEU A O 1
ATOM 2730 N N . ASP A 1 339 ? -18.317 -0.051 2.367 1.00 65.94 339 ASP A N 1
ATOM 2731 C CA . ASP A 1 339 ? -19.163 1.031 2.884 1.00 65.94 339 ASP A CA 1
ATOM 2732 C C . ASP A 1 339 ? -20.089 1.651 1.816 1.00 65.94 339 ASP A C 1
ATOM 2734 O O . ASP A 1 339 ? -20.010 2.810 1.413 1.00 65.94 339 ASP A O 1
ATOM 2738 N N . VAL A 1 340 ? -21.011 0.807 1.360 1.00 47.78 340 VAL A N 1
ATOM 2739 C CA . VAL A 1 340 ? -22.357 1.117 0.900 1.00 47.78 340 VAL A CA 1
ATOM 2740 C C . VAL A 1 340 ? -23.292 0.960 2.119 1.00 47.78 340 VAL A C 1
ATOM 2742 O O . VAL A 1 340 ? -24.288 0.245 2.079 1.00 47.78 340 VAL A O 1
ATOM 2745 N N . GLY A 1 341 ? -22.954 1.596 3.248 1.00 40.34 341 GLY A N 1
ATOM 2746 C CA . GLY A 1 341 ? -23.866 1.823 4.370 1.00 40.34 341 GLY A CA 1
ATOM 2747 C C . GLY A 1 341 ? -24.268 0.620 5.227 1.00 40.34 341 GLY A C 1
ATOM 2748 O O . GLY A 1 341 ? -25.360 0.676 5.785 1.00 40.34 341 GLY A O 1
ATOM 2749 N N . ASN A 1 342 ? -23.464 -0.448 5.330 1.00 38.47 342 ASN A N 1
ATOM 2750 C CA . ASN A 1 342 ? -23.595 -1.478 6.380 1.00 38.47 342 ASN A CA 1
ATOM 2751 C C . ASN A 1 342 ? -22.429 -2.488 6.341 1.00 38.47 342 ASN A C 1
ATOM 2753 O O . ASN A 1 342 ? -22.537 -3.539 5.711 1.00 38.47 342 ASN A O 1
ATOM 2757 N N . TYR A 1 343 ? -21.354 -2.219 7.083 1.00 36.53 343 TYR A N 1
ATOM 2758 C CA . TYR A 1 343 ? -20.508 -3.285 7.628 1.00 36.53 343 TYR A CA 1
ATOM 2759 C C . TYR A 1 343 ? -20.028 -2.888 9.031 1.00 36.53 343 TYR A C 1
ATOM 2761 O O . TYR A 1 343 ? -18.950 -2.341 9.221 1.00 36.53 343 TYR A O 1
ATOM 2769 N N . SER A 1 344 ? -20.882 -3.127 10.027 1.00 41.94 344 SER A N 1
ATOM 2770 C CA . SER A 1 344 ? -20.519 -3.119 11.446 1.00 41.94 344 SER A CA 1
ATOM 2771 C C . SER A 1 344 ? -20.016 -4.520 11.809 1.00 41.94 344 SER A C 1
ATOM 2773 O O . SER A 1 344 ? -20.820 -5.459 11.826 1.00 41.94 344 SER A O 1
ATOM 2775 N N . GLY A 1 345 ? -18.726 -4.718 12.087 1.00 43.28 345 GLY A N 1
ATOM 2776 C CA . GLY A 1 345 ? -18.333 -5.990 12.702 1.00 43.28 345 GLY A CA 1
ATOM 2777 C C . GLY A 1 345 ? -16.850 -6.288 12.877 1.00 43.28 345 GLY A C 1
ATOM 2778 O O . GLY A 1 345 ? -16.476 -6.739 13.956 1.00 43.28 345 GLY A O 1
ATOM 2779 N N . SER A 1 346 ? -16.004 -6.076 11.867 1.00 48.69 346 SER A N 1
ATOM 2780 C CA . SER A 1 346 ? -14.639 -6.630 11.908 1.00 48.69 346 SER A CA 1
ATOM 2781 C C . SER A 1 346 ? -13.611 -5.752 12.616 1.00 48.69 346 SER A C 1
ATOM 2783 O O . SER A 1 346 ? -12.687 -6.331 13.168 1.00 48.69 346 SER A O 1
ATOM 2785 N N . TYR A 1 347 ? -13.807 -4.429 12.719 1.00 48.97 347 TYR A N 1
ATOM 2786 C CA . TYR A 1 347 ? -12.931 -3.508 13.482 1.00 48.97 347 TYR A CA 1
ATOM 2787 C C . TYR A 1 347 ? -13.546 -2.875 14.704 1.00 48.97 347 TYR A C 1
ATOM 2789 O O . TYR A 1 347 ? -12.845 -2.381 15.579 1.00 48.97 347 TYR A O 1
ATOM 2797 N N . GLU A 1 348 ? -14.867 -2.902 14.769 1.00 71.00 348 GLU A N 1
ATOM 2798 C CA . GLU A 1 348 ? -15.600 -2.420 15.918 1.00 71.00 348 GLU A CA 1
ATOM 2799 C C . GLU A 1 348 ? -15.028 -3.026 17.200 1.00 71.00 348 GLU A C 1
ATOM 2801 O O . GLU A 1 348 ? -14.958 -4.248 17.330 1.00 71.00 348 GLU A O 1
ATOM 2806 N N . GLY A 1 349 ? -14.585 -2.184 18.122 1.00 75.94 349 GLY A N 1
ATOM 2807 C CA . GLY A 1 349 ? -13.885 -2.617 19.317 1.00 75.94 349 GLY A CA 1
ATOM 2808 C C . GLY A 1 349 ? -13.170 -1.469 20.005 1.00 75.94 349 GLY A C 1
ATOM 2809 O O . GLY A 1 349 ? -13.286 -0.303 19.629 1.00 75.94 349 GLY A O 1
ATOM 2810 N N . VAL A 1 350 ? -12.443 -1.821 21.052 1.00 81.94 350 VAL A N 1
ATOM 2811 C CA . VAL A 1 350 ? -11.719 -0.880 21.895 1.00 81.94 350 VAL A CA 1
ATOM 2812 C C . VAL A 1 350 ? -10.257 -1.249 21.820 1.00 81.94 350 VAL A C 1
ATOM 2814 O O . VAL A 1 350 ? -9.882 -2.350 22.212 1.00 81.94 350 VAL A O 1
ATOM 2817 N N . TYR A 1 351 ? -9.447 -0.336 21.316 1.00 81.88 351 TYR A N 1
ATOM 2818 C CA . TYR A 1 351 ? -8.022 -0.546 21.151 1.00 81.88 351 TYR A CA 1
ATOM 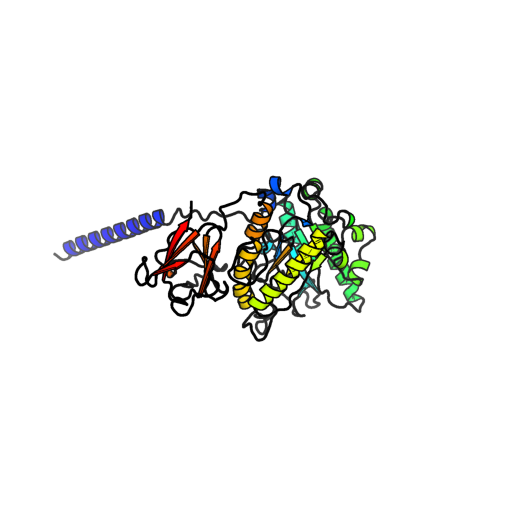2819 C C . TYR A 1 351 ? -7.316 0.154 22.300 1.00 81.88 351 TYR A C 1
ATOM 2821 O O . TYR A 1 351 ? -7.564 1.333 22.565 1.00 81.88 351 TYR A O 1
ATOM 2829 N N . LEU A 1 352 ? -6.492 -0.599 23.014 1.00 83.69 352 LEU A N 1
ATOM 2830 C CA . LEU A 1 352 ? -5.643 -0.085 24.076 1.00 83.69 352 LEU A CA 1
ATOM 2831 C C . LEU A 1 352 ? -4.238 0.013 23.511 1.00 83.69 352 LEU A C 1
ATOM 2833 O O . LEU A 1 352 ? -3.736 -0.984 23.000 1.00 83.69 352 LEU A O 1
ATOM 2837 N N . TYR A 1 353 ? -3.648 1.194 23.612 1.00 74.75 353 TYR A N 1
ATOM 2838 C CA . TYR A 1 353 ? -2.372 1.536 23.002 1.00 74.75 353 TYR A CA 1
ATOM 2839 C C . TYR A 1 353 ? -1.330 1.832 24.062 1.00 74.75 353 TYR A C 1
ATOM 2841 O O . TYR A 1 353 ? -1.635 2.447 25.091 1.00 74.75 353 TYR A O 1
ATOM 2849 N N . GLN A 1 354 ? -0.107 1.383 23.803 1.00 77.06 354 GLN A N 1
ATOM 2850 C CA . GLN A 1 354 ? 0.998 1.533 24.731 1.00 77.06 354 GLN A CA 1
ATOM 2851 C C . GLN A 1 354 ? 1.392 3.004 24.910 1.00 77.06 354 GLN A C 1
ATOM 2853 O O . GLN A 1 354 ? 1.588 3.469 26.030 1.00 77.06 354 GLN A O 1
ATOM 2858 N N . ASN A 1 355 ? 1.442 3.754 23.811 1.00 71.50 355 ASN A N 1
ATOM 2859 C CA . ASN A 1 355 ? 1.881 5.143 23.803 1.00 71.50 355 ASN A CA 1
ATOM 2860 C C . ASN A 1 355 ? 0.689 6.104 23.704 1.00 71.50 355 ASN A C 1
ATOM 2862 O O . ASN A 1 355 ? -0.472 5.710 23.535 1.00 71.50 355 ASN A O 1
ATOM 2866 N N . SER A 1 356 ? 0.960 7.394 23.907 1.00 71.50 356 SER A N 1
ATOM 2867 C CA . SER A 1 356 ? -0.010 8.454 23.633 1.00 71.50 356 SER A CA 1
ATOM 2868 C C . SER A 1 356 ? -0.345 8.508 22.143 1.00 71.50 356 SER A C 1
ATOM 2870 O O . SER A 1 356 ? 0.350 7.924 21.324 1.00 71.50 356 SER A O 1
ATOM 2872 N N .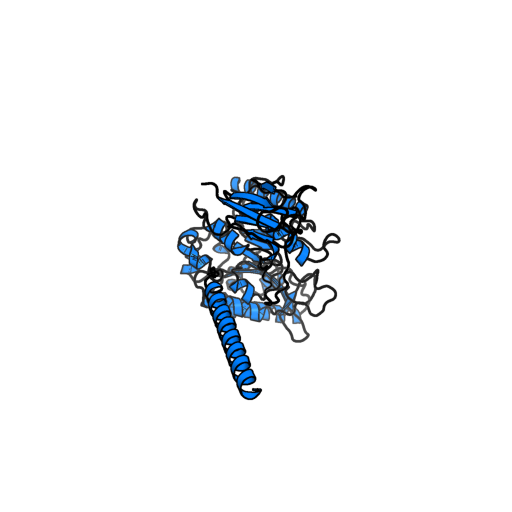 SER A 1 357 ? -1.419 9.212 21.815 1.00 60.59 357 SER A N 1
ATOM 2873 C CA . SER A 1 357 ? -1.915 9.457 20.465 1.00 60.59 357 SER A CA 1
ATOM 2874 C C . SER A 1 357 ? -2.122 8.189 19.629 1.00 60.59 357 SER A C 1
ATOM 2876 O O . SER A 1 357 ? -2.184 8.256 18.413 1.00 60.59 357 SER A O 1
ATOM 2878 N N . TYR A 1 358 ? -2.399 7.066 20.306 1.00 64.62 358 TYR A N 1
ATOM 2879 C CA . TYR A 1 358 ? -2.657 5.741 19.731 1.00 64.62 358 TYR A CA 1
ATOM 2880 C C . TYR A 1 358 ? -1.434 5.048 19.133 1.00 64.62 358 TYR A C 1
ATOM 2882 O O . TYR A 1 358 ? -1.592 4.193 18.266 1.00 64.62 358 TYR A O 1
ATOM 2890 N N . GLY A 1 359 ? -0.245 5.381 19.631 1.00 54.00 359 GLY A N 1
ATOM 2891 C CA . GLY A 1 359 ? 0.985 4.723 19.228 1.00 54.00 359 GLY A CA 1
ATOM 2892 C C . GLY A 1 359 ? 1.385 3.507 20.060 1.00 54.00 359 GLY A C 1
ATOM 2893 O O . GLY A 1 359 ? 0.754 3.141 21.062 1.00 54.00 359 GLY A O 1
ATOM 2894 N N . GLY A 1 360 ? 2.510 2.913 19.688 1.00 61.72 360 GLY A N 1
ATOM 2895 C CA . GLY A 1 360 ? 3.084 1.747 20.330 1.00 61.72 360 GLY A CA 1
ATOM 2896 C C . GLY A 1 360 ? 2.309 0.455 20.057 1.00 61.72 360 GLY A C 1
ATOM 2897 O O . GLY A 1 360 ? 1.402 0.381 19.229 1.00 61.72 360 GLY A O 1
ATOM 2898 N N . TYR A 1 361 ? 2.646 -0.593 20.814 1.00 66.12 361 TYR A N 1
ATOM 2899 C CA . TYR A 1 361 ? 1.890 -1.842 20.745 1.00 66.12 361 TYR A CA 1
ATOM 2900 C C . TYR A 1 361 ? 0.426 -1.638 21.117 1.00 66.12 361 TYR A C 1
ATOM 2902 O O . TYR A 1 361 ? 0.095 -0.818 21.980 1.00 66.12 361 TYR A O 1
ATOM 2910 N N . TYR A 1 362 ? -0.445 -2.455 20.526 1.00 70.75 362 TYR A N 1
ATOM 2911 C CA . TYR A 1 362 ? -1.864 -2.395 20.824 1.00 70.75 362 TYR A CA 1
ATOM 2912 C C . TYR A 1 362 ? -2.517 -3.755 20.982 1.00 70.75 362 TYR A C 1
ATOM 2914 O O . TYR A 1 362 ? -2.123 -4.751 20.378 1.00 70.75 362 TYR A O 1
ATOM 2922 N N . ILE A 1 363 ? -3.583 -3.761 21.775 1.00 74.69 363 ILE A N 1
ATOM 2923 C CA . ILE A 1 363 ? -4.533 -4.868 21.853 1.00 74.69 363 ILE A CA 1
ATOM 2924 C C . ILE A 1 363 ? -5.917 -4.359 21.507 1.00 74.69 363 ILE A C 1
ATOM 2926 O O . ILE A 1 363 ? -6.370 -3.323 21.998 1.00 74.69 363 ILE A O 1
ATOM 2930 N N . ARG A 1 364 ? -6.617 -5.119 20.671 1.00 77.56 364 ARG A N 1
ATOM 2931 C CA . ARG A 1 364 ? -8.008 -4.856 20.326 1.00 77.56 364 ARG A CA 1
ATOM 2932 C C . ARG A 1 364 ? -8.925 -5.723 21.175 1.00 77.56 364 ARG A C 1
ATOM 2934 O O . ARG A 1 364 ? -8.851 -6.946 21.140 1.00 77.56 364 ARG A O 1
ATOM 2941 N N . LEU A 1 365 ? -9.854 -5.084 21.873 1.00 82.81 365 LEU A N 1
ATOM 2942 C CA . LEU A 1 365 ? -10.820 -5.729 22.749 1.00 82.81 365 LEU A CA 1
ATOM 2943 C C . LEU A 1 365 ? -12.242 -5.555 22.216 1.00 82.81 365 LEU A C 1
ATOM 2945 O O . LEU A 1 365 ? -12.740 -4.441 22.062 1.00 82.81 365 LEU A O 1
ATOM 2949 N N . THR A 1 366 ? -12.939 -6.666 22.002 1.00 80.19 366 THR A N 1
ATOM 2950 C CA . THR A 1 366 ? -14.387 -6.682 21.719 1.00 80.19 366 THR A CA 1
ATOM 2951 C C . THR A 1 366 ? -15.204 -7.249 22.877 1.00 80.19 366 THR A C 1
ATOM 2953 O O . THR A 1 366 ? -16.433 -7.236 22.845 1.00 80.19 366 THR A O 1
ATOM 2956 N N . GLU A 1 367 ? -14.529 -7.749 23.912 1.00 85.44 367 GLU A N 1
ATOM 2957 C CA . GLU A 1 367 ? -15.136 -8.362 25.085 1.00 85.44 367 GLU A CA 1
ATOM 2958 C C . GLU A 1 367 ? -14.395 -8.000 26.378 1.00 85.44 367 GLU A C 1
ATOM 2960 O O . GLU A 1 367 ? -13.337 -7.368 26.380 1.00 85.44 367 GLU A O 1
ATOM 2965 N N . ASN A 1 368 ? -14.991 -8.367 27.513 1.00 92.00 368 ASN A N 1
ATOM 2966 C CA . ASN A 1 368 ? -14.420 -8.075 28.821 1.00 92.00 368 ASN A CA 1
ATOM 2967 C C . ASN A 1 368 ? -13.109 -8.836 29.020 1.00 92.00 368 ASN A C 1
ATOM 2969 O O . ASN A 1 368 ? -13.082 -10.061 28.968 1.00 92.00 368 ASN A O 1
ATOM 2973 N N . THR A 1 369 ? -12.063 -8.108 29.388 1.00 90.44 369 THR A N 1
ATOM 2974 C CA . THR A 1 369 ? -10.708 -8.631 29.547 1.00 90.44 369 THR A CA 1
ATOM 2975 C C . THR A 1 369 ? -10.300 -8.527 31.016 1.00 90.44 369 THR A C 1
ATOM 2977 O O . THR A 1 369 ? -10.091 -7.417 31.511 1.00 90.44 369 THR A O 1
ATOM 2980 N N . PRO A 1 370 ? -10.277 -9.646 31.768 1.00 89.62 370 PRO A N 1
ATOM 2981 C CA . PRO A 1 370 ? -10.002 -9.635 33.204 1.00 89.62 370 PRO A CA 1
ATOM 2982 C C . PRO A 1 370 ? -8.533 -9.370 33.542 1.00 89.62 370 PRO A C 1
ATOM 2984 O O . PRO A 1 370 ? -8.270 -8.992 34.674 1.00 89.62 370 PRO A O 1
ATOM 2987 N N . ALA A 1 371 ? -7.607 -9.543 32.603 1.00 89.12 371 ALA A N 1
ATOM 2988 C CA . ALA A 1 371 ? -6.206 -9.167 32.744 1.00 89.12 371 ALA A CA 1
ATOM 2989 C C . ALA A 1 371 ? -5.662 -8.838 31.350 1.00 89.12 371 ALA A C 1
ATOM 2991 O O . ALA A 1 371 ? -5.745 -9.673 30.446 1.00 89.12 371 ALA A O 1
ATOM 2992 N N . VAL A 1 372 ? -5.159 -7.620 31.146 1.00 85.81 372 VAL A N 1
ATOM 2993 C CA . VAL A 1 372 ? -4.567 -7.226 29.851 1.00 85.81 372 VAL A CA 1
ATOM 2994 C C . VAL A 1 372 ? -3.181 -7.843 29.643 1.00 85.81 372 VAL A C 1
ATOM 2996 O O . VAL A 1 372 ? -2.740 -7.974 28.509 1.00 85.81 372 VAL A O 1
ATOM 2999 N N . SER A 1 373 ? -2.526 -8.289 30.720 1.00 81.62 373 SER A N 1
ATOM 3000 C CA . SER A 1 373 ? -1.278 -9.067 30.685 1.00 81.62 373 SER A CA 1
ATOM 3001 C C . SER A 1 373 ? -1.424 -10.445 30.035 1.00 81.62 373 SER A C 1
ATOM 3003 O O . SER A 1 373 ? -0.437 -10.984 29.545 1.00 81.62 373 SER A O 1
ATOM 3005 N N . ASP A 1 374 ? -2.637 -11.008 30.018 1.00 73.19 374 ASP A N 1
ATOM 3006 C CA . ASP A 1 374 ? -2.930 -12.312 29.410 1.00 73.19 374 ASP A CA 1
ATOM 3007 C C . ASP A 1 374 ? -3.214 -12.208 27.898 1.00 73.19 374 ASP A C 1
ATOM 3009 O O . ASP A 1 374 ? -3.474 -13.223 27.246 1.00 73.19 374 ASP A O 1
ATOM 3013 N N . GLN A 1 375 ? -3.224 -10.994 27.333 1.00 67.56 375 GLN A N 1
ATOM 3014 C CA . GLN A 1 375 ? -3.392 -10.801 25.896 1.00 67.56 375 GLN A CA 1
ATOM 3015 C C . GLN A 1 375 ? -2.058 -11.036 25.186 1.00 67.56 375 GLN A C 1
ATOM 3017 O O . GLN A 1 375 ? -1.028 -10.485 25.568 1.00 67.56 375 GLN A O 1
ATOM 3022 N N . TYR A 1 376 ? -2.088 -11.880 24.157 1.00 55.88 376 TYR A N 1
ATOM 3023 C CA . TYR A 1 376 ? -0.930 -12.173 23.323 1.00 55.88 376 TYR A CA 1
ATOM 3024 C C . TYR A 1 376 ? -0.851 -11.143 22.194 1.00 55.88 376 TYR A C 1
ATOM 3026 O O . TYR A 1 376 ? -1.803 -11.003 21.428 1.00 55.88 376 TYR A O 1
ATOM 3034 N N . ILE A 1 377 ? 0.285 -10.456 22.084 1.00 54.75 377 ILE A N 1
ATOM 3035 C CA . ILE A 1 377 ? 0.685 -9.747 20.867 1.00 54.75 377 ILE A CA 1
ATOM 3036 C C . ILE A 1 377 ? 1.576 -10.734 20.112 1.00 54.75 377 ILE A C 1
ATOM 3038 O O . ILE A 1 377 ? 2.548 -11.232 20.673 1.00 54.75 377 ILE A O 1
ATOM 3042 N N . VAL A 1 378 ? 1.181 -11.111 18.899 1.00 40.28 378 VAL A N 1
ATOM 3043 C CA . VAL A 1 378 ? 1.879 -12.142 18.122 1.00 40.28 378 VAL A CA 1
ATOM 3044 C C . VAL A 1 378 ? 2.927 -11.451 17.256 1.00 40.28 378 VAL A C 1
ATOM 3046 O O . VAL A 1 378 ? 2.553 -10.643 16.410 1.00 40.28 378 VAL A O 1
ATOM 3049 N N . ASP A 1 379 ? 4.210 -11.761 17.450 1.00 37.31 379 ASP A N 1
ATOM 3050 C CA . ASP A 1 379 ? 5.226 -11.499 16.429 1.00 37.31 379 ASP A CA 1
ATOM 3051 C C . ASP A 1 379 ? 5.269 -12.658 15.414 1.00 37.31 379 ASP A C 1
ATOM 3053 O O . ASP A 1 379 ? 4.922 -13.809 15.707 1.00 37.31 379 ASP A O 1
ATOM 3057 N N . GLU A 1 380 ? 5.635 -12.359 14.170 1.00 38.25 380 GLU A N 1
ATOM 3058 C CA . GLU A 1 380 ? 5.565 -13.330 13.071 1.00 38.25 380 GLU A CA 1
ATOM 3059 C C . GLU A 1 380 ? 6.608 -14.444 13.118 1.00 38.25 380 GLU A C 1
ATOM 3061 O O . GLU A 1 380 ? 6.465 -15.464 12.435 1.00 38.25 380 GLU A O 1
ATOM 3066 N N . ASP A 1 381 ? 7.633 -14.301 13.952 1.00 38.84 381 ASP A N 1
ATOM 3067 C CA . ASP A 1 381 ? 8.649 -15.334 14.128 1.00 38.84 381 ASP A CA 1
ATOM 3068 C C . ASP A 1 381 ? 8.175 -16.461 15.064 1.00 38.84 381 ASP A C 1
ATOM 3070 O O . ASP A 1 381 ? 8.896 -17.445 15.292 1.00 38.84 381 ASP A O 1
ATOM 3074 N N . GLY A 1 382 ? 6.945 -16.360 15.590 1.00 34.50 382 GLY A N 1
ATOM 3075 C CA . GLY A 1 382 ? 6.422 -17.284 16.590 1.00 34.50 382 GLY A CA 1
ATOM 3076 C C . GLY A 1 382 ? 7.267 -17.258 17.863 1.00 34.50 382 GLY A C 1
ATOM 3077 O O . GLY A 1 382 ? 7.339 -18.268 18.579 1.00 34.50 382 GLY A O 1
ATOM 3078 N N . TYR A 1 383 ? 7.950 -16.137 18.107 1.00 36.84 383 TYR A N 1
ATOM 3079 C CA . TYR A 1 383 ? 8.675 -15.892 19.329 1.00 36.84 383 TYR A CA 1
ATOM 3080 C C . TYR A 1 383 ? 7.684 -15.246 20.296 1.00 36.84 383 TYR A C 1
ATOM 3082 O O . TYR A 1 383 ? 7.138 -14.178 20.081 1.00 36.84 383 TYR A O 1
ATOM 3090 N N . ASP A 1 384 ? 7.367 -15.966 21.366 1.00 44.12 384 ASP A N 1
ATOM 3091 C CA . ASP A 1 384 ? 6.476 -15.479 22.418 1.00 44.12 384 ASP A CA 1
ATOM 3092 C C . ASP A 1 384 ? 7.225 -14.430 23.254 1.00 44.12 384 ASP A C 1
ATOM 3094 O O . ASP A 1 384 ? 7.648 -14.699 24.384 1.00 44.12 384 ASP A O 1
ATOM 3098 N N . ASP A 1 385 ? 7.476 -13.254 22.675 1.00 47.19 385 ASP A N 1
ATOM 3099 C CA . ASP A 1 385 ? 7.799 -12.074 23.459 1.00 47.19 385 ASP A CA 1
ATOM 3100 C C . ASP A 1 385 ? 6.478 -11.615 24.075 1.00 47.19 385 ASP A C 1
ATOM 3102 O O . ASP A 1 385 ? 5.694 -10.863 23.506 1.00 47.19 385 ASP A O 1
ATOM 3106 N N . HIS A 1 386 ? 6.185 -12.177 25.247 1.00 52.44 386 HIS A N 1
ATOM 3107 C CA . HIS A 1 386 ? 5.074 -11.783 26.101 1.00 52.44 386 HIS A CA 1
ATOM 3108 C C . HIS A 1 386 ? 5.208 -10.290 26.466 1.00 52.44 386 HIS A C 1
ATOM 3110 O O . HIS A 1 386 ? 5.698 -9.929 27.542 1.00 52.44 386 HIS A O 1
ATOM 3116 N N . ILE A 1 387 ? 4.770 -9.400 25.575 1.00 56.06 387 ILE A N 1
ATOM 3117 C CA . ILE A 1 387 ? 4.653 -7.972 25.850 1.00 56.06 387 ILE A CA 1
ATOM 3118 C C . ILE A 1 387 ? 3.356 -7.782 26.626 1.00 56.06 387 ILE A C 1
ATOM 3120 O O . ILE A 1 387 ? 2.266 -7.619 26.087 1.00 56.06 387 ILE A O 1
ATOM 3124 N N . SER A 1 388 ? 3.479 -7.863 27.947 1.00 75.44 388 SER A N 1
ATOM 3125 C CA . SER A 1 388 ? 2.382 -7.564 28.860 1.00 75.44 388 SER A CA 1
ATOM 3126 C C . SER A 1 388 ? 2.054 -6.070 28.795 1.00 75.44 388 SER A C 1
ATOM 3128 O O . SER A 1 388 ? 2.810 -5.262 29.331 1.00 75.44 388 SER A O 1
ATOM 3130 N N . MET A 1 389 ? 0.880 -5.719 28.260 1.00 80.81 389 MET A N 1
ATOM 3131 C CA . MET A 1 389 ? 0.359 -4.339 28.258 1.00 80.81 389 MET A CA 1
ATOM 3132 C C . MET A 1 389 ? -0.107 -3.834 29.637 1.00 80.81 389 MET A C 1
ATOM 3134 O O . MET A 1 389 ? -0.577 -2.704 29.767 1.00 80.81 389 MET A O 1
ATOM 3138 N N . ASN A 1 390 ? -0.002 -4.664 30.678 1.00 87.50 390 ASN A N 1
ATOM 3139 C CA . ASN A 1 390 ? -0.340 -4.273 32.043 1.00 87.50 390 ASN A CA 1
ATOM 3140 C C . ASN A 1 390 ? 0.521 -3.104 32.510 1.00 87.50 390 ASN A C 1
ATOM 3142 O O . ASN A 1 390 ? 1.747 -3.212 32.487 1.00 87.50 390 ASN A O 1
ATOM 3146 N N . ASP A 1 391 ? -0.125 -2.045 32.996 1.00 89.69 391 ASP A N 1
ATOM 3147 C CA . ASP A 1 391 ? 0.541 -0.813 33.430 1.00 89.69 391 ASP A CA 1
ATOM 3148 C C . ASP A 1 391 ? 1.420 -0.184 32.334 1.00 89.69 391 ASP A C 1
ATOM 3150 O O . ASP A 1 391 ? 2.487 0.355 32.612 1.00 89.69 391 ASP A O 1
ATOM 3154 N N . GLN A 1 392 ? 1.004 -0.300 31.071 1.00 88.00 392 GLN A N 1
ATOM 3155 C CA . GLN A 1 392 ? 1.714 0.298 29.933 1.00 88.00 392 GLN A CA 1
ATOM 3156 C C . GLN A 1 392 ? 0.775 0.987 28.945 1.00 88.00 392 GLN A C 1
ATOM 3158 O O . GLN A 1 392 ? 1.189 1.284 27.840 1.00 88.00 392 GLN A O 1
ATOM 3163 N N . ILE A 1 393 ? -0.508 1.153 29.277 1.00 88.69 393 ILE A N 1
ATOM 3164 C CA . ILE A 1 393 ? -1.494 1.725 28.355 1.00 88.69 393 ILE A CA 1
ATOM 3165 C C . ILE A 1 393 ? -1.569 3.235 28.577 1.00 88.69 393 ILE A C 1
ATOM 3167 O O . ILE A 1 393 ? -1.943 3.681 29.668 1.00 88.69 393 ILE A O 1
ATOM 3171 N N . SER A 1 394 ? -1.292 4.001 27.524 1.00 85.69 394 SER A N 1
ATOM 3172 C CA . SER A 1 394 ? -1.280 5.469 27.542 1.00 85.69 394 SER A CA 1
ATOM 3173 C C . SER A 1 394 ? -2.387 6.109 26.695 1.00 85.69 394 SER A C 1
ATOM 3175 O O . SER A 1 394 ? -2.711 7.283 26.891 1.00 85.69 394 SER A O 1
ATOM 3177 N N . SER A 1 395 ? -3.044 5.364 25.798 1.00 81.69 395 SER A N 1
ATOM 3178 C CA . SER A 1 395 ? -4.195 5.873 25.038 1.00 81.69 395 SER A CA 1
ATOM 3179 C C . SER A 1 395 ? -5.222 4.787 24.700 1.00 81.69 395 SER A C 1
ATOM 3181 O O . SER A 1 395 ? -4.950 3.587 24.765 1.00 81.69 395 SER A O 1
ATOM 3183 N N . ILE A 1 396 ? -6.465 5.206 24.433 1.00 85.69 396 ILE A N 1
ATOM 3184 C CA . ILE A 1 396 ? -7.597 4.301 24.180 1.00 85.69 396 ILE A CA 1
ATOM 3185 C C . ILE A 1 396 ? -8.409 4.814 23.010 1.00 85.69 396 ILE A C 1
ATOM 3187 O O . ILE A 1 396 ? -9.016 5.878 23.095 1.00 85.69 396 ILE A O 1
ATOM 3191 N N . LEU A 1 397 ? -8.515 4.017 21.963 1.00 75.06 397 LEU A N 1
ATOM 3192 C CA . LEU A 1 397 ? -9.343 4.312 20.806 1.00 75.06 397 LEU A CA 1
ATOM 3193 C C . LEU A 1 397 ? -10.629 3.488 20.851 1.00 75.06 397 LEU A C 1
ATOM 3195 O O . LEU A 1 397 ? -10.601 2.278 21.087 1.00 75.06 397 LEU A O 1
ATOM 3199 N N . ILE A 1 398 ? -11.759 4.133 20.567 1.00 79.06 398 ILE A N 1
ATOM 3200 C CA . ILE A 1 398 ? -13.061 3.471 20.502 1.00 79.06 398 ILE A CA 1
ATOM 3201 C C . ILE A 1 398 ? -13.568 3.491 19.061 1.00 79.06 398 ILE A C 1
ATOM 3203 O O . ILE A 1 398 ? -13.902 4.544 18.523 1.00 79.06 398 ILE A O 1
ATOM 3207 N N . VAL A 1 399 ? -13.660 2.303 18.463 1.00 67.12 399 VAL A N 1
ATOM 3208 C CA . VAL A 1 399 ? -14.111 2.094 17.086 1.00 67.12 399 VAL A CA 1
ATOM 3209 C C . VAL A 1 399 ? -15.538 1.552 17.111 1.00 67.12 399 VAL A C 1
ATOM 3211 O O . VAL A 1 399 ? -15.776 0.410 17.505 1.00 67.12 399 VAL A O 1
ATOM 3214 N N . GLY A 1 400 ? -16.498 2.367 16.672 1.00 73.56 400 GLY A N 1
ATOM 3215 C CA . GLY A 1 400 ? -17.932 2.051 16.697 1.00 73.56 400 GLY A CA 1
ATOM 3216 C C . GLY A 1 400 ? -18.617 2.364 18.030 1.00 73.56 400 GLY A C 1
ATOM 3217 O O . GLY A 1 400 ? -18.098 3.103 18.863 1.00 73.56 400 GLY A O 1
ATOM 3218 N N . ASP A 1 401 ? -19.805 1.798 18.235 1.00 81.81 401 ASP A N 1
ATOM 3219 C CA . ASP A 1 401 ? -20.665 2.114 19.380 1.00 81.81 401 ASP A CA 1
ATOM 3220 C C . ASP A 1 401 ? -20.256 1.351 20.653 1.00 81.81 401 ASP A C 1
ATOM 3222 O O . ASP A 1 401 ? -21.001 0.508 21.154 1.00 81.81 401 ASP A O 1
ATOM 3226 N N . TYR A 1 402 ? -19.077 1.648 21.210 1.00 84.81 402 TYR A N 1
ATOM 3227 C CA . TYR A 1 402 ? -18.627 1.084 22.490 1.00 84.81 402 TYR A CA 1
ATOM 3228 C C . TYR A 1 402 ? -18.475 2.128 23.595 1.00 84.81 402 TYR A C 1
ATOM 3230 O O . TYR A 1 402 ? -18.291 3.321 23.374 1.00 84.81 402 TYR A O 1
ATOM 3238 N N . GLN A 1 403 ? -18.534 1.644 24.828 1.00 89.75 403 GLN A N 1
ATOM 3239 C CA . GLN A 1 403 ? -18.037 2.313 26.022 1.00 89.75 403 GLN A CA 1
ATOM 3240 C C . GLN A 1 403 ? -17.216 1.308 26.811 1.00 89.75 403 GLN A C 1
ATOM 3242 O O . GLN A 1 403 ? -17.537 0.116 26.833 1.00 89.75 403 GLN A O 1
ATOM 3247 N N . VAL A 1 404 ? -16.188 1.782 27.504 1.00 93.81 404 VAL A N 1
ATOM 3248 C CA . VAL A 1 404 ? -15.389 0.926 28.374 1.00 93.81 404 VAL A CA 1
ATOM 3249 C C . VAL A 1 404 ? -15.291 1.449 29.780 1.00 93.81 404 VAL A C 1
ATOM 3251 O O . VAL A 1 404 ? -15.336 2.650 30.040 1.00 93.81 404 VAL A O 1
ATOM 3254 N N . GLN A 1 405 ? -15.131 0.505 30.694 1.00 96.38 405 GLN A N 1
ATOM 3255 C CA . GLN A 1 405 ? -14.714 0.784 32.050 1.00 96.38 405 GLN A CA 1
ATOM 3256 C C . GLN A 1 405 ? -13.334 0.164 32.260 1.00 96.38 405 GLN A C 1
ATOM 3258 O O . GLN A 1 405 ? -13.187 -1.055 32.162 1.00 96.38 405 GLN A O 1
ATOM 3263 N N . ILE A 1 406 ? -12.346 1.008 32.537 1.00 96.38 406 ILE A N 1
ATOM 3264 C CA . ILE A 1 406 ? -10.964 0.612 32.824 1.00 96.38 406 ILE A CA 1
ATOM 3265 C C . ILE A 1 406 ? -10.760 0.465 34.331 1.00 96.38 406 ILE A C 1
ATOM 3267 O O . ILE A 1 406 ? -11.432 1.145 35.114 1.00 96.38 406 ILE A O 1
ATOM 3271 N N . PHE A 1 407 ? -9.864 -0.437 34.728 1.00 97.12 407 PHE A N 1
ATOM 3272 C CA . PHE A 1 407 ? -9.605 -0.804 36.118 1.00 97.12 407 PHE A CA 1
ATOM 3273 C C . PHE A 1 407 ? -8.105 -0.862 36.404 1.00 97.12 407 PHE A C 1
ATOM 3275 O O . PHE A 1 407 ? -7.328 -1.344 35.579 1.00 97.12 407 PHE A O 1
ATOM 3282 N N . GLU A 1 408 ? -7.735 -0.382 37.592 1.00 96.06 408 GLU A N 1
ATOM 3283 C CA . GLU A 1 408 ? -6.347 -0.317 38.062 1.00 96.06 408 GLU A CA 1
ATOM 3284 C C . GLU A 1 408 ? -5.762 -1.700 38.378 1.00 96.06 408 GLU A C 1
ATOM 3286 O O . GLU A 1 408 ? -4.585 -1.933 38.141 1.00 96.06 408 GLU A O 1
ATOM 3291 N N . ASP A 1 409 ? -6.587 -2.633 38.867 1.00 95.00 409 ASP A N 1
ATOM 3292 C CA . ASP A 1 409 ? -6.157 -3.995 39.199 1.00 95.00 409 ASP A CA 1
ATOM 3293 C C . ASP A 1 409 ? -6.799 -5.037 38.263 1.00 95.00 409 ASP A C 1
ATOM 3295 O O . ASP A 1 409 ? -7.880 -4.825 37.694 1.00 95.00 409 ASP A O 1
ATOM 3299 N N . ASP A 1 410 ? -6.177 -6.215 38.178 1.00 93.19 410 ASP A N 1
ATOM 3300 C CA . ASP A 1 410 ? -6.747 -7.401 37.534 1.00 93.19 410 ASP A CA 1
ATOM 3301 C C . ASP A 1 410 ? -8.141 -7.754 38.076 1.00 93.19 410 ASP A C 1
ATOM 3303 O O . ASP A 1 410 ? -8.524 -7.465 39.215 1.00 93.19 410 ASP A O 1
ATOM 3307 N N . ASN A 1 411 ? -8.891 -8.497 37.268 1.00 94.31 411 ASN A N 1
ATOM 3308 C CA . ASN A 1 411 ? -10.229 -9.002 37.556 1.00 94.31 411 ASN A CA 1
ATOM 3309 C C . ASN A 1 411 ? -11.217 -7.891 37.944 1.00 94.31 411 ASN A C 1
ATOM 3311 O O . ASN A 1 411 ? -12.130 -8.108 38.751 1.00 94.31 411 ASN A O 1
ATOM 3315 N N . TYR A 1 412 ? -11.061 -6.717 37.328 1.00 96.44 412 TYR A N 1
ATOM 3316 C CA . TYR A 1 412 ? -11.903 -5.538 37.516 1.00 96.44 412 TYR A CA 1
ATOM 3317 C C . TYR A 1 412 ? -11.852 -4.983 38.950 1.00 96.44 412 TYR A C 1
ATOM 3319 O O . TYR A 1 412 ? -12.876 -4.557 39.501 1.00 96.44 412 TYR A O 1
ATOM 3327 N N . GLY A 1 413 ? -10.675 -5.063 39.580 1.00 92.50 413 GLY A N 1
ATOM 3328 C CA . GLY A 1 413 ? -10.401 -4.545 40.919 1.00 92.50 413 GLY A CA 1
ATOM 3329 C C . GLY A 1 413 ? -9.951 -3.079 40.926 1.00 92.50 413 GLY A C 1
ATOM 3330 O O . GLY A 1 413 ? -9.886 -2.421 39.892 1.00 92.50 413 GLY A O 1
ATOM 3331 N N . GLY A 1 414 ? -9.641 -2.562 42.114 1.00 95.50 414 GLY A N 1
ATOM 3332 C CA . GLY A 1 414 ? -9.052 -1.230 42.263 1.00 95.50 414 GLY A CA 1
ATOM 3333 C C . GLY A 1 414 ? -9.964 -0.056 41.895 1.00 95.50 414 GLY A C 1
ATOM 3334 O O . GLY A 1 414 ? -11.199 -0.126 41.960 1.00 95.50 414 GLY A O 1
ATOM 3335 N N . THR A 1 415 ? -9.326 1.070 41.572 1.00 95.94 415 THR A N 1
ATOM 3336 C CA . THR A 1 415 ? -9.990 2.267 41.040 1.00 95.94 415 THR A CA 1
ATOM 3337 C C . THR A 1 415 ? -10.520 1.978 39.632 1.00 95.94 415 THR A C 1
ATOM 3339 O O . THR A 1 415 ? -9.961 1.148 38.923 1.00 95.94 415 THR A O 1
ATOM 3342 N N . SER A 1 416 ? -11.602 2.645 39.212 1.00 96.19 416 SER A N 1
ATOM 3343 C CA . SER A 1 416 ? -12.147 2.480 37.856 1.00 96.19 416 SER A CA 1
ATOM 3344 C C . SER A 1 416 ? -12.609 3.798 37.245 1.00 96.19 416 SER A C 1
ATOM 3346 O O . SER A 1 416 ? -13.050 4.689 37.977 1.00 96.19 416 SER A O 1
ATOM 3348 N N . GLN A 1 417 ? -12.554 3.895 35.918 1.00 95.69 417 GLN A N 1
ATOM 3349 C CA . GLN A 1 417 ? -13.010 5.052 35.147 1.00 95.69 417 GLN A CA 1
ATOM 3350 C C . GLN A 1 417 ? -13.782 4.605 33.905 1.00 95.69 417 GLN A C 1
ATOM 3352 O O . GLN A 1 417 ? -13.485 3.571 33.316 1.00 95.69 417 GLN A O 1
ATOM 3357 N N . TRP A 1 418 ? -14.789 5.392 33.522 1.00 94.31 418 TRP A N 1
ATOM 3358 C CA . TRP A 1 418 ? -15.505 5.221 32.261 1.00 94.31 418 TRP A CA 1
ATOM 3359 C C . TRP A 1 418 ? -14.840 6.033 31.157 1.00 94.31 418 TRP A C 1
ATOM 3361 O O . TRP A 1 418 ? -14.553 7.214 31.355 1.00 94.31 418 TRP A O 1
ATOM 3371 N N . ILE A 1 419 ? -14.661 5.405 30.000 1.00 91.00 419 ILE A N 1
ATOM 3372 C CA . ILE A 1 419 ? -14.188 6.016 28.762 1.00 91.00 419 ILE A CA 1
ATOM 3373 C C . ILE A 1 419 ? -15.249 5.737 27.698 1.00 91.00 419 ILE A C 1
ATOM 3375 O O . ILE A 1 419 ? -15.608 4.588 27.440 1.00 91.00 419 ILE A O 1
ATOM 3379 N N . SER A 1 420 ? -15.810 6.802 27.135 1.00 86.00 420 SER A N 1
ATOM 3380 C CA . SER A 1 420 ? -16.914 6.731 26.167 1.00 86.00 420 SER A CA 1
ATOM 3381 C C . SER A 1 420 ? -16.582 7.371 24.823 1.00 86.00 420 SER A C 1
ATOM 3383 O O . SER A 1 420 ? -17.440 7.425 23.951 1.00 86.00 420 SER A O 1
ATOM 3385 N N . THR A 1 421 ? -15.373 7.904 24.686 1.00 82.00 421 THR A N 1
ATOM 3386 C CA . THR A 1 421 ? -14.831 8.494 23.463 1.00 82.00 421 THR A CA 1
ATOM 3387 C C . THR A 1 421 ? -13.364 8.110 23.358 1.00 82.00 421 THR A C 1
ATOM 3389 O O . THR A 1 421 ? -12.714 7.886 24.387 1.00 82.00 421 THR A O 1
ATOM 3392 N N . SER A 1 422 ? -12.841 8.072 22.136 1.00 81.56 422 SER A N 1
ATOM 3393 C CA . SER A 1 422 ? -11.407 7.939 21.888 1.00 81.56 422 SER A CA 1
ATOM 3394 C C . SER A 1 422 ? -10.641 8.988 22.702 1.00 81.56 422 SER A C 1
ATOM 3396 O O . SER A 1 422 ? -11.053 10.146 22.804 1.00 81.56 422 SER A O 1
ATOM 3398 N N . THR A 1 423 ? -9.597 8.541 23.387 1.00 84.88 423 THR A N 1
ATOM 3399 C CA . THR A 1 423 ? -8.800 9.307 24.339 1.00 84.88 423 THR A CA 1
ATOM 3400 C C . THR A 1 423 ? -7.333 9.183 23.926 1.00 84.88 423 THR A C 1
ATOM 3402 O O . THR A 1 423 ? -6.717 8.160 24.240 1.00 84.88 423 THR A O 1
ATOM 3405 N N . PRO A 1 424 ? -6.768 10.199 23.245 1.00 71.38 424 PRO A N 1
ATOM 3406 C CA . PRO A 1 424 ? -5.402 10.140 22.724 1.00 71.38 424 PRO A CA 1
ATOM 3407 C C . PRO A 1 424 ? -4.356 10.241 23.837 1.00 71.38 424 PRO A C 1
ATOM 3409 O O . PRO A 1 424 ? -3.228 9.824 23.661 1.00 71.38 424 PRO A O 1
ATOM 3412 N N . TYR A 1 425 ? -4.699 10.733 25.026 1.00 81.44 425 TYR A N 1
ATOM 3413 C CA . TYR A 1 425 ? -3.796 10.671 26.173 1.00 81.44 425 TYR A CA 1
ATOM 3414 C C . TYR A 1 425 ? -4.581 10.427 27.455 1.00 81.44 425 TYR A C 1
ATOM 3416 O O . TYR A 1 425 ? -5.447 11.223 27.841 1.00 81.44 425 TYR A O 1
ATOM 3424 N N . LEU A 1 426 ? -4.284 9.315 28.121 1.00 85.88 426 LEU A N 1
ATOM 3425 C CA . LEU A 1 426 ? -4.770 9.033 29.460 1.00 85.88 426 LEU A CA 1
ATOM 3426 C C . LEU A 1 426 ? -4.005 9.935 30.427 1.00 85.88 426 LEU A C 1
ATOM 3428 O O . LEU A 1 426 ? -2.866 9.664 30.774 1.00 85.88 426 LEU A O 1
ATOM 3432 N N . ALA A 1 427 ? -4.637 11.029 30.856 1.00 82.62 427 ALA A N 1
ATOM 3433 C CA . ALA A 1 427 ? -4.044 11.975 31.803 1.00 82.62 427 ALA A CA 1
ATOM 3434 C C . ALA A 1 427 ? -3.423 11.278 33.032 1.00 82.62 427 ALA A C 1
ATOM 3436 O O . ALA A 1 427 ? -3.852 10.185 33.392 1.00 82.62 427 ALA A O 1
ATOM 3437 N N . ASP A 1 428 ? -2.488 11.955 33.715 1.00 76.38 428 ASP A N 1
ATOM 3438 C CA . ASP A 1 428 ? -1.600 11.437 34.779 1.00 76.38 428 ASP A CA 1
ATOM 3439 C C . ASP A 1 428 ? -2.237 10.498 35.828 1.00 76.38 428 ASP A C 1
ATOM 3441 O O . ASP A 1 428 ? -1.550 9.681 36.438 1.00 76.38 428 ASP A O 1
ATOM 3445 N N . ASP A 1 429 ? -3.546 10.591 36.064 1.00 84.56 429 ASP A N 1
ATOM 3446 C CA . ASP A 1 429 ? -4.265 9.690 36.963 1.00 84.56 429 ASP A CA 1
ATOM 3447 C C . ASP A 1 429 ? -4.445 8.260 36.401 1.00 84.56 429 ASP A C 1
ATOM 3449 O O . ASP A 1 429 ? -4.732 7.356 37.185 1.00 84.56 429 ASP A O 1
ATOM 3453 N N . TRP A 1 430 ? -4.269 8.024 35.097 1.00 92.31 430 TRP A N 1
ATOM 3454 C CA . TRP A 1 430 ? -4.517 6.733 34.434 1.00 92.31 430 TRP A CA 1
ATOM 3455 C C . TRP A 1 430 ? -3.431 6.243 33.478 1.00 92.31 430 TRP A C 1
ATOM 3457 O O . TRP A 1 430 ? -3.455 5.050 33.170 1.00 92.31 430 TRP A O 1
ATOM 3467 N N . ASN A 1 431 ? -2.503 7.101 33.038 1.00 92.19 431 ASN A N 1
ATOM 3468 C CA . ASN A 1 431 ? -1.384 6.674 32.191 1.00 92.19 431 ASN A CA 1
ATOM 3469 C C . ASN A 1 431 ? -0.649 5.494 32.833 1.00 92.19 431 ASN A C 1
ATOM 3471 O O . ASN A 1 431 ? -0.259 5.600 33.998 1.00 92.19 431 ASN A O 1
ATOM 3475 N N . ASP A 1 432 ? -0.469 4.399 32.094 1.00 92.44 432 ASP A N 1
ATOM 3476 C CA . ASP A 1 432 ? 0.305 3.232 32.531 1.00 92.44 432 ASP A CA 1
ATOM 3477 C C . ASP A 1 432 ? -0.202 2.590 33.833 1.00 92.44 432 ASP A C 1
ATOM 3479 O O . ASP A 1 432 ? 0.575 2.124 34.664 1.00 92.44 432 ASP A O 1
ATOM 3483 N N . ARG A 1 433 ? -1.523 2.583 34.055 1.00 94.06 433 ARG A N 1
ATOM 3484 C CA . ARG A 1 433 ? -2.139 2.003 35.272 1.00 94.06 433 ARG A CA 1
ATOM 3485 C C . ARG A 1 433 ? -3.244 0.989 35.002 1.00 94.06 433 ARG A C 1
ATOM 3487 O O . ARG A 1 433 ? -3.949 0.590 35.924 1.00 94.06 433 ARG A O 1
ATOM 3494 N N . ILE A 1 434 ? -3.504 0.663 33.739 1.00 94.44 434 ILE A N 1
ATOM 3495 C CA . ILE A 1 434 ? -4.628 -0.201 33.373 1.00 94.44 434 ILE A CA 1
ATOM 3496 C C . ILE A 1 434 ? -4.186 -1.662 33.446 1.00 94.44 434 ILE A C 1
ATOM 3498 O O . ILE A 1 434 ? -3.255 -2.067 32.751 1.00 94.44 434 ILE A O 1
ATOM 3502 N N . SER A 1 435 ? -4.932 -2.448 34.225 1.00 93.88 435 SER A N 1
ATOM 3503 C CA . SER A 1 435 ? -4.713 -3.892 34.380 1.00 93.88 435 SER A CA 1
ATOM 3504 C C . SER A 1 435 ? -5.888 -4.735 33.866 1.00 93.88 435 SER A C 1
ATOM 3506 O O . SER A 1 435 ? -5.713 -5.869 33.424 1.00 93.88 435 SER A O 1
ATOM 3508 N N . SER A 1 436 ? -7.117 -4.201 33.854 1.00 94.31 436 SER A N 1
ATOM 3509 C CA . SER A 1 436 ? -8.275 -4.910 33.285 1.00 94.31 436 SER A CA 1
ATOM 3510 C C . SER A 1 436 ? -9.343 -3.975 32.716 1.00 94.31 436 SER A C 1
ATOM 3512 O O . SER A 1 436 ? -9.453 -2.812 33.109 1.00 94.31 436 SER A O 1
ATOM 3514 N N . VAL A 1 437 ? -10.143 -4.474 31.765 1.00 95.56 437 VAL A N 1
ATOM 3515 C CA . VAL A 1 437 ? -11.100 -3.655 31.000 1.00 95.56 437 VAL A CA 1
ATOM 3516 C C . VAL A 1 437 ? -12.428 -4.377 30.806 1.00 95.56 437 VAL A C 1
ATOM 3518 O O . VAL A 1 437 ? -12.478 -5.547 30.427 1.00 95.56 437 VAL A O 1
ATOM 3521 N N . LYS A 1 438 ? -13.535 -3.665 31.033 1.00 95.31 438 LYS A N 1
ATOM 3522 C CA . LYS A 1 438 ? -14.870 -4.100 30.608 1.00 95.31 438 LYS A CA 1
ATOM 3523 C C . LYS A 1 438 ? -15.311 -3.343 29.372 1.00 95.31 438 LYS A C 1
ATOM 3525 O O . LYS A 1 438 ? -15.271 -2.115 29.373 1.00 95.31 438 LYS A O 1
ATOM 3530 N N . VAL A 1 439 ? -15.784 -4.082 28.376 1.00 91.44 439 VAL A N 1
ATOM 3531 C CA . VAL A 1 439 ? -16.246 -3.567 27.089 1.00 91.44 439 VAL A CA 1
ATOM 3532 C C . VAL A 1 439 ? -17.762 -3.691 27.015 1.00 91.44 439 VAL A C 1
ATOM 3534 O O . VAL A 1 439 ? -18.328 -4.757 27.264 1.00 91.44 439 VAL A O 1
ATOM 3537 N N . TYR A 1 440 ? -18.426 -2.590 26.677 1.00 91.19 440 TYR A N 1
ATOM 3538 C CA . TYR A 1 440 ? -19.872 -2.511 26.520 1.00 91.19 440 TYR A CA 1
ATOM 3539 C C . TYR A 1 440 ? -20.180 -1.987 25.126 1.00 91.19 440 TYR A C 1
ATOM 3541 O O . TYR A 1 440 ? -19.710 -0.915 24.762 1.00 91.19 440 TYR A O 1
ATOM 3549 N N . LYS A 1 441 ? -20.978 -2.725 24.356 1.00 83.25 441 LYS A N 1
ATOM 3550 C CA . LYS A 1 441 ? -21.521 -2.246 23.086 1.00 83.25 441 LYS A CA 1
ATOM 3551 C C . LYS A 1 441 ? -22.849 -1.541 23.359 1.00 83.25 441 LYS A C 1
ATOM 3553 O O . LYS A 1 441 ? -23.704 -2.115 24.036 1.00 83.25 441 LYS A O 1
ATOM 3558 N N . ASN A 1 442 ? -23.002 -0.307 22.897 1.00 75.75 442 ASN A N 1
ATOM 3559 C CA . ASN A 1 442 ? -24.268 0.411 22.986 1.00 75.75 442 ASN A CA 1
ATOM 3560 C C . ASN A 1 442 ? -25.223 -0.172 21.931 1.00 75.75 442 ASN A C 1
ATOM 3562 O O . ASN A 1 442 ? -24.829 -0.360 20.782 1.00 75.75 442 ASN A O 1
ATOM 3566 N N . GLU A 1 443 ? -26.441 -0.522 22.353 1.00 58.00 443 GLU A N 1
ATOM 3567 C CA . GLU A 1 443 ? -27.506 -1.053 21.480 1.00 58.00 443 GLU A CA 1
ATOM 3568 C C . GLU A 1 443 ? -28.284 0.039 20.741 1.00 58.00 443 GLU A C 1
ATOM 3570 O O . GLU A 1 443 ? -28.533 1.111 21.350 1.00 58.00 443 GLU A O 1
#

InterPro domains:
  IPR000909 Phosphatidylinositol-specific phospholipase C, X domain [SM00148] (51-205)
  IPR001064 Beta/gamma crystallin [PS50915] (402-441)
  IPR011024 Gamma-crystallin-like [SSF49695] (350-440)
  IPR017946 PLC-like phosphodiesterase, TIM beta/alpha-barrel domain superfamily [G3DSA:3.20.20.190] (36-337)
  IPR017946 PLC-like phosphodiesterase, TIM beta/alpha-barrel domain superfamily [SSF51695] (40-337)
  IPR051057 Phosphoinositide phospholipase C domain-containing protein [PTHR13593] (36-333)

Radius of gyration: 25.47 Å; chains: 1; bounding box: 56×75×85 Å

pLDDT: mean 82.51, std 17.79, range [28.03, 98.94]

Organism: NCBI:txid1413210

Foldseek 3Di:
DVVVVVVVVVVVVVVVVVVVVVVVVVVVVVVPPPPPVPPQLLQLCVVCVVLQQFPFLLQFFAEAADLQQQQAAPDDPCNQQRRQAVDDLLVCSRNNHAEYEFEWDADPPPLGIAGGGPRGGGPHHPLVSLQSVLVSCVVHLLAAHEYEYDDYDDDDDPVVVVSLLVVLCSNCVRCVQQFDFQVCFRRNGSNVSSVSSNRYQAEDADPSSLVSDDPVRNRRYHDNVQAADEDDQAAQDQLSLQVSLLVVLVVLVVCCVVVPSRRNRYRYEREQFYHDDPVDPGSVQRQQFRVQLCLVLLVQADQVDPGDRSPPRSRNYYYYGHDSQNHSSSVSSSVSSNPPPDDPDDQQFKKFAQAFSRGHDIDTDPFWWQFQLPDFRDDPVNPRPSPRCQLRTFWMAGDAQKKKKFAQAGRRDHDIDIDRHTGRGDPPVPHSRTTTMGMDGDD

Secondary structure (DSSP, 8-state):
-HHHHHHHHHHHHHHHHHHHHHHHHHHHHHSS--------GGGHHHHTHHHHTTSBGGGS-EEEETTTT-S-BSSSTTGGGT---SS-HHHHHHTT--EEEEEEEEETTTTEEEEEETTEEEEEEHHHHHHHHHHHHHH-TT--EEEEEE-PPP--SHHHHHHHHHHHHHHHHHHGGGBPPGGG-TT-BHHHHHHHT--EEEEE--HHHHHHS-HHHHTTEEEHHHHEEEEE---SSHHHHHHHHHHHHHHHHHHHHHT-HHHHSSEEEEE--PPP-TT-S-HHHHHHHHHHHHHHHHTT---SSS---GGG----EEEETTTTTS--HHHHHHHHHH-SS---SSS-EEEEESSGGG-SSEEEESS-BS-GGGPPPPPTT--------TT---EEEEESSEEEEEEEEGGGEEEEEEE-S-BSS--TTTTT---EEEEEE--

Sequence (443 aa):
MKKSLLKKVAMVTVLLALISTAVMILQGSCYAEYVEQTYNVESWMEDIADEIANRELRDLVIPGTHDSGSRELDGWLLADFTQTQNHTIKSQLEHGIRYFDFRATYTSDGKGWIFSHGGFDMMDRIFPALDNIKTFLDNHPKELVIIDFQHFPEWDDEDDQAHITELKDKMMNTLGAYMVPENWGVHTKVYQLWNSNQRVIILMDHETMYSEFSATEQEYIWNRANAIRSYWANEGDEEALIEELDSEVQTMKSGYQSQTAEYYDKFHVLQAQTTASSQLDSLWDGANDSNPALLPLLLGQDIGLETSDWTTAPLNIIIMDFAIDTTDLVEVCKTKNLDVGNYSGSYEGVYLYQNSSYGGYYIRLTENTPAVSDQYIVDEDGYDDHISMNDQISSILIVGDYQVQIFEDDNYGGTSQWISTSTPYLADDWNDRISSVKVYKNE